Protein AF-0000000079064979 (afdb_homodimer)

Organism: Streptomyces microflavus (NCBI:txid1919)

Sequence (672 aa):
MTTTATQDPRGRPAPRDPASPGAALAVLPHVLRGALAWTDAHRAEFALPDDVLEPHTQVNATLKPLGELAQLCSTVRAATAPGTPEHEVAGDLVTYAWEQVSRGELLLELLRAEPFAAYPYEIYAAFAGYGLRHEGFEALARPLTATRAWAHTEQHANRQLGLINSERRVGVVTHTDAGGVLSRTWLGGLSEPWTFEGPSGYALTHTVFHLTDWGRMPDRVPEKTDAYLRTWLPAWADGCLESGQWDLTGELLAVAASLPGPAPLELLDALWPVLADVQHATGCVPETGVPVHEDAPDPYPFIDCYHSTLVTAFAAALSLRSLTDGSGPSRERHTPMTTTATQDPRGRPAPRDPASPGAALAVLPHVLRGALAWTDAHRAEFALPDDVLEPHTQVNATLKPLGELAQLCSTVRAATAPGTPEHEVAGDLVTYAWEQVSRGELLLELLRAEPFAAYPYEIYAAFAGYGLRHEGFEALARPLTATRAWAHTEQHANRQLGLINSERRVGVVTHTDAGGVLSRTWLGGLSEPWTFEGPSGYALTHTVFHLTDWGRMPDRVPEKTDAYLRTWLPAWADGCLESGQWDLTGELLAVAASLPGPAPLELLDALWPVLADVQHATGCVPETGVPVHEDAPDPYPFIDCYHSTLVTAFAAALSLRSLTDGSGPSRERHTP

Nearest PDB structures (foldseek):
  4d4d-assembly2_B  TM=4.871E-01  e=4.016E-01  Niallia circulans
  8f0x-assembly1_A  TM=3.261E-01  e=4.491E+00  Saccharomyces cerevisiae S288C
  6f09-assembly3_P  TM=2.825E-01  e=5.371E+00  Homo sapiens
  4kzg-assembly1_A  TM=1.913E-01  e=3.434E+00  Danio rerio
  4kzg-assembly1_A  TM=1.834E-01  e=1.132E+00  Danio rerio

pLDDT: mean 91.42, std 16.74, range [25.05, 98.94]

InterPro domains:
  IPR054190 Domain of unknown function DUF6895 [PF21836] (33-317)

Foldseek 3Di:
DPPPPPPPVPPPPPDDPQFDFCLLVVQLVVLLVLLLLLCLVCLVLQAADPVCLDPVHDCLRHVVLLLLLLQLLLLLLVLDDPPDPSNVSSVVSNVSSCVSCVLCVVLLVNCVSPVLDQVSLLSQLSCLLSVRHDPSSLVSVQVSCVDVSNLVVDDQLLVLLSSQLSCVSSPHDGSDDNLVSLCRQCLVVLHDLVVDDDVSLVSVLSSLCSQCVHLVRQVSQDPVSLVSLLVRLLVNLVVCLVQFQQLSNLSSLSSQLSHPDARPRSSSSSRNVSSSVLQEPSSWHFRGDDGDHDDDNDPDDCSGTSNSSSSSSSSSSSNVSRNVVNPDDPPPPPPD/DPPPPVPVVPPPPPDDPQFDFCLLVVQLVVLLVLLLLLCLVCLVLQAADPVCLDPVHDCLRHVVLLLLLLQLLLLLLVLDDPPDPSNVSSVVSNVSSCVSCVLCVVLLVNCVSPVLDCVSLLSQLSCLLSVRHDPSSLVSNQVSCVDPSNLPVDDQLLVLLSSQLSCVSSPHDGSDDNLVSLCRQCLVVLHDLVVDDDVSLVSVLSSLCSQCVHLVRQVSQDPVSLVSLLVRLLVNLVVCLVQFQLLSNLSSLSSQLSHPDARPRSSSSSPNVSSSVLQEPSSWHFRGDDGDHDDDNDPDDCSGTSNSSSSSSSSSSSNVSRNVVNPDDDPPPPPD

Secondary structure (DSSP, 8-state):
--------S--------PPPTTHHHHHHHHHHHHHHHHHHHTGGGGPPPTTTTSTT--GGGTHHHHHHHHHHHHHHHHHS-TTSHHHHHHHHHHHHHHHHTGGGHHHHHHHHH-TT-SHHHHHHHHHHHHT---HHHHHHHHHHTTSHHHHT----HHHHHHHHHHHHHHT---SS-HHHHHTTSTTTTT--GGG--HHHHHHHHHHHHHHTTTTT-GGGS-HHHHHHHHHHHHHHHHHHHHTTBHHHHHHHHHHHTTSSSS--HHHHHHHHHHHHHHS-TTS---SBSSPP-S--S-SS-GGGTHHHHHHHHHHHHHHHHHHHHTTS--------/--------S--------PPPTTHHHHHHHHHHHHHHHHHHHTGGGGPPPTTTTSTT--GGGTHHHHHHHHHHHHHHHHHS-TTSHHHHHHHHHHHHHHHHTGGGHHHHHHHHH-TT-SHHHHHHHHHHHHT---HHHHHHHHHHTTSHHHHT----HHHHHHHHHHHHHHT---SS-HHHHHTTSTTTTT--GGG--HHHHHHHHHHHHHHTTTTT-GGGS-HHHHHHHHHHHHHHHHHHHHTTBHHHHHHHHHHHTTSSSS--HHHHHHHHHHHHHHS-TTS---SBSSPP-S--S-SS-GGGTHHHHHHHHHHHHHHHHHHHHTTS--------

Structure (mmCIF, N/CA/C/O backbone):
data_AF-0000000079064979-model_v1
#
loop_
_entity.id
_entity.type
_entity.pdbx_description
1 polymer 'DUF6895 domain-containing protein'
#
loop_
_atom_site.group_PDB
_atom_site.id
_atom_site.type_symbol
_atom_site.label_atom_id
_atom_site.label_alt_id
_atom_site.label_comp_id
_atom_site.label_asym_id
_atom_site.label_entity_id
_atom_site.label_seq_id
_atom_site.pdbx_PDB_ins_code
_atom_site.Cartn_x
_atom_site.Cartn_y
_atom_site.Cartn_z
_atom_site.occupancy
_atom_site.B_iso_or_equiv
_atom_site.auth_seq_id
_atom_site.auth_comp_id
_atom_site.auth_asym_id
_atom_site.auth_atom_id
_atom_site.pdbx_PDB_model_num
ATOM 1 N N . MET A 1 1 ? 49.156 30.188 -20.641 1 25.09 1 MET A N 1
ATOM 2 C CA . MET A 1 1 ? 49.188 30.062 -19.188 1 25.09 1 MET A CA 1
ATOM 3 C C . MET A 1 1 ? 47.781 30.297 -18.594 1 25.09 1 MET A C 1
ATOM 5 O O . MET A 1 1 ? 47.438 31.438 -18.281 1 25.09 1 MET A O 1
ATOM 9 N N . THR A 1 2 ? 46.719 29.656 -19.156 1 29.83 2 THR A N 1
ATOM 10 C CA . THR A 1 2 ? 45.312 29.844 -18.922 1 29.83 2 THR A CA 1
ATOM 11 C C . THR A 1 2 ? 44.938 29.391 -17.516 1 29.83 2 THR A C 1
ATOM 13 O O . THR A 1 2 ? 45.25 28.266 -17.109 1 29.83 2 THR A O 1
ATOM 16 N N . THR A 1 3 ? 44.844 30.375 -16.531 1 32.75 3 THR A N 1
ATOM 17 C CA . THR A 1 3 ? 44.562 30.234 -15.102 1 32.75 3 THR A CA 1
ATOM 18 C C . THR A 1 3 ? 43.25 29.469 -14.883 1 32.75 3 THR A C 1
ATOM 20 O O . THR A 1 3 ? 42.188 29.922 -15.297 1 32.75 3 THR A O 1
ATOM 23 N N . THR A 1 4 ? 43.25 28.125 -15.023 1 31.38 4 THR A N 1
ATOM 24 C CA . THR A 1 4 ? 42.125 27.234 -14.773 1 31.38 4 THR A CA 1
ATOM 25 C C . THR A 1 4 ? 41.594 27.438 -13.352 1 31.38 4 THR A C 1
ATOM 27 O O . THR A 1 4 ? 42.312 27.219 -12.375 1 31.38 4 THR A O 1
ATOM 30 N N . ALA A 1 5 ? 40.562 28.375 -13.203 1 34.41 5 ALA A N 1
ATOM 31 C CA . ALA A 1 5 ? 39.938 28.672 -11.922 1 34.41 5 ALA A CA 1
ATOM 32 C C . ALA A 1 5 ? 39.438 27.391 -11.25 1 34.41 5 ALA A C 1
ATOM 34 O O . ALA A 1 5 ? 38.688 26.625 -11.836 1 34.41 5 ALA A O 1
ATOM 35 N N . THR A 1 6 ? 40.281 26.766 -10.375 1 33.16 6 THR A N 1
ATOM 36 C CA . THR A 1 6 ? 39.969 25.641 -9.484 1 33.16 6 THR A CA 1
ATOM 37 C C . THR A 1 6 ? 38.688 25.938 -8.68 1 33.16 6 THR A C 1
ATOM 39 O O . THR A 1 6 ? 38.719 26.75 -7.762 1 33.16 6 THR A O 1
ATOM 42 N N . GLN A 1 7 ? 37.594 26.203 -9.375 1 31.95 7 GLN A N 1
ATOM 43 C CA . GLN A 1 7 ? 36.375 26.422 -8.57 1 31.95 7 GLN A CA 1
ATOM 44 C C . GLN A 1 7 ? 36.156 25.266 -7.602 1 31.95 7 GLN A C 1
ATOM 46 O O . GLN A 1 7 ? 36.25 24.109 -7.984 1 31.95 7 GLN A O 1
ATOM 51 N N . ASP A 1 8 ? 36.469 25.531 -6.34 1 39.09 8 ASP A N 1
ATOM 52 C CA . ASP A 1 8 ? 36.312 24.656 -5.184 1 39.09 8 ASP A CA 1
ATOM 53 C C . ASP A 1 8 ? 34.969 23.953 -5.199 1 39.09 8 ASP A C 1
ATOM 55 O O . ASP A 1 8 ? 33.906 24.609 -5.25 1 39.09 8 ASP A O 1
ATOM 59 N N . PRO A 1 9 ? 34.844 22.828 -5.809 1 37.97 9 PRO A N 1
ATOM 60 C CA . PRO A 1 9 ? 33.625 22.016 -6.008 1 37.97 9 PRO A CA 1
ATOM 61 C C . PRO A 1 9 ? 32.844 21.812 -4.719 1 37.97 9 PRO A C 1
ATOM 63 O O . PRO A 1 9 ? 31.766 21.219 -4.742 1 37.97 9 PRO A O 1
ATOM 66 N N . ARG A 1 10 ? 33.75 21.766 -3.641 1 41.66 10 ARG A N 1
ATOM 67 C CA . ARG A 1 10 ? 33.062 21.312 -2.434 1 41.66 10 ARG A CA 1
ATOM 68 C C . ARG A 1 10 ? 32.125 22.375 -1.884 1 41.66 10 ARG A C 1
ATOM 70 O O . ARG A 1 10 ? 32.562 23.281 -1.165 1 41.66 10 ARG A O 1
ATOM 77 N N . GLY A 1 11 ? 31.328 22.984 -2.559 1 31 11 GLY A N 1
ATOM 78 C CA . GLY A 1 11 ? 30.422 24 -2.041 1 31 11 GLY A CA 1
ATOM 79 C C . GLY A 1 11 ? 29.625 23.516 -0.839 1 31 11 GLY A C 1
ATOM 80 O O . GLY A 1 11 ? 28.531 23 -0.987 1 31 11 GLY A O 1
ATOM 81 N N . ARG A 1 12 ? 30.359 23.094 0.214 1 43.16 12 ARG A N 1
ATOM 82 C CA . ARG A 1 12 ? 29.578 22.922 1.435 1 43.16 12 ARG A CA 1
ATOM 83 C C . ARG A 1 12 ? 28.578 24.047 1.619 1 43.16 12 ARG A C 1
ATOM 85 O O . ARG A 1 12 ? 28.922 25.219 1.502 1 43.16 12 ARG A O 1
ATOM 92 N N . PRO A 1 13 ? 27.312 23.688 1.486 1 43.16 13 PRO A N 1
ATOM 93 C CA . PRO A 1 13 ? 26.375 24.781 1.787 1 43.16 13 PRO A CA 1
ATOM 94 C C . PRO A 1 13 ? 26.719 25.516 3.088 1 43.16 13 PRO A C 1
ATOM 96 O O . PRO A 1 13 ? 27.25 24.891 4.016 1 43.16 13 PRO A O 1
ATOM 99 N N . ALA A 1 14 ? 26.938 26.734 3.168 1 44.97 14 ALA A N 1
ATOM 100 C CA . ALA A 1 14 ? 27.234 27.609 4.301 1 44.97 14 ALA A CA 1
ATOM 101 C C . ALA A 1 14 ? 26.312 27.312 5.477 1 44.97 14 ALA A C 1
ATOM 103 O O . ALA A 1 14 ? 25.125 27.031 5.289 1 44.97 14 ALA A O 1
ATOM 104 N N . PRO A 1 15 ? 27 27.016 6.586 1 47.91 15 PRO A N 1
ATOM 105 C CA . PRO A 1 15 ? 26.141 26.922 7.773 1 47.91 15 PRO A CA 1
ATOM 106 C C . PRO A 1 15 ? 25.094 28.016 7.836 1 47.91 15 PRO A C 1
ATOM 108 O O . PRO A 1 15 ? 25.375 29.172 7.469 1 47.91 15 PRO A O 1
ATOM 111 N N . ARG A 1 16 ? 23.875 27.625 7.75 1 55.44 16 ARG A N 1
ATOM 112 C CA . ARG A 1 16 ? 22.797 28.609 7.852 1 55.44 16 ARG A CA 1
ATOM 113 C C . ARG A 1 16 ? 22.938 29.469 9.102 1 55.44 16 ARG A C 1
ATOM 115 O O . ARG A 1 16 ? 23.453 29 10.125 1 55.44 16 ARG A O 1
ATOM 122 N N . ASP A 1 17 ? 23.156 30.75 8.961 1 57.97 17 ASP A N 1
ATOM 123 C CA . ASP A 1 17 ? 23.188 31.688 10.078 1 57.97 17 ASP A CA 1
ATOM 124 C C . ASP A 1 17 ? 22.172 31.297 11.156 1 57.97 17 ASP A C 1
ATOM 126 O O . ASP A 1 17 ? 21.125 30.719 10.852 1 57.97 17 ASP A O 1
ATOM 130 N N . PRO A 1 18 ? 22.625 31.297 12.438 1 67.25 18 PRO A N 1
ATOM 131 C CA . PRO A 1 18 ? 21.703 30.984 13.531 1 67.25 18 PRO A CA 1
ATOM 132 C C . PRO A 1 18 ? 20.391 31.734 13.43 1 67.25 18 PRO A C 1
ATOM 134 O O . PRO A 1 18 ? 20.359 32.906 13 1 67.25 18 PRO A O 1
ATOM 137 N N . ALA A 1 19 ? 19.281 31 13.539 1 73.38 19 ALA A N 1
ATOM 138 C CA . ALA A 1 19 ? 17.938 31.562 13.453 1 73.38 19 ALA A CA 1
ATOM 139 C C . ALA A 1 19 ? 17.719 32.625 14.516 1 73.38 19 ALA A C 1
ATOM 141 O O . ALA A 1 19 ? 18.203 32.5 15.648 1 73.38 19 ALA A O 1
ATOM 142 N N . SER A 1 20 ? 17.172 33.844 14.141 1 85.69 20 SER A N 1
ATOM 143 C CA . SER A 1 20 ? 16.812 34.906 15.07 1 85.69 20 SER A CA 1
ATOM 144 C C . SER A 1 20 ? 15.625 34.5 15.93 1 85.69 20 SER A C 1
ATOM 146 O O . SER A 1 20 ? 14.609 34.031 15.414 1 85.69 20 SER A O 1
ATOM 148 N N . PRO A 1 21 ? 15.82 34.625 17.281 1 87.5 21 PRO A N 1
ATOM 149 C CA . PRO A 1 21 ? 14.688 34.312 18.156 1 87.5 21 PRO A CA 1
ATOM 150 C C . PRO A 1 21 ? 13.422 35.062 17.766 1 87.5 21 PRO A C 1
ATOM 152 O O . PRO A 1 21 ? 13.477 36.281 17.5 1 87.5 21 PRO A O 1
ATOM 155 N N . GLY A 1 22 ? 12.391 34.344 17.516 1 92.81 22 GLY A N 1
ATOM 156 C CA . GLY A 1 22 ? 11.117 34.969 17.219 1 92.81 22 GLY A CA 1
ATOM 157 C C . GLY A 1 22 ? 10.844 35.062 15.727 1 92.81 22 GLY A C 1
ATOM 158 O O . GLY A 1 22 ? 9.805 35.562 15.312 1 92.81 22 GLY A O 1
ATOM 159 N N . ALA A 1 23 ? 11.758 34.562 14.953 1 96.12 23 ALA A N 1
ATOM 160 C CA . ALA A 1 23 ? 11.617 34.656 13.508 1 96.12 23 ALA A CA 1
ATOM 161 C C . ALA A 1 23 ? 10.359 33.969 13.023 1 96.12 23 ALA A C 1
ATOM 163 O O . ALA A 1 23 ? 9.695 34.406 12.086 1 96.12 23 ALA A O 1
ATOM 164 N N . ALA A 1 24 ? 10.07 32.875 13.68 1 97.06 24 ALA A N 1
ATOM 165 C CA . ALA A 1 24 ? 8.867 32.125 13.305 1 97.06 24 ALA A CA 1
ATOM 166 C C . ALA A 1 24 ? 7.613 32.969 13.547 1 97.06 24 ALA A C 1
ATOM 168 O O . ALA A 1 24 ? 6.773 33.125 12.656 1 97.06 24 ALA A O 1
ATOM 169 N N . LEU A 1 25 ? 7.484 33.562 14.68 1 96.31 25 LEU A N 1
ATOM 170 C CA . LEU A 1 25 ? 6.309 34.344 15.062 1 96.31 25 LEU A CA 1
ATOM 171 C C . LEU A 1 25 ? 6.129 35.531 14.133 1 96.31 25 LEU A C 1
ATOM 173 O O . LEU A 1 25 ? 5 35.969 13.898 1 96.31 25 LEU A O 1
ATOM 177 N N . ALA A 1 26 ? 7.215 36 13.594 1 96.94 26 ALA A N 1
ATOM 178 C CA . ALA A 1 26 ? 7.176 37.188 12.719 1 96.94 26 ALA A CA 1
ATOM 179 C C . ALA A 1 26 ? 6.504 36.844 11.391 1 96.94 26 ALA A C 1
ATOM 181 O O . ALA A 1 26 ? 5.906 37.719 10.758 1 96.94 26 ALA A O 1
ATOM 182 N N . VAL A 1 27 ? 6.52 35.625 11.023 1 98.06 27 VAL A N 1
ATOM 183 C CA . VAL A 1 27 ? 6.074 35.312 9.664 1 98.06 27 VAL A CA 1
ATOM 184 C C . VAL A 1 27 ? 4.812 34.469 9.711 1 98.06 27 VAL A C 1
ATOM 186 O O . VAL A 1 27 ? 4.039 34.438 8.758 1 98.06 27 VAL A O 1
ATOM 189 N N . LEU A 1 28 ? 4.57 33.719 10.773 1 98.25 28 LEU A N 1
ATOM 190 C CA . LEU A 1 28 ? 3.543 32.688 10.852 1 98.25 28 LEU A CA 1
ATOM 191 C C . LEU A 1 28 ? 2.166 33.281 10.547 1 98.25 28 LEU A C 1
ATOM 193 O O . LEU A 1 28 ? 1.401 32.688 9.773 1 98.25 28 LEU A O 1
ATOM 197 N N . PRO A 1 29 ? 1.811 34.469 11.086 1 97.75 29 PRO A N 1
ATOM 198 C CA . PRO A 1 29 ? 0.464 35 10.828 1 97.75 29 PRO A CA 1
ATOM 199 C C . PRO A 1 29 ? 0.204 35.25 9.344 1 97.75 29 PRO A C 1
ATOM 201 O O . PRO A 1 29 ? -0.854 34.875 8.828 1 97.75 29 PRO A O 1
ATOM 204 N N . HIS A 1 30 ? 1.158 35.812 8.648 1 97.75 30 HIS A N 1
ATOM 205 C CA . HIS A 1 3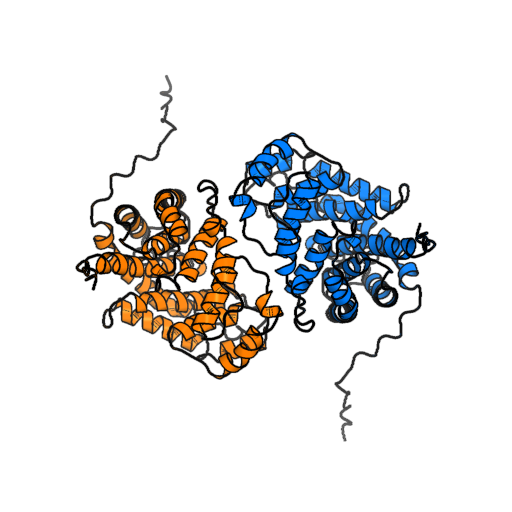0 ? 0.955 36.125 7.238 1 97.75 30 HIS A CA 1
ATOM 206 C C . HIS A 1 30 ? 0.971 34.844 6.395 1 97.75 30 HIS A C 1
ATOM 208 O O . HIS A 1 30 ? 0.229 34.719 5.414 1 97.75 30 HIS A O 1
ATOM 214 N N . VAL A 1 31 ? 1.846 33.906 6.785 1 98.75 31 VAL A N 1
ATOM 215 C CA . VAL A 1 31 ? 1.904 32.625 6.078 1 98.75 31 VAL A CA 1
ATOM 216 C C . VAL A 1 31 ? 0.555 31.906 6.176 1 98.75 31 VAL A C 1
ATOM 218 O O . VAL A 1 31 ? 0.024 31.438 5.172 1 98.75 31 VAL A O 1
ATOM 221 N N . LEU A 1 32 ? -0.022 31.844 7.383 1 98.88 32 LEU A N 1
ATOM 222 C CA . LEU A 1 32 ? -1.311 31.203 7.621 1 98.88 32 LEU A CA 1
ATOM 223 C C . LEU A 1 32 ? -2.414 31.875 6.816 1 98.88 32 LEU A C 1
ATOM 225 O O . LEU A 1 32 ? -3.152 31.219 6.086 1 98.88 32 LEU A O 1
ATOM 229 N N . ARG A 1 33 ? -2.494 33.188 6.84 1 98.5 33 ARG A N 1
ATOM 230 C CA . ARG A 1 33 ? -3.533 33.938 6.148 1 98.5 33 ARG A CA 1
ATOM 231 C C . ARG A 1 33 ? -3.418 33.781 4.637 1 98.5 33 ARG A C 1
ATOM 233 O O . ARG A 1 33 ? -4.43 33.625 3.945 1 98.5 33 ARG A O 1
ATOM 240 N N . GLY A 1 34 ? -2.174 33.844 4.199 1 98.5 34 GLY A N 1
ATOM 241 C CA . GLY A 1 34 ? -1.955 33.688 2.77 1 98.5 34 GLY A CA 1
ATOM 242 C C . GLY A 1 34 ? -2.404 32.312 2.256 1 98.5 34 GLY A C 1
ATOM 243 O O . GLY A 1 34 ? -3.068 32.219 1.221 1 98.5 34 GLY A O 1
ATOM 244 N N . ALA A 1 35 ? -2.025 31.281 2.969 1 98.88 35 ALA A N 1
ATOM 245 C CA . ALA A 1 35 ? -2.389 29.922 2.562 1 98.88 35 ALA A CA 1
ATOM 246 C C . ALA A 1 35 ? -3.902 29.734 2.578 1 98.88 35 ALA A C 1
ATOM 248 O O . ALA A 1 35 ? -4.473 29.156 1.651 1 98.88 35 ALA A O 1
ATOM 249 N N . LEU A 1 36 ? -4.594 30.25 3.586 1 98.88 36 LEU A N 1
ATOM 250 C CA . LEU A 1 36 ? -6.043 30.125 3.701 1 98.88 36 LEU A CA 1
ATOM 251 C C . LEU A 1 36 ? -6.746 30.938 2.627 1 98.88 36 LEU A C 1
ATOM 253 O O . LEU A 1 36 ? -7.746 30.5 2.057 1 98.88 36 LEU A O 1
ATOM 257 N N . ALA A 1 37 ? -6.207 32.125 2.402 1 98.44 37 ALA A N 1
ATOM 258 C CA . ALA A 1 37 ? -6.805 32.969 1.375 1 98.44 37 ALA A CA 1
ATOM 259 C C . ALA A 1 37 ? -6.742 32.312 0.005 1 98.44 37 ALA A C 1
ATOM 261 O O . ALA A 1 37 ? -7.723 32.312 -0.746 1 98.44 37 ALA A O 1
ATOM 262 N N . TRP A 1 38 ? -5.598 31.797 -0.303 1 98.62 38 TRP A N 1
ATOM 263 C CA . TRP A 1 38 ? -5.465 31.078 -1.569 1 98.62 38 TRP A CA 1
ATOM 264 C C . TRP A 1 38 ? -6.453 29.922 -1.648 1 98.62 38 TRP A C 1
ATOM 266 O O . TRP A 1 38 ? -7.105 29.719 -2.678 1 98.62 38 TRP A O 1
ATOM 276 N N . THR A 1 39 ? -6.539 29.094 -0.556 1 98.81 39 THR A N 1
ATOM 277 C CA . THR A 1 39 ? -7.434 27.953 -0.519 1 98.81 39 THR A CA 1
ATOM 278 C C . THR A 1 39 ? -8.883 28.375 -0.73 1 98.81 39 THR A C 1
ATOM 280 O O . THR A 1 39 ? -9.617 27.75 -1.497 1 98.81 39 THR A O 1
ATOM 283 N N . ASP A 1 40 ? -9.234 29.453 -0.069 1 98.69 40 ASP A N 1
ATOM 284 C CA . ASP A 1 40 ? -10.594 29.969 -0.2 1 98.69 40 ASP A CA 1
ATOM 285 C C . ASP A 1 40 ? -10.867 30.438 -1.623 1 98.69 40 ASP A C 1
ATOM 287 O O . ASP A 1 40 ? -11.922 30.172 -2.189 1 98.69 40 ASP A O 1
ATOM 291 N N . ALA A 1 41 ? -9.906 31.141 -2.174 1 98.12 41 ALA A N 1
ATOM 292 C CA . ALA A 1 41 ? -10.039 31.656 -3.539 1 98.12 41 ALA A CA 1
ATOM 293 C C . ALA A 1 41 ? -10.172 30.5 -4.539 1 98.12 41 ALA A C 1
ATOM 295 O O . ALA A 1 41 ? -10.75 30.672 -5.613 1 98.12 41 ALA A O 1
ATOM 296 N N . HIS A 1 42 ? -9.656 29.344 -4.16 1 98.25 42 HIS A N 1
ATOM 297 C CA . HIS A 1 42 ? -9.656 28.219 -5.078 1 98.25 42 HIS A CA 1
ATOM 298 C C . HIS A 1 42 ? -10.609 27.125 -4.594 1 98.25 42 HIS A C 1
ATOM 300 O O . HIS A 1 42 ? -10.453 25.953 -4.961 1 98.25 42 HIS A O 1
ATOM 306 N N . ARG A 1 43 ? -11.547 27.391 -3.738 1 97.81 43 ARG A N 1
ATOM 307 C CA . ARG A 1 43 ? -12.398 26.375 -3.123 1 97.81 43 ARG A CA 1
ATOM 308 C C . ARG A 1 43 ? -13.18 25.594 -4.18 1 97.81 43 ARG A C 1
ATOM 310 O O . ARG A 1 43 ? -13.445 24.406 -4.008 1 97.81 43 ARG A O 1
ATOM 317 N N . ALA A 1 44 ? -13.461 26.219 -5.391 1 97.81 44 ALA A N 1
ATOM 318 C CA . ALA A 1 44 ? -14.227 25.578 -6.453 1 97.81 44 ALA A CA 1
ATOM 319 C C . ALA A 1 44 ? -13.445 24.406 -7.055 1 97.81 44 ALA A C 1
ATOM 321 O O . ALA A 1 44 ? -14.039 23.484 -7.609 1 97.81 44 ALA A O 1
ATOM 322 N N . GLU A 1 45 ? -12.125 24.438 -6.938 1 97.69 45 GLU A N 1
ATOM 323 C CA . GLU A 1 45 ? -11.289 23.375 -7.48 1 97.69 45 GLU A CA 1
ATOM 324 C C . GLU A 1 45 ? -11.414 22.094 -6.66 1 97.69 45 GLU A C 1
ATOM 326 O O . GLU A 1 45 ? -11.016 21.016 -7.113 1 97.69 45 GLU A O 1
ATOM 331 N N . PHE A 1 46 ? -12.008 22.172 -5.441 1 98.12 46 PHE A N 1
ATOM 332 C CA . PHE A 1 46 ? -12.242 21 -4.594 1 98.12 46 PHE A CA 1
ATOM 333 C C . PHE A 1 46 ? -13.602 20.391 -4.895 1 98.12 46 PHE A C 1
ATOM 335 O O . PHE A 1 46 ? -13.953 19.328 -4.344 1 98.12 46 PHE A O 1
ATOM 342 N N . ALA A 1 47 ? -14.414 21.016 -5.73 1 97.56 47 ALA A N 1
ATOM 343 C CA . ALA A 1 47 ? -15.75 20.531 -6.039 1 97.56 47 ALA A CA 1
ATOM 344 C C . ALA A 1 47 ? -15.688 19.141 -6.664 1 97.56 47 ALA A C 1
ATOM 346 O O . ALA A 1 47 ? -14.773 18.828 -7.434 1 97.56 47 ALA A O 1
ATOM 347 N N . LEU A 1 48 ? -16.688 18.344 -6.32 1 97.06 48 LEU A N 1
ATOM 348 C CA . LEU A 1 48 ? -16.766 16.984 -6.867 1 97.06 48 LEU A CA 1
ATOM 349 C C . LEU A 1 48 ? -17.562 16.984 -8.172 1 97.06 48 LEU A C 1
ATOM 351 O O . LEU A 1 48 ? -18.562 17.688 -8.305 1 97.06 48 LEU A O 1
ATOM 355 N N . PRO A 1 49 ? -17.109 16.203 -9.125 1 94.88 49 PRO A N 1
ATOM 356 C CA . PRO A 1 49 ? -17.906 16.062 -10.344 1 94.88 49 PRO A CA 1
ATOM 357 C C . PRO A 1 49 ? -19.234 15.328 -10.102 1 94.88 49 PRO A C 1
ATOM 359 O O . PRO A 1 49 ? -19.344 14.57 -9.141 1 94.88 49 PRO A O 1
ATOM 362 N N . ASP A 1 50 ? -20.125 15.5 -11 1 91.94 50 ASP A N 1
ATOM 363 C CA . ASP A 1 50 ? -21.453 14.906 -10.867 1 91.94 50 ASP A CA 1
ATOM 364 C C . ASP A 1 50 ? -21.375 13.383 -10.906 1 91.94 50 ASP A C 1
ATOM 366 O O . ASP A 1 50 ? -22.219 12.695 -10.312 1 91.94 50 ASP A O 1
ATOM 370 N N . ASP A 1 51 ? -20.422 12.914 -11.547 1 91.88 51 ASP A N 1
ATOM 371 C CA . ASP A 1 51 ? -20.312 11.469 -11.719 1 91.88 51 ASP A CA 1
ATOM 372 C C . ASP A 1 51 ? -19.25 10.875 -10.789 1 91.88 51 ASP A C 1
ATOM 374 O O . ASP A 1 51 ? -18.578 9.906 -11.133 1 91.88 51 ASP A O 1
ATOM 378 N N . VAL A 1 52 ? -19.109 11.422 -9.609 1 92.62 52 VAL A N 1
ATOM 379 C CA . VAL A 1 52 ? -18.062 11.062 -8.664 1 92.62 52 VAL A CA 1
ATOM 380 C C . VAL A 1 52 ? -18.219 9.602 -8.242 1 92.62 52 VAL A C 1
ATOM 382 O O . VAL A 1 52 ? -17.25 8.953 -7.852 1 92.62 52 VAL A O 1
ATOM 385 N N . LEU A 1 53 ? -19.391 9 -8.414 1 90.44 53 LEU A N 1
ATOM 386 C CA . LEU A 1 53 ? -19.656 7.637 -7.973 1 90.44 53 LEU A CA 1
ATOM 387 C C . LEU A 1 53 ? -19.312 6.641 -9.078 1 90.44 53 LEU A C 1
ATOM 389 O O . LEU A 1 53 ? -19.297 5.43 -8.836 1 90.44 53 LEU A O 1
ATOM 393 N N . GLU A 1 54 ? -19 7.156 -10.164 1 88.19 54 GLU A N 1
ATOM 394 C CA . GLU A 1 54 ? -18.672 6.277 -11.281 1 88.19 54 GLU A CA 1
ATOM 395 C C . GLU A 1 54 ? -17.281 5.688 -11.133 1 88.19 54 GLU A C 1
ATOM 397 O O . GLU A 1 54 ? -16.359 6.359 -10.648 1 88.19 54 GLU A O 1
ATOM 402 N N . PRO A 1 55 ? -17.062 4.48 -11.602 1 80 55 PRO A N 1
ATOM 403 C CA . PRO A 1 55 ? -15.82 3.74 -11.398 1 80 55 PRO A CA 1
ATOM 404 C C . PRO A 1 55 ? -14.609 4.445 -12 1 80 55 PRO A C 1
ATOM 406 O O . PRO A 1 55 ? -13.477 4.234 -11.555 1 80 55 PRO A O 1
ATOM 409 N N . HIS A 1 56 ? -14.844 5.223 -12.922 1 79.94 56 HIS A N 1
ATOM 410 C CA . HIS A 1 56 ? -13.711 5.852 -13.602 1 79.94 56 HIS A CA 1
ATOM 411 C C . HIS A 1 56 ? -13.188 7.047 -12.812 1 79.94 56 HIS A C 1
ATOM 413 O O . HIS A 1 56 ? -12.109 7.562 -13.109 1 79.94 56 HIS A O 1
ATOM 419 N N . THR A 1 57 ? -14 7.422 -11.852 1 81.5 57 THR A N 1
ATOM 420 C CA . THR A 1 57 ? -13.586 8.594 -11.078 1 81.5 57 THR A CA 1
ATOM 421 C C . THR A 1 57 ? -12.398 8.266 -10.188 1 81.5 57 THR A C 1
ATOM 423 O O . THR A 1 57 ? -12.414 7.254 -9.477 1 81.5 57 THR A O 1
ATOM 426 N N . GLN A 1 58 ? -11.461 9.141 -10.359 1 85.31 58 GLN A N 1
ATOM 427 C CA . GLN A 1 58 ? -10.234 8.953 -9.594 1 85.31 58 GLN A CA 1
ATOM 428 C C . GLN A 1 58 ? -10.359 9.57 -8.203 1 85.31 58 GLN A C 1
ATOM 430 O O . GLN A 1 58 ? -10.43 10.797 -8.07 1 85.31 58 GLN A O 1
ATOM 435 N N . VAL A 1 59 ? -10.281 8.812 -7.23 1 86 59 VAL A N 1
ATOM 436 C CA . VAL A 1 59 ? -10.406 9.25 -5.844 1 86 59 VAL A CA 1
ATOM 437 C C . VAL A 1 59 ? -9.32 10.273 -5.523 1 86 59 VAL A C 1
ATOM 439 O O . VAL A 1 59 ? -9.586 11.273 -4.848 1 86 59 VAL A O 1
ATOM 442 N N . ASN A 1 60 ? -8.156 10.102 -6.078 1 88 60 ASN A N 1
ATOM 443 C CA . ASN A 1 60 ? -7 10.93 -5.762 1 88 60 ASN A CA 1
ATOM 444 C C . ASN A 1 60 ? -7.16 12.344 -6.305 1 88 60 ASN A C 1
ATOM 446 O O . ASN A 1 60 ? -6.508 13.273 -5.828 1 88 60 ASN A O 1
ATOM 450 N N . ALA A 1 61 ? -7.98 12.469 -7.191 1 91.06 61 ALA A N 1
ATOM 451 C CA . ALA A 1 61 ? -8.141 13.781 -7.82 1 91.06 61 ALA A CA 1
ATOM 452 C C . ALA A 1 61 ? -9.43 14.453 -7.371 1 91.06 61 ALA A C 1
ATOM 454 O O . ALA A 1 61 ? -9.688 15.609 -7.707 1 91.06 61 ALA A O 1
ATOM 455 N N . THR A 1 62 ? -10.25 13.727 -6.602 1 94.25 62 THR A N 1
ATOM 456 C CA . THR A 1 62 ? -11.562 14.266 -6.254 1 94.25 62 THR A CA 1
ATOM 457 C C . THR A 1 62 ? -11.789 14.203 -4.746 1 94.25 62 THR A C 1
ATOM 459 O O . THR A 1 62 ? -11.484 15.156 -4.027 1 94.25 62 THR A O 1
ATOM 462 N N . LEU A 1 63 ? -12.055 12.969 -4.281 1 96.06 63 LEU A N 1
ATOM 463 C CA . LEU A 1 63 ? -12.461 12.797 -2.891 1 96.06 63 LEU A CA 1
ATOM 464 C C . LEU A 1 63 ? -11.281 13.023 -1.948 1 96.06 63 LEU A C 1
ATOM 466 O O . LEU A 1 63 ? -11.453 13.516 -0.833 1 96.06 63 LEU A O 1
ATOM 470 N N . LYS A 1 64 ? -10.102 12.703 -2.412 1 96.44 64 LYS A N 1
ATOM 471 C CA . LYS A 1 64 ? -8.93 12.867 -1.556 1 96.44 64 LYS A CA 1
ATOM 472 C C . LYS A 1 64 ? -8.672 14.344 -1.256 1 96.44 64 LYS A C 1
ATOM 474 O O . LYS A 1 64 ? -8.562 14.734 -0.093 1 96.44 64 LYS A O 1
ATOM 479 N N . PRO A 1 65 ? -8.602 15.258 -2.244 1 97.94 65 PRO A N 1
ATOM 480 C CA . PRO A 1 65 ? -8.422 16.672 -1.937 1 97.94 65 PRO A CA 1
ATOM 481 C C . PRO A 1 65 ? -9.508 17.219 -1.021 1 97.94 65 PRO A C 1
ATOM 483 O O . PRO A 1 65 ? -9.219 17.984 -0.097 1 97.94 65 PRO A O 1
ATOM 486 N N . LEU A 1 66 ? -10.711 16.828 -1.292 1 98.06 66 LEU A N 1
ATOM 487 C CA . LEU A 1 66 ? -11.82 17.312 -0.479 1 98.06 66 LEU A CA 1
ATOM 488 C C . LEU A 1 66 ? -11.68 16.844 0.965 1 98.06 66 LEU A C 1
ATOM 490 O O . LEU A 1 66 ? -11.906 17.609 1.898 1 98.06 66 LEU A O 1
ATOM 494 N N . GLY A 1 67 ? -11.344 15.562 1.113 1 97.94 67 GLY A N 1
ATOM 495 C CA . GLY A 1 67 ? -11.102 15.047 2.451 1 97.94 67 GLY A CA 1
ATOM 496 C C . GLY A 1 67 ? -9.984 15.766 3.178 1 97.94 67 GLY A C 1
ATOM 497 O O . GLY A 1 67 ? -10.078 16.016 4.379 1 97.94 67 GLY A O 1
ATOM 498 N N . GLU A 1 68 ? -8.938 16.078 2.492 1 98.5 68 GLU A N 1
ATOM 499 C CA . GLU A 1 68 ? -7.82 16.812 3.076 1 98.5 68 GLU A CA 1
ATOM 500 C C . GLU A 1 68 ? -8.242 18.219 3.494 1 98.5 68 GLU A C 1
ATOM 502 O O . GLU A 1 68 ? -7.836 18.703 4.551 1 98.5 68 GLU A O 1
ATOM 507 N N . LEU A 1 69 ? -9.039 18.828 2.594 1 98.75 69 LEU A N 1
ATOM 508 C CA . LEU A 1 69 ? -9.57 20.141 2.922 1 98.75 69 LEU A CA 1
ATOM 509 C C . LEU A 1 69 ? -10.32 20.109 4.246 1 98.75 69 LEU A C 1
ATOM 511 O O . LEU A 1 69 ? -10.062 20.922 5.137 1 98.75 69 LEU A O 1
ATOM 515 N N . ALA A 1 70 ? -11.195 19.172 4.375 1 98.62 70 ALA A N 1
ATOM 516 C CA . ALA A 1 70 ? -12.008 19.047 5.586 1 98.62 70 ALA A CA 1
ATOM 517 C C . ALA A 1 70 ? -11.133 18.781 6.805 1 98.62 70 ALA A C 1
ATOM 519 O O . ALA A 1 70 ? -11.281 19.438 7.84 1 98.62 70 ALA A O 1
ATOM 520 N N . GLN A 1 71 ? -10.242 17.844 6.648 1 98.56 71 GLN A N 1
ATOM 521 C CA . GLN A 1 71 ? -9.406 17.406 7.766 1 98.56 71 GLN A CA 1
ATOM 522 C C . GLN A 1 71 ? -8.5 18.547 8.242 1 98.56 71 GLN A C 1
ATOM 524 O O . GLN A 1 71 ? -8.477 18.875 9.43 1 98.56 71 GLN A O 1
ATOM 529 N N . LEU A 1 72 ? -7.77 19.172 7.367 1 98.81 72 LEU A N 1
ATOM 530 C CA . LEU A 1 72 ? -6.75 20.125 7.758 1 98.81 72 LEU A CA 1
ATOM 531 C C . LEU A 1 72 ? -7.383 21.453 8.188 1 98.81 72 LEU A C 1
ATOM 533 O O . LEU A 1 72 ? -6.93 22.078 9.148 1 98.81 72 LEU A O 1
ATOM 537 N N . CYS A 1 73 ? -8.461 21.844 7.543 1 98.75 73 CYS A N 1
ATOM 538 C CA . CYS A 1 73 ? -9.133 23.078 7.949 1 98.75 73 CYS A CA 1
ATOM 539 C C . CYS A 1 73 ? -9.844 22.891 9.289 1 98.75 73 CYS A C 1
ATOM 541 O O . CYS A 1 73 ? -9.984 23.859 10.047 1 98.75 73 CYS A O 1
ATOM 543 N N . SER A 1 74 ? -10.305 21.688 9.57 1 98.25 74 SER A N 1
ATOM 544 C CA . SER A 1 74 ? -10.852 21.422 10.898 1 98.25 74 SER A CA 1
ATOM 545 C C . SER A 1 74 ? -9.812 21.672 11.984 1 98.25 74 SER A C 1
ATOM 547 O O . SER A 1 74 ? -10.125 22.266 13.016 1 98.25 74 SER A O 1
ATOM 549 N N . THR A 1 75 ? -8.633 21.234 11.75 1 97.88 75 THR A N 1
ATOM 550 C CA . THR A 1 75 ? -7.555 21.453 12.711 1 97.88 75 THR A CA 1
ATOM 551 C C . THR A 1 75 ? -7.203 22.938 12.805 1 97.88 75 THR A C 1
ATOM 553 O O . THR A 1 75 ? -6.977 23.453 13.898 1 97.88 75 THR A O 1
ATOM 556 N N . VAL A 1 76 ? -7.141 23.625 11.672 1 98.62 76 VAL A N 1
ATOM 557 C CA . VAL A 1 76 ? -6.863 25.062 11.672 1 98.62 76 VAL A CA 1
ATOM 558 C C . VAL A 1 76 ? -7.914 25.781 12.516 1 98.62 76 VAL A C 1
ATOM 560 O O . VAL A 1 76 ? -7.578 26.641 13.336 1 98.62 76 VAL A O 1
ATOM 563 N N . ARG A 1 77 ? -9.141 25.438 12.305 1 98.31 77 ARG A N 1
ATOM 564 C CA . ARG A 1 77 ? -10.219 26.062 13.055 1 98.31 77 ARG A CA 1
ATOM 565 C C . ARG A 1 77 ? -10.055 25.812 14.555 1 98.31 77 ARG A C 1
ATOM 567 O O . ARG A 1 77 ? -10.227 26.734 15.359 1 98.31 77 ARG A O 1
ATOM 574 N N . ALA A 1 78 ? -9.727 24.609 14.891 1 96.81 78 ALA A N 1
ATOM 575 C CA . ALA A 1 78 ? -9.562 24.25 16.297 1 96.81 78 ALA A CA 1
ATOM 576 C C . ALA A 1 78 ? -8.359 24.969 16.906 1 96.81 78 ALA A C 1
ATOM 578 O O . ALA A 1 78 ? -8.336 25.234 18.109 1 96.81 78 ALA A O 1
ATOM 579 N N . ALA A 1 79 ? -7.371 25.312 16.094 1 96.94 79 ALA A N 1
ATOM 580 C CA . ALA A 1 79 ? -6.102 25.859 16.578 1 96.94 79 ALA A CA 1
ATOM 581 C C . ALA A 1 79 ? -6.121 27.375 16.562 1 96.94 79 ALA A C 1
ATOM 583 O O . ALA A 1 79 ? -5.164 28.016 17 1 96.94 79 ALA A O 1
ATOM 584 N N . THR A 1 80 ? -7.168 27.969 16.047 1 96.94 80 THR A N 1
ATOM 585 C CA . THR A 1 80 ? -7.246 29.422 15.961 1 96.94 80 THR A CA 1
ATOM 586 C C . THR A 1 80 ? -8.375 29.969 16.844 1 96.94 80 THR A C 1
ATOM 588 O O . THR A 1 80 ? -9.352 29.266 17.094 1 96.94 80 THR A O 1
ATOM 591 N N . ALA A 1 81 ? -8.258 31.141 17.281 1 95.31 81 ALA A N 1
ATOM 592 C CA . ALA A 1 81 ? -9.234 31.75 18.188 1 95.31 81 ALA A CA 1
ATOM 593 C C . ALA A 1 81 ? -10.516 32.094 17.438 1 95.31 81 ALA A C 1
ATOM 595 O O . ALA A 1 81 ? -10.477 32.688 16.344 1 95.31 81 ALA A O 1
ATOM 596 N N . PRO A 1 82 ? -11.688 31.766 18.094 1 95.94 82 PRO A N 1
ATOM 597 C CA . PRO A 1 82 ? -12.961 32.156 17.484 1 95.94 82 PRO A CA 1
ATOM 598 C C . PRO A 1 82 ? -13.039 33.656 17.203 1 95.94 82 PRO A C 1
ATOM 600 O O . PRO A 1 82 ? -12.562 34.469 18.016 1 95.94 82 PRO A O 1
ATOM 603 N N . GLY A 1 83 ? -13.547 34 16.047 1 95.62 83 GLY A N 1
ATOM 604 C CA . GLY A 1 83 ? -13.703 35.406 15.695 1 95.62 83 GLY A CA 1
ATOM 605 C C . GLY A 1 83 ? -12.578 35.938 14.82 1 95.62 83 GLY A C 1
ATOM 606 O O . GLY A 1 83 ? -12.727 36.969 14.172 1 95.62 83 GLY A O 1
ATOM 607 N N . THR A 1 84 ? -11.383 35.281 14.781 1 96.69 84 THR A N 1
ATOM 608 C CA . THR A 1 84 ? -10.32 35.688 13.875 1 96.69 84 THR A CA 1
ATOM 609 C C . THR A 1 84 ? -10.656 35.312 12.438 1 96.69 84 THR A C 1
ATOM 611 O O . THR A 1 84 ? -11.43 34.406 12.203 1 96.69 84 THR A O 1
ATOM 614 N N . PRO A 1 85 ? -10.141 36.062 11.5 1 97.12 85 PRO A N 1
ATOM 615 C CA . PRO A 1 85 ? -10.398 35.75 10.102 1 97.12 85 PRO A CA 1
ATOM 616 C C . PRO A 1 85 ? -9.977 34.312 9.742 1 97.12 85 PRO A C 1
ATOM 618 O O . PRO A 1 85 ? -10.68 33.625 8.984 1 97.12 85 PRO A O 1
ATOM 621 N N . GLU A 1 86 ? -8.82 33.906 10.289 1 98.06 86 GLU A N 1
ATOM 622 C CA . GLU A 1 86 ? -8.328 32.562 10 1 98.06 86 GLU A CA 1
ATOM 623 C C . GLU A 1 86 ? -9.312 31.484 10.484 1 98.06 86 GLU A C 1
ATOM 625 O O . GLU A 1 86 ? -9.57 30.516 9.781 1 98.06 86 GLU A O 1
ATOM 630 N N . HIS A 1 87 ? -9.883 31.672 11.68 1 98.25 87 HIS A N 1
ATOM 631 C CA . HIS A 1 87 ? -10.867 30.766 12.25 1 98.25 87 HIS A CA 1
ATOM 632 C C . HIS A 1 87 ? -12.117 30.688 11.383 1 98.25 87 HIS A C 1
ATOM 634 O O . HIS A 1 87 ? -12.609 29.594 11.086 1 98.25 87 HIS A O 1
ATOM 640 N N . GLU A 1 88 ? -12.586 31.812 10.945 1 98.25 88 GLU A N 1
ATOM 641 C CA . GLU A 1 88 ? -13.828 31.891 10.18 1 98.25 88 GLU A CA 1
ATOM 642 C C . GLU A 1 88 ? -13.648 31.281 8.789 1 98.25 88 GLU A C 1
ATOM 644 O O . GLU A 1 88 ? -14.5 30.516 8.328 1 98.25 88 GLU A O 1
ATOM 649 N N . VAL A 1 89 ? -12.539 31.625 8.164 1 98.69 89 VAL A N 1
ATOM 650 C CA . VAL A 1 89 ? -12.281 31.109 6.824 1 98.69 89 VAL A CA 1
ATOM 651 C C . VAL A 1 89 ? -12.148 29.594 6.879 1 98.69 89 VAL A C 1
ATOM 653 O O . VAL A 1 89 ? -12.695 28.875 6.031 1 98.69 89 VAL A O 1
ATOM 656 N N . ALA A 1 90 ? -11.406 29.062 7.84 1 98.75 90 ALA A N 1
ATOM 657 C CA . ALA A 1 90 ? -11.25 27.625 7.988 1 98.75 90 ALA A CA 1
ATOM 658 C C . ALA A 1 90 ? -12.602 26.938 8.188 1 98.75 90 ALA A C 1
ATOM 660 O O . ALA A 1 90 ? -12.883 25.906 7.566 1 98.75 90 ALA A O 1
ATOM 661 N N . GLY A 1 91 ? -13.43 27.484 9.039 1 98.56 91 GLY A N 1
ATOM 662 C CA . GLY A 1 91 ? -14.766 26.953 9.25 1 98.56 91 GLY A CA 1
ATOM 663 C C . GLY A 1 91 ? -15.609 26.938 7.992 1 98.56 91 GLY A C 1
ATOM 664 O O . GLY A 1 91 ? -16.312 25.969 7.719 1 98.56 91 GLY A O 1
ATOM 665 N N . ASP A 1 92 ? -15.523 28.047 7.25 1 98.62 92 ASP A N 1
ATOM 666 C CA . ASP A 1 92 ? -16.266 28.141 5.996 1 98.62 92 ASP A CA 1
ATOM 667 C C . ASP A 1 92 ? -15.828 27.062 5.012 1 98.62 92 ASP A C 1
ATOM 669 O O . ASP A 1 92 ? -16.656 26.5 4.281 1 98.62 92 ASP A O 1
ATOM 673 N N . LEU A 1 93 ? -14.555 26.812 5 1 98.88 93 LEU A N 1
ATOM 674 C CA . LEU A 1 93 ? -14.016 25.812 4.086 1 98.88 93 LEU A CA 1
ATOM 675 C C . LEU A 1 93 ? -14.469 24.422 4.477 1 98.88 93 LEU A C 1
ATOM 677 O O . LEU A 1 93 ? -14.766 23.594 3.613 1 98.88 93 LEU A O 1
ATOM 681 N N . VAL A 1 94 ? -14.555 24.094 5.785 1 98.75 94 VAL A N 1
ATOM 682 C CA . VAL A 1 94 ? -15.086 22.812 6.246 1 98.75 94 VAL A CA 1
ATOM 683 C C . VAL A 1 94 ? -16.562 22.688 5.848 1 98.75 94 VAL A C 1
ATOM 685 O O . VAL A 1 94 ? -16.984 21.641 5.363 1 98.75 94 VAL A O 1
ATOM 688 N N . THR A 1 95 ? -17.297 23.781 6.043 1 98.56 95 THR A N 1
ATOM 689 C CA . THR A 1 95 ? -18.703 23.797 5.688 1 98.56 95 THR A CA 1
ATOM 690 C C . THR A 1 95 ? -18.891 23.578 4.188 1 98.56 95 THR A C 1
ATOM 692 O O . THR A 1 95 ? -19.766 22.828 3.766 1 98.56 95 THR A O 1
ATOM 695 N N . TYR A 1 96 ? -18.031 24.234 3.453 1 98.81 96 TYR A N 1
ATOM 696 C CA . TYR A 1 96 ? -18.062 24.031 2.006 1 98.81 96 TYR A CA 1
ATOM 697 C C . TYR A 1 96 ? -17.859 22.562 1.648 1 98.81 96 TYR A C 1
ATOM 699 O O . TYR A 1 96 ? -18.594 22.016 0.834 1 98.81 96 TYR A O 1
ATOM 707 N N . ALA A 1 97 ? -16.844 21.953 2.215 1 98.81 97 ALA A N 1
ATOM 708 C CA . ALA A 1 97 ? -16.562 20.547 1.952 1 98.81 97 ALA A CA 1
ATOM 709 C C . ALA A 1 97 ? -17.75 19.672 2.318 1 98.81 97 ALA A C 1
ATOM 711 O O . ALA A 1 97 ? -18.078 18.719 1.595 1 98.81 97 ALA A O 1
ATOM 712 N N . TRP A 1 98 ? -18.391 19.953 3.432 1 98.75 98 TRP A N 1
ATOM 713 C CA . TRP A 1 98 ? -19.547 19.188 3.895 1 98.75 98 TRP A CA 1
ATOM 714 C C . TRP A 1 98 ? -20.703 19.297 2.896 1 98.75 98 TRP A C 1
ATOM 716 O O . TRP A 1 98 ? -21.391 18.312 2.635 1 98.75 98 TRP A O 1
ATOM 726 N N . GLU A 1 99 ? -20.844 20.484 2.312 1 98.62 99 GLU A N 1
ATOM 727 C CA . GLU A 1 99 ? -21.875 20.672 1.292 1 98.62 99 GLU A CA 1
ATOM 728 C C . GLU A 1 99 ? -21.547 19.891 0.022 1 98.62 99 GLU A C 1
ATOM 730 O O . GLU A 1 99 ? -22.453 19.375 -0.637 1 98.62 99 GLU A O 1
ATOM 735 N N . GLN A 1 100 ? -20.266 19.781 -0.293 1 98.31 100 GLN A N 1
ATOM 736 C CA . GLN A 1 100 ? -19.844 19.062 -1.493 1 98.31 100 GLN A CA 1
ATOM 737 C C . GLN A 1 100 ? -20.219 17.594 -1.405 1 98.31 100 GLN A C 1
ATOM 739 O O . GLN A 1 100 ? -20.5 16.953 -2.424 1 98.31 100 GLN A O 1
ATOM 744 N N . VAL A 1 101 ? -20.25 17.047 -0.17 1 98.31 101 VAL A N 1
ATOM 745 C CA . VAL A 1 101 ? -20.609 15.641 -0.029 1 98.31 101 VAL A CA 1
ATOM 746 C C . VAL A 1 101 ? -22.078 15.516 0.34 1 98.31 101 VAL A C 1
ATOM 748 O O . VAL A 1 101 ? -22.5 14.516 0.927 1 98.31 101 VAL A O 1
ATOM 751 N N . SER A 1 102 ? -22.891 16.562 0.064 1 98.19 102 SER A N 1
ATOM 752 C CA . SER A 1 102 ? -24.328 16.594 0.295 1 98.19 102 SER A CA 1
ATOM 753 C C . SER A 1 102 ? -24.672 16.266 1.745 1 98.19 102 SER A C 1
ATOM 755 O O . SER A 1 102 ? -25.531 15.438 2.014 1 98.19 102 SER A O 1
ATOM 757 N N . ARG A 1 103 ? -23.844 16.859 2.641 1 98.38 103 ARG A N 1
ATOM 758 C CA . ARG A 1 103 ? -24.031 16.766 4.086 1 98.38 103 ARG A CA 1
ATOM 759 C C . ARG A 1 103 ? -24.062 15.305 4.535 1 98.38 103 ARG A C 1
ATOM 761 O O . ARG A 1 103 ? -24.906 14.906 5.336 1 98.38 103 ARG A O 1
ATOM 768 N N . GLY A 1 104 ? -23.266 14.508 3.955 1 98.25 104 GLY A N 1
ATOM 769 C CA . GLY A 1 104 ? -23.062 13.133 4.387 1 98.25 104 GLY A CA 1
ATOM 770 C C . GLY A 1 104 ? -23.766 12.117 3.504 1 98.25 104 GLY A C 1
ATOM 771 O O . GLY A 1 104 ? -23.406 10.938 3.51 1 98.25 104 GLY A O 1
ATOM 772 N N . GLU A 1 105 ? -24.688 12.516 2.672 1 98.38 105 GLU A N 1
ATOM 773 C CA . GLU A 1 105 ? -25.469 11.594 1.849 1 98.38 105 GLU A CA 1
ATOM 774 C C . GLU A 1 105 ? -24.578 10.914 0.808 1 98.38 105 GLU A C 1
ATOM 776 O O . GLU A 1 105 ? -24.719 9.711 0.562 1 98.38 105 GLU A O 1
ATOM 781 N N . LEU A 1 106 ? -23.719 11.688 0.183 1 98 106 LEU A N 1
ATOM 782 C CA . LEU A 1 106 ? -22.828 11.125 -0.819 1 98 106 LEU A CA 1
ATOM 783 C C . LEU A 1 106 ? -21.891 10.102 -0.195 1 98 106 LEU A C 1
ATOM 785 O O . LEU A 1 106 ? -21.562 9.086 -0.817 1 98 106 LEU A O 1
ATOM 789 N N . LEU A 1 107 ? -21.406 10.32 0.989 1 97.88 107 LEU A N 1
ATOM 790 C CA . LEU A 1 107 ? -20.531 9.375 1.671 1 97.88 107 LEU A CA 1
ATOM 791 C C . LEU A 1 107 ? -21.281 8.086 1.999 1 97.88 107 LEU A C 1
ATOM 793 O O . LEU A 1 107 ? -20.688 7 1.942 1 97.88 107 LEU A O 1
ATOM 797 N N . LEU A 1 108 ? -22.578 8.219 2.375 1 98.19 108 LEU A N 1
ATOM 798 C CA . LEU A 1 108 ? -23.391 7.035 2.57 1 98.19 108 LEU A CA 1
ATOM 799 C C . LEU A 1 108 ? -23.484 6.219 1.284 1 98.19 108 LEU A C 1
ATOM 801 O O . LEU A 1 108 ? -23.344 4.996 1.307 1 98.19 108 LEU A O 1
ATOM 805 N N . GLU A 1 109 ? -23.703 6.902 0.199 1 97.38 109 GLU A N 1
ATOM 806 C CA . GLU A 1 109 ? -23.781 6.219 -1.089 1 97.38 109 GLU A CA 1
ATOM 807 C C . GLU A 1 109 ? -22.469 5.531 -1.432 1 97.38 109 GLU A C 1
ATOM 809 O O . GLU A 1 109 ? -22.453 4.418 -1.959 1 97.38 109 GLU A O 1
ATOM 814 N N . LEU A 1 110 ? -21.406 6.211 -1.152 1 95.75 110 LEU A N 1
ATOM 815 C CA . LEU A 1 110 ? -20.094 5.637 -1.395 1 95.75 110 LEU A CA 1
ATOM 816 C C . LEU A 1 110 ? -19.875 4.395 -0.537 1 95.75 110 LEU A C 1
ATOM 818 O O . LEU A 1 110 ? -19.344 3.387 -1.02 1 95.75 110 LEU A O 1
ATOM 822 N N . LEU A 1 111 ? -20.266 4.496 0.7 1 95.94 111 LEU A N 1
ATOM 823 C CA . LEU A 1 111 ? -20.109 3.373 1.62 1 95.94 111 LEU A CA 1
ATOM 824 C C . LEU A 1 111 ? -20.938 2.178 1.156 1 95.94 111 LEU A C 1
ATOM 826 O O . LEU A 1 111 ? -20.5 1.032 1.264 1 95.94 111 LEU A O 1
ATOM 830 N N . ARG A 1 112 ? -22.078 2.445 0.615 1 95.19 112 ARG A N 1
ATOM 831 C CA . ARG A 1 112 ? -22.938 1.388 0.082 1 95.19 112 ARG A CA 1
ATOM 832 C C . ARG A 1 112 ? -22.297 0.741 -1.146 1 95.19 112 ARG A C 1
ATOM 834 O O . ARG A 1 112 ? -22.344 -0.481 -1.301 1 95.19 112 ARG A O 1
ATOM 841 N N . ALA A 1 113 ? -21.75 1.548 -1.947 1 93 113 ALA A N 1
ATOM 842 C CA . ALA A 1 113 ? -21.172 1.08 -3.203 1 93 113 ALA A CA 1
ATOM 843 C C . ALA A 1 113 ? -19.875 0.323 -2.959 1 93 113 ALA A C 1
ATOM 845 O O . ALA A 1 113 ? -19.547 -0.616 -3.689 1 93 113 ALA A O 1
ATOM 846 N N . GLU A 1 114 ? -19.125 0.738 -1.952 1 91.94 114 GLU A N 1
ATOM 847 C CA . GLU A 1 114 ? -17.844 0.13 -1.611 1 91.94 114 GLU A CA 1
ATOM 848 C C . GLU A 1 114 ? -17.75 -0.135 -0.112 1 91.94 114 GLU A C 1
ATOM 850 O O . GLU A 1 114 ? -16.891 0.448 0.569 1 91.94 114 GLU A O 1
ATOM 855 N N . PRO A 1 115 ? -18.453 -1.117 0.31 1 89.94 115 PRO A N 1
ATOM 856 C CA . PRO A 1 115 ? -18.562 -1.303 1.758 1 89.94 115 PRO A CA 1
ATOM 857 C C . PRO A 1 115 ? -17.25 -1.74 2.408 1 89.94 115 PRO A C 1
ATOM 859 O O . PRO A 1 115 ? -17.094 -1.603 3.623 1 89.94 115 PRO A O 1
ATOM 862 N N . PHE A 1 116 ? -16.25 -2.102 1.575 1 89.31 116 PHE A N 1
ATOM 863 C CA . PHE A 1 116 ? -15.047 -2.625 2.197 1 89.31 116 PHE A CA 1
ATOM 864 C C . PHE A 1 116 ? -13.859 -1.702 1.939 1 89.31 116 PHE A C 1
ATOM 866 O O . PHE A 1 116 ? -12.719 -2.041 2.264 1 89.31 116 PHE A O 1
ATOM 873 N N . ALA A 1 117 ? -14.156 -0.62 1.325 1 90.88 117 ALA A N 1
ATOM 874 C CA . ALA A 1 117 ? -13.164 0.445 1.226 1 90.88 117 ALA A CA 1
ATOM 875 C C . ALA A 1 117 ? -13.133 1.29 2.496 1 90.88 117 ALA A C 1
ATOM 877 O O . ALA A 1 117 ? -14.18 1.583 3.078 1 90.88 117 ALA A O 1
ATOM 878 N N . ALA A 1 118 ? -11.938 1.731 2.828 1 93.25 118 ALA A N 1
ATOM 879 C CA . ALA A 1 118 ? -11.789 2.459 4.086 1 93.25 118 ALA A CA 1
ATOM 880 C C . ALA A 1 118 ? -12.008 3.957 3.881 1 93.25 118 ALA A C 1
ATOM 882 O O . ALA A 1 118 ? -12.438 4.656 4.801 1 93.25 118 ALA A O 1
ATOM 883 N N . TYR A 1 119 ? -11.797 4.488 2.711 1 94.5 119 TYR A N 1
ATOM 884 C CA . TYR A 1 119 ? -11.633 5.922 2.506 1 94.5 119 TYR A CA 1
ATOM 885 C C . TYR A 1 119 ? -12.938 6.664 2.762 1 94.5 119 TYR A C 1
ATOM 887 O O . TYR A 1 119 ? -12.93 7.77 3.309 1 94.5 119 TYR A O 1
ATOM 895 N N . PRO A 1 120 ? -14.141 6.105 2.414 1 96.12 120 PRO A N 1
ATOM 896 C CA . PRO A 1 120 ? -15.352 6.848 2.758 1 96.12 120 PRO A CA 1
ATOM 897 C C . PRO A 1 120 ? -15.508 7.062 4.262 1 96.12 120 PRO A C 1
ATOM 899 O O . PRO A 1 120 ? -15.914 8.148 4.695 1 96.12 120 PRO A O 1
ATOM 902 N N . TYR A 1 121 ? -15.156 6.023 4.949 1 97.38 121 TYR A N 1
ATOM 903 C CA . TYR A 1 121 ? -15.227 6.102 6.406 1 97.38 121 TYR A CA 1
ATOM 904 C C . TYR A 1 121 ? -14.234 7.129 6.941 1 97.38 121 TYR A C 1
ATOM 906 O O . TYR A 1 121 ? -14.57 7.914 7.832 1 97.38 121 TYR A O 1
ATOM 914 N N . GLU A 1 122 ? -13.047 7.16 6.406 1 97.5 122 GLU A N 1
ATOM 915 C CA . GLU A 1 122 ? -12 8.086 6.836 1 97.5 122 GLU A CA 1
ATOM 916 C C . GLU A 1 122 ? -12.391 9.531 6.531 1 97.5 122 GLU A C 1
ATOM 918 O O . GLU A 1 122 ? -12.164 10.422 7.348 1 97.5 122 GLU A O 1
ATOM 923 N N . ILE A 1 123 ? -12.938 9.719 5.359 1 97.88 123 ILE A N 1
ATOM 924 C CA . ILE A 1 123 ? -13.391 11.062 5 1 97.88 123 ILE A CA 1
ATOM 925 C C . ILE A 1 123 ? -14.516 11.492 5.93 1 97.88 123 ILE A C 1
ATOM 927 O O . ILE A 1 123 ? -14.523 12.617 6.43 1 97.88 123 ILE A O 1
ATOM 931 N N . TYR A 1 124 ? -15.484 10.617 6.203 1 98.5 124 TYR A N 1
ATOM 932 C CA . TYR A 1 124 ? -16.594 10.922 7.105 1 98.5 124 TYR A CA 1
ATOM 933 C C . TYR A 1 124 ? -16.078 11.281 8.492 1 98.5 124 TYR A C 1
ATOM 935 O O . TYR A 1 124 ? -16.609 12.188 9.141 1 98.5 124 TYR A O 1
ATOM 943 N N . ALA A 1 125 ? -15.086 10.57 8.914 1 98.38 125 ALA A N 1
ATOM 944 C CA . ALA A 1 125 ? -14.547 10.766 10.266 1 98.38 125 ALA A CA 1
ATOM 945 C C . ALA A 1 125 ? -14.016 12.188 10.438 1 98.38 125 ALA A C 1
ATOM 947 O O . ALA A 1 125 ? -14.086 12.75 11.539 1 98.38 125 ALA A O 1
ATOM 948 N N . ALA A 1 126 ? -13.438 12.766 9.359 1 97.81 126 ALA A N 1
ATOM 949 C CA . ALA A 1 126 ? -12.984 14.148 9.43 1 97.81 126 ALA A CA 1
ATOM 950 C C . ALA A 1 126 ? -14.141 15.086 9.766 1 97.81 126 ALA A C 1
ATOM 952 O O . ALA A 1 126 ? -14 15.977 10.609 1 97.81 126 ALA A O 1
ATOM 953 N N . PHE A 1 127 ? -15.281 14.844 9.156 1 98.62 127 PHE A N 1
ATOM 954 C CA . PHE A 1 127 ? -16.469 15.664 9.414 1 98.62 127 PHE A CA 1
ATOM 955 C C . PHE A 1 127 ? -17.047 15.359 10.797 1 98.62 127 PHE A C 1
ATOM 957 O O . PHE A 1 127 ? -17.391 16.281 11.539 1 98.62 127 PHE A O 1
ATOM 964 N N . ALA A 1 128 ? -17.094 14.102 11.117 1 98.25 128 ALA A N 1
ATOM 965 C CA . ALA A 1 128 ? -17.641 13.703 12.414 1 98.25 128 ALA A CA 1
ATOM 966 C C . ALA A 1 128 ? -16.859 14.336 13.555 1 98.25 128 ALA A C 1
ATOM 968 O O . ALA A 1 128 ? -17.453 14.805 14.539 1 98.25 128 ALA A O 1
ATOM 969 N N . GLY A 1 129 ? -15.547 14.375 13.398 1 96.25 129 GLY A N 1
ATOM 970 C CA . GLY A 1 129 ? -14.711 15 14.406 1 96.25 129 GLY A CA 1
ATOM 971 C C . GLY A 1 129 ? -14.977 16.484 14.555 1 96.25 129 GLY A C 1
ATOM 972 O O . GLY A 1 129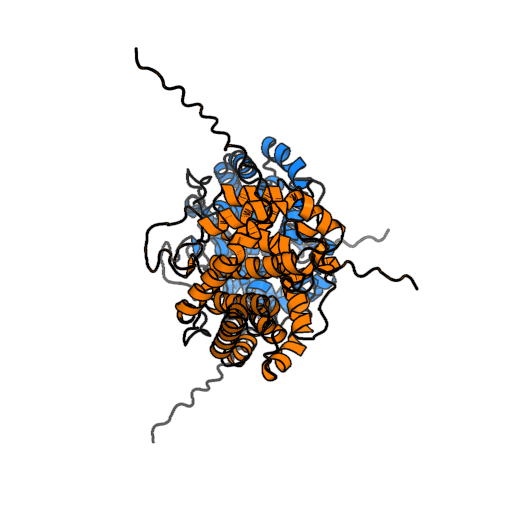 ? -14.734 17.062 15.625 1 96.25 129 GLY A O 1
ATOM 973 N N . TYR A 1 130 ? -15.43 17.109 13.523 1 96.88 130 TYR A N 1
ATOM 974 C CA . TYR A 1 130 ? -15.766 18.531 13.508 1 96.88 130 TYR A CA 1
ATOM 975 C C . TYR A 1 130 ? -17.156 18.766 14.078 1 96.88 130 TYR A C 1
ATOM 977 O O . TYR A 1 130 ? -17.5 19.906 14.43 1 96.88 130 TYR A O 1
ATOM 985 N N . GLY A 1 131 ? -17.938 17.688 14.188 1 97.25 131 GLY A N 1
ATOM 986 C CA . GLY A 1 131 ? -19.297 17.797 14.711 1 97.25 131 GLY A CA 1
ATOM 987 C C . GLY A 1 131 ? -20.359 17.719 13.633 1 97.25 131 GLY A C 1
ATOM 988 O O . GLY A 1 131 ? -21.547 17.859 13.922 1 97.25 131 GLY A O 1
ATOM 989 N N . LEU A 1 132 ? -19.938 17.562 12.383 1 98.56 132 LEU A N 1
ATOM 990 C CA . LEU A 1 132 ? -20.875 17.375 11.273 1 98.56 132 LEU A CA 1
ATOM 991 C C . LEU A 1 132 ? -21.141 15.891 11.039 1 98.56 132 LEU A C 1
ATOM 993 O O . LEU A 1 132 ? -20.281 15.156 10.555 1 98.56 132 LEU A O 1
ATOM 997 N N . ARG A 1 133 ? -22.375 15.469 11.328 1 98.31 133 ARG A N 1
ATOM 998 C CA . ARG A 1 133 ? -22.641 14.039 11.406 1 98.31 133 ARG A CA 1
ATOM 999 C C . ARG A 1 133 ? -23.844 13.656 10.539 1 98.31 133 ARG A C 1
ATOM 1001 O O . ARG A 1 133 ? -24.656 14.516 10.195 1 98.31 133 ARG A O 1
ATOM 1008 N N . HIS A 1 134 ? -23.875 12.469 10.156 1 98.62 134 HIS A N 1
ATOM 1009 C CA . HIS A 1 134 ? -24.938 11.898 9.336 1 98.62 134 HIS A CA 1
ATOM 1010 C C . HIS A 1 134 ? -25.391 10.555 9.891 1 98.62 134 HIS A C 1
ATOM 1012 O O . HIS A 1 134 ? -24.641 9.578 9.875 1 98.62 134 HIS A O 1
ATOM 1018 N N . GLU A 1 135 ? -26.625 10.445 10.281 1 98.06 135 GLU A N 1
ATOM 1019 C CA . GLU A 1 135 ? -27.156 9.281 10.992 1 98.06 135 GLU A CA 1
ATOM 1020 C C . GLU A 1 135 ? -27.141 8.039 10.102 1 98.06 135 GLU A C 1
ATOM 1022 O O . GLU A 1 135 ? -26.797 6.949 10.555 1 98.06 135 GLU A O 1
ATOM 1027 N N . GLY A 1 136 ? -27.578 8.211 8.891 1 98.31 136 GLY A N 1
ATOM 1028 C CA . GLY A 1 136 ? -27.609 7.09 7.973 1 98.31 136 GLY A CA 1
ATOM 1029 C C . GLY A 1 136 ? -26.25 6.461 7.754 1 98.31 136 GLY A C 1
ATOM 1030 O O . GLY A 1 136 ? -26.125 5.234 7.715 1 98.31 136 GLY A O 1
ATOM 1031 N N . PHE A 1 137 ? -25.266 7.305 7.598 1 98.31 137 PHE A N 1
ATOM 1032 C CA . PHE A 1 137 ? -23.906 6.809 7.426 1 98.31 137 PHE A CA 1
ATOM 1033 C C . PHE A 1 137 ? -23.469 6 8.641 1 98.31 137 PHE A C 1
ATOM 1035 O O . PHE A 1 137 ? -22.953 4.887 8.492 1 98.31 137 PHE A O 1
ATOM 1042 N N . GLU A 1 138 ? -23.656 6.547 9.812 1 98.06 138 GLU A N 1
ATOM 1043 C CA . GLU A 1 138 ? -23.203 5.895 11.039 1 98.06 138 GLU A CA 1
ATOM 1044 C C . GLU A 1 138 ? -23.969 4.594 11.289 1 98.06 138 GLU A C 1
ATOM 1046 O O . GLU A 1 138 ? -23.391 3.621 11.781 1 98.06 138 GLU A O 1
ATOM 1051 N N . ALA A 1 139 ? -25.203 4.559 10.883 1 97.81 139 ALA A N 1
ATOM 1052 C CA . ALA A 1 139 ? -26 3.344 11.023 1 97.81 139 ALA A CA 1
ATOM 1053 C C . ALA A 1 139 ? -25.438 2.215 10.164 1 97.81 139 ALA A C 1
ATOM 1055 O O . ALA A 1 139 ? -25.406 1.058 10.594 1 97.81 139 ALA A O 1
ATOM 1056 N N . LEU A 1 140 ? -24.969 2.547 8.984 1 96.56 140 LEU A N 1
ATOM 1057 C CA . LEU A 1 140 ? -24.391 1.545 8.102 1 96.56 140 LEU A CA 1
ATOM 1058 C C . LEU A 1 140 ? -22.969 1.203 8.523 1 96.56 140 LEU A C 1
ATOM 1060 O O . LEU A 1 140 ? -22.547 0.044 8.445 1 96.56 140 LEU A O 1
ATOM 1064 N N . ALA A 1 141 ? -22.234 2.148 9.016 1 95.62 141 ALA A N 1
ATOM 1065 C CA . ALA A 1 141 ? -20.828 1.987 9.344 1 95.62 141 ALA A CA 1
ATOM 1066 C C . ALA A 1 141 ? -20.641 1.12 10.586 1 95.62 141 ALA A C 1
ATOM 1068 O O . ALA A 1 141 ? -19.672 0.375 10.703 1 95.62 141 ALA A O 1
ATOM 1069 N N . ARG A 1 142 ? -21.578 1.196 11.508 1 95.31 142 ARG A N 1
ATOM 1070 C CA . ARG A 1 142 ? -21.422 0.536 12.797 1 95.31 142 ARG A CA 1
ATOM 1071 C C . ARG A 1 142 ? -21.25 -0.97 12.625 1 95.31 142 ARG A C 1
ATOM 1073 O O . ARG A 1 142 ? -20.266 -1.545 13.094 1 95.31 142 ARG A O 1
ATOM 1080 N N . PRO A 1 143 ? -22.141 -1.63 11.914 1 94.56 143 PRO A N 1
ATOM 1081 C CA . PRO A 1 143 ? -21.922 -3.07 11.75 1 94.56 143 PRO A CA 1
ATOM 1082 C C . PRO A 1 143 ? -20.734 -3.393 10.852 1 94.56 143 PRO A C 1
ATOM 1084 O O . PRO A 1 143 ? -20.094 -4.43 11.023 1 94.56 143 PRO A O 1
ATOM 1087 N N . LEU A 1 144 ? -20.391 -2.572 9.938 1 93.19 144 LEU A N 1
ATOM 1088 C CA . LEU A 1 144 ? -19.281 -2.811 9.031 1 93.19 144 LEU A CA 1
ATOM 1089 C C . LEU A 1 144 ? -17.953 -2.807 9.781 1 93.19 144 LEU A C 1
ATOM 1091 O O . LEU A 1 144 ? -17.094 -3.652 9.531 1 93.19 144 LEU A O 1
ATOM 1095 N N . THR A 1 145 ? -17.828 -1.919 10.75 1 94.38 145 THR A N 1
ATOM 1096 C CA . THR A 1 145 ? -16.578 -1.783 11.484 1 94.38 145 THR A CA 1
ATOM 1097 C C . THR A 1 145 ? -16.438 -2.877 12.539 1 94.38 145 THR A C 1
ATOM 1099 O O . THR A 1 145 ? -15.398 -3.006 13.188 1 94.38 145 THR A O 1
ATOM 1102 N N . ALA A 1 146 ? -17.484 -3.723 12.688 1 94.88 146 ALA A N 1
ATOM 1103 C CA . ALA A 1 146 ? -17.469 -4.797 13.68 1 94.88 146 ALA A CA 1
ATOM 1104 C C . ALA A 1 146 ? -17.094 -6.129 13.031 1 94.88 146 ALA A C 1
ATOM 1106 O O . ALA A 1 146 ? -16.969 -7.148 13.719 1 94.88 146 ALA A O 1
ATOM 1107 N N . THR A 1 147 ? -16.875 -6.125 11.727 1 96 147 THR A N 1
ATOM 1108 C CA . THR A 1 147 ? -16.578 -7.355 11 1 96 147 THR A CA 1
ATOM 1109 C C . THR A 1 147 ? -15.102 -7.715 11.156 1 96 147 THR A C 1
ATOM 1111 O O . THR A 1 147 ? -14.273 -6.852 11.438 1 96 147 THR A O 1
ATOM 1114 N N . ARG A 1 148 ? -14.766 -8.969 10.945 1 96.88 148 ARG A N 1
ATOM 1115 C CA . ARG A 1 148 ? -13.375 -9.406 10.898 1 96.88 148 ARG A CA 1
ATOM 1116 C C . ARG A 1 148 ? -12.648 -8.797 9.703 1 96.88 148 ARG A C 1
ATOM 1118 O O . ARG A 1 148 ? -11.469 -8.461 9.797 1 96.88 148 ARG A O 1
ATOM 1125 N N . ALA A 1 149 ? -13.391 -8.648 8.617 1 96.69 149 ALA A N 1
ATOM 1126 C CA . ALA A 1 149 ? -12.805 -8.086 7.402 1 96.69 149 ALA A CA 1
ATOM 1127 C C . ALA A 1 149 ? -12.297 -6.672 7.645 1 96.69 149 ALA A C 1
ATOM 1129 O O . ALA A 1 149 ? -11.219 -6.301 7.172 1 96.69 149 ALA A O 1
ATOM 1130 N N . TRP A 1 150 ? -13.078 -5.895 8.406 1 95.81 150 TRP A N 1
ATOM 1131 C CA . TRP A 1 150 ? -12.656 -4.539 8.75 1 95.81 150 TRP A CA 1
ATOM 1132 C C . TRP A 1 150 ? -11.391 -4.562 9.602 1 95.81 150 TRP A C 1
ATOM 1134 O O . TRP A 1 150 ? -10.422 -3.861 9.305 1 95.81 150 TRP A O 1
ATOM 1144 N N . ALA A 1 151 ? -11.367 -5.457 10.562 1 96 151 ALA A N 1
ATOM 1145 C CA . ALA A 1 151 ? -10.258 -5.547 11.5 1 96 151 ALA A CA 1
ATOM 1146 C C . ALA A 1 151 ? -8.992 -6.047 10.812 1 96 151 ALA A C 1
ATOM 1148 O O . ALA A 1 151 ? -7.883 -5.812 11.297 1 96 151 ALA A O 1
ATOM 1149 N N . HIS A 1 152 ? -9.18 -6.688 9.641 1 96.56 152 HIS A N 1
ATOM 1150 C CA . HIS A 1 152 ? -8.039 -7.316 8.984 1 96.56 152 HIS A CA 1
ATOM 1151 C C . HIS A 1 152 ? -7.805 -6.727 7.598 1 96.56 152 HIS A C 1
ATOM 1153 O O . HIS A 1 152 ? -7.172 -7.355 6.746 1 96.56 152 HIS A O 1
ATOM 1159 N N . THR A 1 153 ? -8.406 -5.566 7.363 1 94.62 153 THR A N 1
ATOM 1160 C CA . THR A 1 153 ? -8.055 -4.848 6.145 1 94.62 153 THR A CA 1
ATOM 1161 C C . THR A 1 153 ? -6.551 -4.582 6.09 1 94.62 153 THR A C 1
ATOM 1163 O O . THR A 1 153 ? -5.984 -3.982 7.008 1 94.62 153 THR A O 1
ATOM 1166 N N . GLU A 1 154 ? -5.953 -5.031 5.082 1 95.25 154 GLU A N 1
ATOM 1167 C CA . GLU A 1 154 ? -4.5 -4.898 5.059 1 95.25 154 GLU A CA 1
ATOM 1168 C C . GLU A 1 154 ? -4.082 -3.506 4.598 1 95.25 154 GLU A C 1
ATOM 1170 O O . GLU A 1 154 ? -4.426 -3.082 3.494 1 95.25 154 GLU A O 1
ATOM 1175 N N . GLN A 1 155 ? -3.373 -2.857 5.465 1 94.69 155 GLN A N 1
ATOM 1176 C CA . GLN A 1 155 ? -2.867 -1.508 5.238 1 94.69 155 GLN A CA 1
ATOM 1177 C C . GLN A 1 155 ? -1.544 -1.286 5.965 1 94.69 155 GLN A C 1
ATOM 1179 O O . GLN A 1 155 ? -1.16 -2.084 6.824 1 94.69 155 GLN A O 1
ATOM 1184 N N . HIS A 1 156 ? -0.827 -0.217 5.543 1 97 156 HIS A N 1
ATOM 1185 C CA . HIS A 1 156 ? 0.352 0.189 6.301 1 97 156 HIS A CA 1
ATOM 1186 C C . HIS A 1 156 ? -0.007 0.515 7.746 1 97 156 HIS A C 1
ATOM 1188 O O . HIS A 1 156 ? -1.126 0.95 8.031 1 97 156 HIS A O 1
ATOM 1194 N N . ALA A 1 157 ? 0.933 0.33 8.578 1 97.81 157 ALA A N 1
ATOM 1195 C CA . ALA A 1 157 ? 0.682 0.521 10 1 97.81 157 ALA A CA 1
ATOM 1196 C C . ALA A 1 157 ? 0.208 1.942 10.289 1 97.81 157 ALA A C 1
ATOM 1198 O O . ALA A 1 157 ? -0.692 2.15 11.109 1 97.81 157 ALA A O 1
ATOM 1199 N N . ASN A 1 158 ? 0.824 2.949 9.578 1 98.44 158 ASN A N 1
ATOM 1200 C CA . ASN A 1 158 ? 0.383 4.316 9.828 1 98.44 158 ASN A CA 1
ATOM 1201 C C . ASN A 1 158 ? -1.059 4.531 9.375 1 98.44 158 ASN A C 1
ATOM 1203 O O . ASN A 1 158 ? -1.81 5.277 10.008 1 98.44 158 ASN A O 1
ATOM 1207 N N . ARG A 1 159 ? -1.467 3.865 8.336 1 97.75 159 ARG A N 1
ATOM 1208 C CA . ARG A 1 159 ? -2.842 3.953 7.855 1 97.75 159 ARG A CA 1
ATOM 1209 C C . ARG A 1 159 ? -3.801 3.25 8.812 1 97.75 159 ARG A C 1
ATOM 1211 O O . ARG A 1 159 ? -4.941 3.682 8.984 1 97.75 159 ARG A O 1
ATOM 1218 N N . GLN A 1 160 ? -3.336 2.191 9.367 1 97.81 160 GLN A N 1
ATOM 1219 C CA . GLN A 1 160 ? -4.152 1.526 10.375 1 97.81 160 GLN 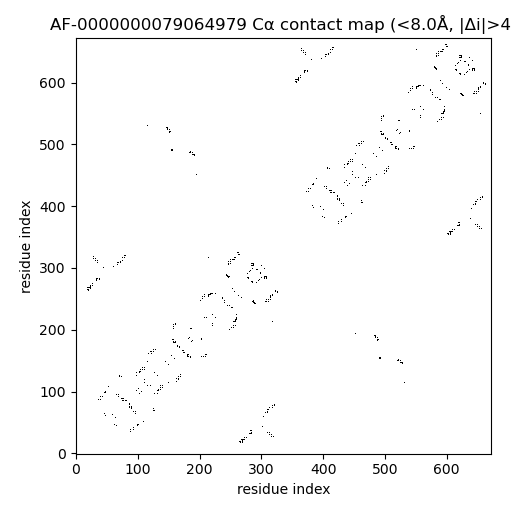A CA 1
ATOM 1220 C C . GLN A 1 160 ? -4.395 2.438 11.578 1 97.81 160 GLN A C 1
ATOM 1222 O O . GLN A 1 160 ? -5.484 2.441 12.148 1 97.81 160 GLN A O 1
ATOM 1227 N N . LEU A 1 161 ? -3.373 3.152 11.977 1 98.5 161 LEU A N 1
ATOM 1228 C CA . LEU A 1 161 ? -3.576 4.152 13.023 1 98.5 161 LEU A CA 1
ATOM 1229 C C . LEU A 1 161 ? -4.629 5.172 12.602 1 98.5 161 LEU A C 1
ATOM 1231 O O . LEU A 1 161 ? -5.41 5.645 13.43 1 98.5 161 LEU A O 1
ATOM 1235 N N . GLY A 1 162 ? -4.605 5.492 11.297 1 98.25 162 GLY A N 1
ATOM 1236 C CA . GLY A 1 162 ? -5.625 6.387 10.758 1 98.25 162 GLY A CA 1
ATOM 1237 C C . GLY A 1 162 ? -7.031 5.84 10.906 1 98.25 162 GLY A C 1
ATOM 1238 O O . GLY A 1 162 ? -7.961 6.582 11.234 1 98.25 162 GLY A O 1
ATOM 1239 N N . LEU A 1 163 ? -7.16 4.594 10.695 1 97.75 163 LEU A N 1
ATOM 1240 C CA . LEU A 1 163 ? -8.469 3.959 10.844 1 97.75 163 LEU A CA 1
ATOM 1241 C C . LEU A 1 163 ? -8.914 3.973 12.305 1 97.75 163 LEU A C 1
ATOM 1243 O O . LEU A 1 163 ? -10.078 4.258 12.594 1 97.75 163 LEU A O 1
ATOM 1247 N N . ILE A 1 164 ? -8.023 3.666 13.211 1 98.12 164 ILE A N 1
ATOM 1248 C CA . ILE A 1 164 ? -8.312 3.691 14.641 1 98.12 164 ILE A CA 1
ATOM 1249 C C . ILE A 1 164 ? -8.758 5.094 15.047 1 98.12 164 ILE A C 1
ATOM 1251 O O . ILE A 1 164 ? -9.75 5.25 15.766 1 98.12 164 ILE A O 1
ATOM 1255 N N . ASN A 1 165 ? -8.016 6.078 14.57 1 98.38 165 ASN A N 1
ATOM 1256 C CA . ASN A 1 165 ? -8.391 7.457 14.867 1 98.38 165 ASN A CA 1
ATOM 1257 C C . ASN A 1 165 ? -9.766 7.797 14.305 1 98.38 165 ASN A C 1
ATOM 1259 O O . ASN A 1 165 ? -10.555 8.484 14.953 1 98.38 165 ASN A O 1
ATOM 1263 N N . SER A 1 166 ? -10.039 7.312 13.109 1 98.12 166 SER A N 1
ATOM 1264 C CA . SER A 1 166 ? -11.344 7.531 12.492 1 98.12 166 SER A CA 1
ATOM 1265 C C . SER A 1 166 ? -12.461 6.883 13.305 1 98.12 166 SER A C 1
ATOM 1267 O O . SER A 1 166 ? -13.523 7.477 13.492 1 98.12 166 SER A O 1
ATOM 1269 N N . GLU A 1 167 ? -12.188 5.688 13.773 1 97.94 167 GLU A N 1
ATOM 1270 C CA . GLU A 1 167 ? -13.156 4.988 14.617 1 97.94 167 GLU A CA 1
ATOM 1271 C C . GLU A 1 167 ? -13.461 5.777 15.883 1 97.94 167 GLU A C 1
ATOM 1273 O O . GLU A 1 167 ? -14.617 5.918 16.281 1 97.94 167 GLU A O 1
ATOM 1278 N N . ARG A 1 168 ? -12.461 6.336 16.516 1 97.06 168 ARG A N 1
ATOM 1279 C CA . ARG A 1 168 ? -12.641 7.164 17.703 1 97.06 168 ARG A CA 1
ATOM 1280 C C . ARG A 1 168 ? -13.508 8.383 17.406 1 97.06 168 ARG A C 1
ATOM 1282 O O . ARG A 1 168 ? -14.414 8.711 18.172 1 97.06 168 ARG A O 1
ATOM 1289 N N . ARG A 1 169 ? -13.297 8.992 16.312 1 97.19 169 ARG A N 1
ATOM 1290 C CA . ARG A 1 169 ? -14.023 10.203 15.922 1 97.19 169 ARG A CA 1
ATOM 1291 C C . ARG A 1 169 ? -15.492 9.898 15.664 1 97.19 169 ARG A C 1
ATOM 1293 O O . ARG A 1 169 ? -16.359 10.711 15.969 1 97.19 169 ARG A O 1
ATOM 1300 N N . VAL A 1 170 ? -15.672 8.766 15.07 1 96.94 170 VAL A N 1
ATOM 1301 C CA . VAL A 1 170 ? -17.047 8.367 14.781 1 96.94 170 VAL A CA 1
ATOM 1302 C C . VAL A 1 170 ? -17.734 7.891 16.062 1 96.94 170 VAL A C 1
ATOM 1304 O O . VAL A 1 170 ? -18.953 7.969 16.188 1 96.94 170 VAL A O 1
ATOM 1307 N N . GLY A 1 171 ? -16.953 7.406 17 1 95.06 171 GLY A N 1
ATOM 1308 C CA . GLY A 1 171 ? -17.484 7.039 18.297 1 95.06 171 GLY A CA 1
ATOM 1309 C C . GLY A 1 171 ? -17.797 5.559 18.422 1 95.06 171 GLY A C 1
ATOM 1310 O O . GLY A 1 171 ? -18.75 5.172 19.094 1 95.06 171 GLY A O 1
ATOM 1311 N N . VAL A 1 172 ? -17.062 4.715 17.703 1 94.75 172 VAL A N 1
ATOM 1312 C CA . VAL A 1 172 ? -17.219 3.268 17.828 1 94.75 172 VAL A CA 1
ATOM 1313 C C . VAL A 1 172 ? -16.016 2.678 18.547 1 94.75 172 VAL A C 1
ATOM 1315 O O . VAL A 1 172 ? -14.984 3.352 18.703 1 94.75 172 VAL A O 1
ATOM 1318 N N . VAL A 1 173 ? -16.203 1.444 18.984 1 94.56 173 VAL A N 1
ATOM 1319 C CA . VAL A 1 173 ? -15.086 0.74 19.609 1 94.56 173 VAL A CA 1
ATOM 1320 C C . VAL A 1 173 ? -13.992 0.477 18.578 1 94.56 173 VAL A C 1
ATOM 1322 O O . VAL A 1 173 ? -14.281 0.017 17.469 1 94.56 173 VAL A O 1
ATOM 1325 N N . THR A 1 174 ? -12.781 0.833 18.875 1 96.88 174 THR A N 1
ATOM 1326 C CA . THR A 1 174 ? -11.688 0.621 17.938 1 96.88 174 THR A CA 1
ATOM 1327 C C . THR A 1 174 ? -11.422 -0.869 17.734 1 96.88 174 THR A C 1
ATOM 1329 O O . THR A 1 174 ? -11.539 -1.656 18.688 1 96.88 174 THR A O 1
ATOM 1332 N N . HIS A 1 175 ? -11.016 -1.261 16.578 1 95.44 175 HIS A N 1
ATOM 1333 C CA . HIS A 1 175 ? -10.883 -2.674 16.234 1 95.44 175 HIS A CA 1
ATOM 1334 C C . HIS A 1 175 ? -9.633 -3.281 16.859 1 95.44 175 HIS A C 1
ATOM 1336 O O . HIS A 1 175 ? -9.523 -4.504 16.969 1 95.44 175 HIS A O 1
ATOM 1342 N N . THR A 1 176 ? -8.727 -2.445 17.25 1 95.44 176 THR A N 1
ATOM 1343 C CA . THR A 1 176 ? -7.508 -2.91 17.906 1 95.44 176 THR A CA 1
ATOM 1344 C C . THR A 1 176 ? -6.871 -1.791 18.719 1 95.44 176 THR A C 1
ATOM 1346 O O . THR A 1 176 ? -7.332 -0.648 18.688 1 95.44 176 THR A O 1
ATOM 1349 N N . ASP A 1 177 ? -5.867 -2.154 19.469 1 95 177 ASP A N 1
ATOM 1350 C CA . ASP A 1 177 ? -5.152 -1.195 20.312 1 95 177 ASP A CA 1
ATOM 1351 C C . ASP A 1 177 ? -4.148 -0.391 19.484 1 95 177 ASP A C 1
ATOM 1353 O O . ASP A 1 177 ? -3.371 -0.96 18.719 1 95 177 ASP A O 1
ATOM 1357 N N . ALA A 1 178 ? -4.102 0.916 19.672 1 96.38 178 ALA A N 1
ATOM 1358 C CA . ALA A 1 178 ? -3.23 1.809 18.906 1 96.38 178 ALA A CA 1
ATOM 1359 C C . ALA A 1 178 ? -1.762 1.556 19.234 1 96.38 178 ALA A C 1
ATOM 1361 O O . ALA A 1 178 ? -0.891 1.715 18.375 1 96.38 178 ALA A O 1
ATOM 1362 N N . GLY A 1 179 ? -1.508 1.217 20.5 1 96.62 179 GLY A N 1
ATOM 1363 C CA . GLY A 1 179 ? -0.134 0.984 20.922 1 96.62 179 GLY A CA 1
ATOM 1364 C C . GLY A 1 179 ? 0.541 -0.137 20.141 1 96.62 179 GLY A C 1
ATOM 1365 O O . GLY A 1 179 ? 1.692 -0.006 19.734 1 96.62 179 GLY A O 1
ATOM 1366 N N . GLY A 1 180 ? -0.198 -1.256 19.984 1 95.62 180 GLY A N 1
ATOM 1367 C CA . GLY A 1 180 ? 0.331 -2.355 19.203 1 95.62 180 GLY A CA 1
ATOM 1368 C C . GLY A 1 180 ? 0.613 -1.971 17.766 1 95.62 180 GLY A C 1
ATOM 1369 O O . GLY A 1 180 ? 1.632 -2.371 17.188 1 95.62 180 GLY A O 1
ATOM 1370 N N . VAL A 1 181 ? -0.252 -1.187 17.141 1 97.62 181 VAL A N 1
ATOM 1371 C CA . VAL A 1 181 ? -0.086 -0.744 15.758 1 97.62 181 VAL A CA 1
ATOM 1372 C C . VAL A 1 181 ? 1.093 0.223 15.664 1 97.62 181 VAL A C 1
ATOM 1374 O O . VAL A 1 181 ? 1.913 0.124 14.75 1 97.62 181 VAL A O 1
ATOM 1377 N N . LEU A 1 182 ? 1.209 1.149 16.625 1 98.44 182 LEU A N 1
ATOM 1378 C CA . LEU A 1 182 ? 2.307 2.111 16.656 1 98.44 182 LEU A CA 1
ATOM 1379 C C . LEU A 1 182 ? 3.654 1.397 16.625 1 98.44 182 LEU A C 1
ATOM 1381 O O . LEU A 1 182 ? 4.562 1.805 15.906 1 98.44 182 LEU A O 1
ATOM 1385 N N . SER A 1 183 ? 3.771 0.317 17.375 1 97.25 183 SER A N 1
ATOM 1386 C CA . SER A 1 183 ? 5.039 -0.392 17.516 1 97.25 183 SER A CA 1
ATOM 1387 C C . SER A 1 183 ? 5.473 -1.006 16.188 1 97.25 183 SER A C 1
ATOM 1389 O O . SER A 1 183 ? 6.637 -1.378 16.016 1 97.25 183 SER A O 1
ATOM 1391 N N . ARG A 1 184 ? 4.574 -1.049 15.195 1 96.75 184 ARG A N 1
ATOM 1392 C CA . ARG A 1 184 ? 4.887 -1.65 13.898 1 96.75 184 ARG A CA 1
ATOM 1393 C C . ARG A 1 184 ? 5.184 -0.58 12.859 1 96.75 184 ARG A C 1
ATOM 1395 O O . ARG A 1 184 ? 5.543 -0.896 11.719 1 96.75 184 ARG A O 1
ATOM 1402 N N . THR A 1 185 ? 4.992 0.656 13.211 1 98.56 185 THR A N 1
ATOM 1403 C CA . THR A 1 185 ? 5.293 1.739 12.281 1 98.56 185 THR A CA 1
ATOM 1404 C C . THR A 1 185 ? 6.793 1.996 12.219 1 98.56 185 THR A C 1
ATOM 1406 O O . THR A 1 185 ? 7.539 1.603 13.117 1 98.56 185 THR A O 1
ATOM 1409 N N . TRP A 1 186 ? 7.23 2.633 11.141 1 98.44 186 TRP A N 1
ATOM 1410 C CA . TRP A 1 186 ? 8.617 3.057 10.984 1 98.44 186 TRP A CA 1
ATOM 1411 C C . TRP A 1 186 ? 9.062 3.914 12.172 1 98.44 186 TRP A C 1
ATOM 1413 O O . TRP A 1 186 ? 10.156 3.729 12.695 1 98.44 186 TRP A O 1
ATOM 1423 N N . LEU A 1 187 ? 8.211 4.832 12.625 1 98.81 187 LEU A N 1
ATOM 1424 C CA . LEU A 1 187 ? 8.508 5.73 13.734 1 98.81 187 LEU A CA 1
ATOM 1425 C C . LEU A 1 187 ? 8.5 4.98 15.062 1 98.81 187 LEU A C 1
ATOM 1427 O O . LEU A 1 187 ? 9.414 5.141 15.875 1 98.81 187 LEU A O 1
ATOM 1431 N N . GLY A 1 188 ? 7.48 4.152 15.297 1 98.44 188 GLY A N 1
ATOM 1432 C CA . GLY A 1 188 ? 7.379 3.396 16.531 1 98.44 188 GLY A CA 1
ATOM 1433 C C . GLY A 1 188 ? 8.531 2.438 16.75 1 98.44 188 GLY A C 1
ATOM 1434 O O . GLY A 1 188 ? 8.883 2.119 17.875 1 98.44 188 GLY A O 1
ATOM 1435 N N . GLY A 1 189 ? 9.086 1.992 15.633 1 97.94 189 GLY A N 1
ATOM 1436 C CA . GLY A 1 189 ? 10.234 1.106 15.703 1 97.94 189 GLY A CA 1
ATOM 1437 C C . GLY A 1 189 ? 11.539 1.843 15.938 1 97.94 189 GLY A C 1
ATOM 1438 O O . GLY A 1 189 ? 12.594 1.219 16.109 1 97.94 189 GLY A O 1
ATOM 1439 N N . LEU A 1 190 ? 11.453 3.168 15.953 1 98.44 190 LEU A N 1
ATOM 1440 C CA . LEU A 1 190 ? 12.641 4.004 16.109 1 98.44 190 LEU A CA 1
ATOM 1441 C C . LEU A 1 190 ? 13.711 3.627 15.094 1 98.44 190 LEU A C 1
ATOM 1443 O O . LEU A 1 190 ? 14.859 3.371 15.461 1 98.44 190 LEU A O 1
ATOM 1447 N N . SER A 1 191 ? 13.328 3.592 13.805 1 98.12 191 SER A N 1
ATOM 1448 C CA . SER A 1 191 ? 14.211 3.209 12.703 1 98.12 191 SER A CA 1
ATOM 1449 C C . SER A 1 191 ? 15.445 4.105 12.656 1 98.12 191 SER A C 1
ATOM 1451 O O . SER A 1 191 ? 15.398 5.258 13.086 1 98.12 191 SER A O 1
ATOM 1453 N N . GLU A 1 192 ? 16.578 3.555 12.156 1 98.12 192 GLU A N 1
ATOM 1454 C CA . GLU A 1 192 ? 17.781 4.367 12.031 1 98.12 192 GLU A CA 1
ATOM 1455 C C . GLU A 1 192 ? 17.5 5.672 11.289 1 98.12 192 GLU A C 1
ATOM 1457 O O . GLU A 1 192 ? 16.938 5.652 10.195 1 98.12 192 GLU A O 1
ATOM 1462 N N . PRO A 1 193 ? 17.875 6.812 11.883 1 97.5 193 PRO A N 1
ATOM 1463 C CA . PRO A 1 193 ? 17.438 8.109 11.352 1 97.5 193 PRO A CA 1
ATOM 1464 C C . PRO A 1 193 ? 17.953 8.367 9.938 1 97.5 193 PRO A C 1
ATOM 1466 O O . PRO A 1 193 ? 17.328 9.102 9.172 1 97.5 193 PRO A O 1
ATOM 1469 N N . TRP A 1 194 ? 19.109 7.77 9.562 1 95.88 194 TRP A N 1
ATOM 1470 C CA . TRP A 1 194 ? 19.688 7.992 8.242 1 95.88 194 TRP A CA 1
ATOM 1471 C C . TRP A 1 194 ? 18.906 7.234 7.168 1 95.88 194 TRP A C 1
ATOM 1473 O O . TRP A 1 194 ? 19.219 7.332 5.98 1 95.88 194 TRP A O 1
ATOM 1483 N N . THR A 1 195 ? 17.891 6.441 7.602 1 96.12 195 THR A N 1
ATOM 1484 C CA . THR A 1 195 ? 17.078 5.719 6.637 1 96.12 195 THR A CA 1
ATOM 1485 C C . THR A 1 195 ? 15.844 6.539 6.25 1 96.12 195 THR A C 1
ATOM 1487 O O . THR A 1 195 ? 14.953 6.043 5.555 1 96.12 195 THR A O 1
ATOM 1490 N N . PHE A 1 196 ? 15.75 7.781 6.637 1 97.06 196 PHE A N 1
ATOM 1491 C CA . PHE A 1 196 ? 14.672 8.703 6.305 1 97.06 196 PHE A CA 1
ATOM 1492 C C . PHE A 1 196 ? 14.68 9.031 4.816 1 97.06 196 PHE A C 1
ATOM 1494 O O . PHE A 1 196 ? 15.688 9.492 4.281 1 97.06 196 PHE A O 1
ATOM 1501 N N . GLU A 1 197 ? 13.578 8.641 4.172 1 94.75 197 GLU A N 1
ATOM 1502 C CA . GLU A 1 197 ? 13.305 8.961 2.775 1 94.75 197 GLU A CA 1
ATOM 1503 C C . GLU A 1 197 ? 11.867 9.438 2.596 1 94.75 197 GLU A C 1
ATOM 1505 O O . GLU A 1 197 ? 11.133 9.617 3.574 1 94.75 197 GLU A O 1
ATOM 1510 N N . GLY A 1 198 ? 11.469 9.727 1.383 1 94.75 198 GLY A N 1
ATOM 1511 C CA . GLY A 1 198 ? 10.125 10.211 1.108 1 94.75 198 GLY A CA 1
ATOM 1512 C C . GLY A 1 198 ? 9.047 9.352 1.734 1 94.75 198 GLY A C 1
ATOM 1513 O O . GLY A 1 198 ? 8.297 9.812 2.598 1 94.75 198 GLY A O 1
ATOM 1514 N N . PRO A 1 199 ? 9.031 8.086 1.426 1 94.44 199 PRO A N 1
ATOM 1515 C CA . PRO A 1 199 ? 7.973 7.219 1.938 1 94.44 199 PRO A CA 1
ATOM 1516 C C . PRO A 1 199 ? 7.984 7.105 3.461 1 94.44 199 PRO A C 1
ATOM 1518 O O . PRO A 1 199 ? 6.93 7.156 4.098 1 94.44 199 PRO A O 1
ATOM 1521 N N . SER A 1 200 ? 9.141 6.93 4.051 1 96.44 200 SER A N 1
ATOM 1522 C CA . SER A 1 200 ? 9.195 6.848 5.504 1 96.44 200 SER A CA 1
ATOM 1523 C C . SER A 1 200 ? 8.836 8.18 6.148 1 96.44 200 SER A C 1
ATOM 1525 O O . SER A 1 200 ? 8.258 8.219 7.234 1 96.44 200 SER A O 1
ATOM 1527 N N . GLY A 1 201 ? 9.219 9.273 5.473 1 98.06 201 GLY A N 1
ATOM 1528 C CA . GLY A 1 201 ? 8.82 10.578 5.969 1 98.06 201 GLY A CA 1
ATOM 1529 C C . GLY A 1 201 ? 7.32 10.75 6.062 1 98.06 201 GLY A C 1
ATOM 1530 O O . GLY A 1 201 ? 6.805 11.203 7.086 1 98.06 201 GLY A O 1
ATOM 1531 N N . TYR A 1 202 ? 6.656 10.359 5.051 1 98.06 202 TYR A N 1
ATOM 1532 C CA . TYR A 1 202 ? 5.199 10.453 5.07 1 98.06 202 TYR A CA 1
ATOM 1533 C C . TYR A 1 202 ? 4.605 9.523 6.117 1 98.06 202 TYR A C 1
ATOM 1535 O O . TYR A 1 202 ? 3.639 9.875 6.797 1 98.06 202 TYR A O 1
ATOM 1543 N N . ALA A 1 203 ? 5.152 8.344 6.199 1 98.44 203 ALA A N 1
ATOM 1544 C CA . ALA A 1 203 ? 4.684 7.41 7.223 1 98.44 203 ALA A CA 1
ATOM 1545 C C . ALA A 1 203 ? 4.848 8 8.617 1 98.44 203 ALA A C 1
ATOM 1547 O O . ALA A 1 203 ? 3.945 7.898 9.453 1 98.44 203 ALA A O 1
ATOM 1548 N N . LEU A 1 204 ? 5.957 8.586 8.797 1 98.75 204 LEU A N 1
ATOM 1549 C CA . LEU A 1 204 ? 6.262 9.203 10.086 1 98.75 204 LEU A CA 1
ATOM 1550 C C . LEU A 1 204 ? 5.277 10.32 10.398 1 98.75 204 LEU A C 1
ATOM 1552 O O . LEU A 1 204 ? 4.703 10.367 11.484 1 98.75 204 LEU A O 1
ATOM 1556 N N . THR A 1 205 ? 5.09 11.203 9.492 1 98.88 205 THR A N 1
ATOM 1557 C CA . THR A 1 205 ? 4.223 12.344 9.766 1 98.88 205 THR A CA 1
ATOM 1558 C C . THR A 1 205 ? 2.789 11.891 10.016 1 98.88 205 THR A C 1
ATOM 1560 O O . THR A 1 205 ? 2.158 12.32 10.984 1 98.88 205 THR A O 1
ATOM 1563 N N . HIS A 1 206 ? 2.311 10.984 9.234 1 98.81 206 HIS A N 1
ATOM 1564 C CA . HIS A 1 206 ? 0.942 10.508 9.398 1 98.81 206 HIS A CA 1
ATOM 1565 C C . HIS A 1 206 ? 0.779 9.727 10.695 1 98.81 206 HIS A C 1
ATOM 1567 O O . HIS A 1 206 ? -0.279 9.781 11.328 1 98.81 206 HIS A O 1
ATOM 1573 N N . THR A 1 207 ? 1.804 8.992 11.086 1 98.88 207 THR A N 1
ATOM 1574 C CA . THR A 1 207 ? 1.774 8.328 12.391 1 98.88 207 THR A CA 1
ATOM 1575 C C . THR A 1 207 ? 1.503 9.344 13.5 1 98.88 207 THR A C 1
ATOM 1577 O O . THR A 1 207 ? 0.599 9.148 14.312 1 98.88 207 THR A O 1
ATOM 1580 N N . VAL A 1 208 ? 2.219 10.422 13.484 1 98.88 208 VAL A N 1
ATOM 1581 C CA . VAL A 1 208 ? 2.053 11.438 14.516 1 98.88 208 VAL A CA 1
ATOM 1582 C C . VAL A 1 208 ? 0.676 12.086 14.391 1 98.88 208 VAL A C 1
ATOM 1584 O O . VAL A 1 208 ? -0.009 12.312 15.391 1 98.88 208 VAL A O 1
ATOM 1587 N N . PHE A 1 209 ? 0.274 12.406 13.18 1 98.88 209 PHE A N 1
ATOM 1588 C CA . PHE A 1 209 ? -1.025 13.031 12.969 1 98.88 209 PHE A CA 1
ATOM 1589 C C . PHE A 1 209 ? -2.145 12.164 13.523 1 98.88 209 PHE A C 1
ATOM 1591 O O . PHE A 1 209 ? -3.014 12.656 14.25 1 98.88 209 PHE A O 1
ATOM 1598 N N . HIS A 1 210 ? -2.072 10.93 13.25 1 98.62 210 HIS A N 1
ATOM 1599 C CA . HIS A 1 210 ? -3.146 10.047 13.703 1 98.62 210 HIS A CA 1
ATOM 1600 C C . HIS A 1 210 ? -3.059 9.797 15.203 1 98.62 210 HIS A C 1
ATOM 1602 O O . HIS A 1 210 ? -4.082 9.734 15.891 1 98.62 210 HIS A O 1
ATOM 1608 N N . LEU A 1 211 ? -1.867 9.688 15.711 1 98.25 211 LEU A N 1
ATOM 1609 C CA . LEU A 1 211 ? -1.677 9.492 17.141 1 98.25 211 LEU A CA 1
ATOM 1610 C C . LEU A 1 211 ? -2.232 10.68 17.922 1 98.25 211 LEU A C 1
ATOM 1612 O O . LEU A 1 211 ? -2.844 10.5 18.984 1 98.25 211 LEU A O 1
ATOM 1616 N N . THR A 1 212 ? -2.105 11.812 17.391 1 98.25 212 THR A N 1
ATOM 1617 C CA . THR A 1 212 ? -2.414 13.031 18.125 1 98.25 212 THR A CA 1
ATOM 1618 C C . THR A 1 212 ? -3.766 13.594 17.688 1 98.25 212 THR A C 1
ATOM 1620 O O . THR A 1 212 ? -4.117 14.719 18.047 1 98.25 212 THR A O 1
ATOM 1623 N N . ASP A 1 213 ? -4.469 12.867 16.891 1 98.19 213 ASP A N 1
ATOM 1624 C CA . ASP A 1 213 ? -5.699 13.398 16.312 1 98.19 213 ASP A CA 1
ATOM 1625 C C . ASP A 1 213 ? -5.445 14.727 15.602 1 98.19 213 ASP A C 1
ATOM 1627 O O . ASP A 1 213 ? -6.098 15.734 15.898 1 98.19 213 ASP A O 1
ATOM 1631 N N . TRP A 1 214 ? -4.344 14.703 14.773 1 98.31 214 TRP A N 1
ATOM 1632 C CA . TRP A 1 214 ? -3.951 15.797 13.898 1 98.31 214 TRP A CA 1
ATOM 1633 C C . TRP A 1 214 ? -3.582 17.031 14.703 1 98.31 214 TRP A C 1
ATOM 1635 O O . TRP A 1 214 ? -4.023 18.141 14.398 1 98.31 214 TRP A O 1
ATOM 1645 N N . GLY A 1 215 ? -2.842 16.859 15.758 1 97.12 215 GLY A N 1
ATOM 1646 C CA . GLY A 1 215 ? -2.25 17.938 16.531 1 97.12 215 GLY A CA 1
ATOM 1647 C C . GLY A 1 215 ? -3.098 18.359 17.719 1 97.12 215 GLY A C 1
ATOM 1648 O O . GLY A 1 215 ? -2.668 19.172 18.531 1 97.12 215 GLY A O 1
ATOM 1649 N N . ARG A 1 216 ? -4.258 17.781 17.953 1 95.5 216 ARG A N 1
ATOM 1650 C CA . ARG A 1 216 ? -5.18 18.188 19.016 1 95.5 216 ARG A CA 1
ATOM 1651 C C . ARG A 1 216 ? -4.816 17.547 20.344 1 95.5 216 ARG A C 1
ATOM 1653 O O . ARG A 1 216 ? -5.164 18.047 21.406 1 95.5 216 ARG A O 1
ATOM 1660 N N . MET A 1 217 ? -4.148 16.375 20.25 1 96.69 217 MET A N 1
ATOM 1661 C CA . MET A 1 217 ? -3.838 15.602 21.438 1 96.69 217 MET A CA 1
ATOM 1662 C C . MET A 1 217 ? -2.35 15.273 21.5 1 96.69 217 MET A C 1
ATOM 1664 O O . MET A 1 217 ? -1.968 14.102 21.484 1 96.69 217 MET A O 1
ATOM 1668 N N . PRO A 1 218 ? -1.523 16.266 21.688 1 96.62 218 PRO A N 1
ATOM 1669 C CA . PRO A 1 218 ? -0.074 16.062 21.688 1 96.62 218 PRO A CA 1
ATOM 1670 C C . PRO A 1 218 ? 0.385 15.086 22.766 1 96.62 218 PRO A C 1
ATOM 1672 O O . PRO A 1 218 ? 1.37 14.367 22.578 1 96.62 218 PRO A O 1
ATOM 1675 N N . ASP A 1 219 ? -0.355 14.969 23.859 1 96.69 219 ASP A N 1
ATOM 1676 C CA . ASP A 1 219 ? 0.051 14.172 25.016 1 96.69 219 ASP A CA 1
ATOM 1677 C C . ASP A 1 219 ? -0.042 12.672 24.703 1 96.69 219 ASP A C 1
ATOM 1679 O O . ASP A 1 219 ? 0.425 11.844 25.484 1 96.69 219 ASP A O 1
ATOM 1683 N N . ARG A 1 220 ? -0.548 12.336 23.531 1 97.25 220 ARG A N 1
ATOM 1684 C CA . ARG A 1 220 ? -0.689 10.938 23.156 1 97.25 220 ARG A CA 1
ATOM 1685 C C . ARG A 1 220 ? 0.596 10.406 22.531 1 97.25 220 ARG A C 1
ATOM 1687 O O . ARG A 1 220 ? 0.723 9.203 22.281 1 97.25 220 ARG A O 1
ATOM 1694 N N . VAL A 1 221 ? 1.545 11.266 22.281 1 98.12 221 VAL A N 1
ATOM 1695 C CA . VAL A 1 221 ? 2.84 10.82 21.781 1 98.12 221 VAL A CA 1
ATOM 1696 C C . VAL A 1 221 ? 3.652 10.203 22.906 1 98.12 221 VAL A C 1
ATOM 1698 O O . VAL A 1 221 ? 3.941 10.859 23.906 1 98.12 221 VAL A O 1
ATOM 1701 N N . PRO A 1 222 ? 3.994 8.93 22.781 1 98.19 222 PRO A N 1
ATOM 1702 C CA . PRO A 1 222 ? 4.797 8.312 23.844 1 98.19 222 PRO A CA 1
ATOM 1703 C C . PRO A 1 222 ? 6.129 9.016 24.062 1 98.19 222 PRO A C 1
ATOM 1705 O O . PRO A 1 222 ? 6.699 9.578 23.125 1 98.19 222 PRO A O 1
ATOM 1708 N N . GLU A 1 223 ? 6.684 8.891 25.25 1 97.75 223 GLU A N 1
ATOM 1709 C CA . GLU A 1 223 ? 7.898 9.586 25.672 1 97.75 223 GLU A CA 1
ATOM 1710 C C . GLU A 1 223 ? 9.078 9.234 24.766 1 97.75 223 GLU A C 1
ATOM 1712 O O . GLU A 1 223 ? 9.82 10.117 24.328 1 97.75 223 GLU A O 1
ATOM 1717 N N . LYS A 1 224 ? 9.242 7.949 24.453 1 97.88 224 LYS A N 1
ATOM 1718 C CA . LYS A 1 224 ? 10.359 7.508 23.625 1 97.88 224 LYS A CA 1
ATOM 1719 C C . LYS A 1 224 ? 10.258 8.078 22.203 1 97.88 224 LYS A C 1
ATOM 1721 O O . LYS A 1 224 ? 11.273 8.469 21.609 1 97.88 224 LYS A O 1
ATOM 1726 N N . THR A 1 225 ? 9.055 8.102 21.703 1 98.38 225 THR A N 1
ATOM 1727 C CA . THR A 1 225 ? 8.812 8.648 20.375 1 98.38 225 THR A CA 1
ATOM 1728 C C . THR A 1 225 ? 9.086 10.148 20.359 1 98.38 225 THR A C 1
ATOM 1730 O O . THR A 1 225 ? 9.703 10.664 19.422 1 98.38 225 THR A O 1
ATOM 1733 N N . ASP A 1 226 ? 8.641 10.805 21.375 1 98.06 226 ASP A N 1
ATOM 1734 C CA . ASP A 1 226 ? 8.883 12.242 21.5 1 98.06 226 ASP A CA 1
ATOM 1735 C C . ASP A 1 226 ? 10.375 12.547 21.5 1 98.06 226 ASP A C 1
ATOM 1737 O O . ASP A 1 226 ? 10.852 13.391 20.734 1 98.06 226 ASP A O 1
ATOM 1741 N N . ALA A 1 227 ? 11.125 11.859 22.344 1 98.06 227 ALA A N 1
ATOM 1742 C CA . ALA A 1 227 ? 12.57 12.07 22.453 1 98.06 227 ALA A CA 1
ATOM 1743 C C . ALA A 1 227 ? 13.258 11.812 21.109 1 98.06 227 ALA A C 1
ATOM 1745 O O . ALA A 1 227 ? 14.148 12.57 20.703 1 98.06 227 ALA A O 1
ATOM 1746 N N . TYR A 1 228 ? 12.812 10.781 20.469 1 98.62 228 TYR A N 1
ATOM 1747 C CA . TYR A 1 228 ? 13.352 10.422 19.172 1 98.62 228 TYR A CA 1
ATOM 1748 C C . TYR A 1 228 ? 13.109 11.531 18.156 1 98.62 228 TYR A C 1
ATOM 1750 O O . TYR A 1 228 ? 14.016 11.922 17.406 1 98.62 228 TYR A O 1
ATOM 1758 N N . LEU A 1 229 ? 11.93 12.023 18.109 1 98.5 229 LEU A N 1
ATOM 1759 C CA . LEU A 1 229 ? 11.555 13.07 17.156 1 98.5 229 LEU A CA 1
ATOM 1760 C C . LEU A 1 229 ? 12.305 14.367 17.469 1 98.5 229 LEU A C 1
ATOM 1762 O O . LEU A 1 229 ? 12.82 15.016 16.547 1 98.5 229 LEU A O 1
ATOM 1766 N N . ARG A 1 230 ? 12.414 14.758 18.672 1 97.44 230 ARG A N 1
ATOM 1767 C CA . ARG A 1 230 ? 13.109 15.992 19.031 1 97.44 230 ARG A CA 1
ATOM 1768 C C . ARG A 1 230 ? 14.578 15.93 18.641 1 97.44 230 ARG A C 1
ATOM 1770 O O . ARG A 1 230 ? 15.18 16.953 18.281 1 97.44 230 ARG A O 1
ATOM 1777 N N . THR A 1 231 ? 15.078 14.742 18.672 1 98.12 231 THR A N 1
ATOM 1778 C CA . THR A 1 231 ? 16.484 14.555 18.328 1 98.12 231 THR A CA 1
ATOM 1779 C C . THR A 1 231 ? 16.688 14.672 16.828 1 98.12 231 THR A C 1
ATOM 1781 O O . THR A 1 231 ? 17.641 15.32 16.375 1 98.12 231 THR A O 1
ATOM 1784 N N . TRP A 1 232 ? 15.781 14.156 16 1 98.44 232 TRP A N 1
ATOM 1785 C CA . TRP A 1 232 ? 16.156 13.922 14.617 1 98.44 232 TRP A CA 1
ATOM 1786 C C . TRP A 1 232 ? 15.352 14.805 13.672 1 98.44 232 TRP A C 1
ATOM 1788 O O . TRP A 1 232 ? 15.711 14.977 12.508 1 98.44 232 TRP A O 1
ATOM 1798 N N . LEU A 1 233 ? 14.273 15.414 14.117 1 98.06 233 LEU A N 1
ATOM 1799 C CA . LEU A 1 233 ? 13.43 16.266 13.281 1 98.06 233 LEU A CA 1
ATOM 1800 C C . LEU A 1 233 ? 14.25 17.375 12.625 1 98.06 233 LEU A C 1
ATOM 1802 O O . LEU A 1 233 ? 14.102 17.625 11.43 1 98.06 233 LEU A O 1
ATOM 1806 N N . PRO A 1 234 ? 15.195 18.031 13.398 1 97.56 234 PRO A N 1
ATOM 1807 C CA . PRO A 1 234 ? 15.961 19.109 12.766 1 97.56 234 PRO A CA 1
ATOM 1808 C C . PRO A 1 234 ? 16.75 18.625 11.555 1 97.56 234 PRO A C 1
ATOM 1810 O O . PRO A 1 234 ? 16.75 19.297 10.508 1 97.56 234 PRO A O 1
ATOM 1813 N N . ALA A 1 235 ? 17.375 17.469 11.672 1 97.81 235 ALA A N 1
ATOM 1814 C CA . ALA A 1 235 ? 18.172 16.953 10.57 1 97.81 235 ALA A CA 1
ATOM 1815 C C . ALA A 1 235 ? 17.297 16.562 9.383 1 97.81 235 ALA A C 1
ATOM 1817 O O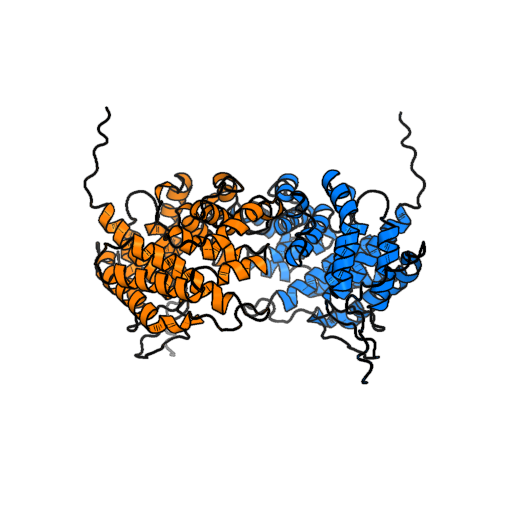 . ALA A 1 235 ? 17.641 16.859 8.234 1 97.81 235 ALA A O 1
ATOM 1818 N N . TRP A 1 236 ? 16.156 15.883 9.617 1 98.44 236 TRP A N 1
ATOM 1819 C CA . TRP A 1 236 ? 15.258 15.484 8.539 1 98.44 236 TRP A CA 1
ATOM 1820 C C . TRP A 1 236 ? 14.664 16.703 7.848 1 98.44 236 TRP A C 1
ATOM 1822 O O . TRP A 1 236 ? 14.57 16.75 6.617 1 98.44 236 TRP A O 1
ATOM 1832 N N . ALA A 1 237 ? 14.273 17.672 8.625 1 97.69 237 ALA A N 1
ATOM 1833 C CA . ALA A 1 237 ? 13.711 18.906 8.07 1 97.69 237 ALA A CA 1
ATOM 1834 C C . ALA A 1 237 ? 14.727 19.625 7.195 1 97.69 237 ALA A C 1
ATOM 1836 O O . ALA A 1 237 ? 14.391 20.141 6.129 1 97.69 237 ALA A O 1
ATOM 1837 N N . ASP A 1 238 ? 15.953 19.703 7.648 1 95.69 238 ASP A N 1
ATOM 1838 C CA . ASP A 1 238 ? 17.031 20.312 6.867 1 95.69 238 ASP A CA 1
ATOM 1839 C C . ASP A 1 238 ? 17.203 19.609 5.527 1 95.69 238 ASP A C 1
ATOM 1841 O O . ASP A 1 238 ? 17.375 20.25 4.492 1 95.69 238 ASP A O 1
ATOM 1845 N N . GLY A 1 239 ? 17.125 18.328 5.59 1 96.5 239 GLY A N 1
ATOM 1846 C CA . GLY A 1 239 ? 17.219 17.562 4.355 1 96.5 239 GLY A CA 1
ATOM 1847 C C . GLY A 1 239 ? 16.078 17.859 3.389 1 96.5 239 GLY A C 1
ATOM 1848 O O . GLY A 1 239 ? 16.312 18 2.186 1 96.5 239 GLY A O 1
ATOM 1849 N N . CYS A 1 240 ? 14.891 17.906 3.902 1 97.5 240 CYS A N 1
ATOM 1850 C CA . CYS A 1 240 ? 13.734 18.219 3.068 1 97.5 240 CYS A CA 1
ATOM 1851 C C . CYS A 1 240 ? 13.859 19.594 2.443 1 97.5 240 CYS A C 1
ATOM 1853 O O . CYS A 1 240 ? 13.539 19.781 1.268 1 97.5 240 CYS A O 1
ATOM 1855 N N . LEU A 1 241 ? 14.359 20.531 3.229 1 94.69 241 LEU A N 1
ATOM 1856 C CA . LEU A 1 241 ? 14.562 21.906 2.74 1 94.69 241 LEU A CA 1
ATOM 1857 C C . LEU A 1 241 ? 15.57 21.922 1.6 1 94.69 241 LEU A C 1
ATOM 1859 O O . LEU A 1 241 ? 15.312 22.5 0.546 1 94.69 241 LEU A O 1
ATOM 1863 N N . GLU A 1 242 ? 16.672 21.25 1.757 1 94.19 242 GLU A N 1
ATOM 1864 C CA . GLU A 1 242 ? 17.75 21.234 0.774 1 94.19 242 GLU A CA 1
ATOM 1865 C C . GLU A 1 242 ? 17.297 20.562 -0.524 1 94.19 242 GLU A C 1
ATOM 1867 O O . GLU A 1 242 ? 17.75 20.938 -1.607 1 94.19 242 GLU A O 1
ATOM 1872 N N . SER A 1 243 ? 16.406 19.656 -0.388 1 95.62 243 SER A N 1
ATOM 1873 C CA . SER A 1 243 ? 15.969 18.891 -1.557 1 95.62 243 SER A CA 1
ATOM 1874 C C . SER A 1 243 ? 14.703 19.484 -2.17 1 95.62 243 SER A C 1
ATOM 1876 O O . SER A 1 243 ? 14.148 18.938 -3.117 1 95.62 243 SER A O 1
ATOM 1878 N N . GLY A 1 244 ? 14.211 20.547 -1.622 1 97.06 244 GLY A N 1
ATOM 1879 C CA . GLY A 1 244 ? 13.031 21.219 -2.152 1 97.06 244 GLY A CA 1
ATOM 1880 C C . GLY A 1 244 ? 11.758 20.406 -1.975 1 97.06 244 GLY A C 1
ATOM 1881 O O . GLY A 1 244 ? 10.906 20.375 -2.867 1 97.06 244 GLY A O 1
ATOM 1882 N N . GLN A 1 245 ? 11.711 19.625 -0.911 1 98 245 GLN A N 1
ATOM 1883 C CA . GLN A 1 245 ? 10.5 18.891 -0.552 1 98 245 GLN A CA 1
ATOM 1884 C C . GLN A 1 245 ? 9.609 19.719 0.38 1 98 245 GLN A C 1
ATOM 1886 O O . GLN A 1 245 ? 9.602 19.484 1.592 1 98 245 GLN A O 1
ATOM 1891 N N . TRP A 1 246 ? 8.82 20.594 -0.178 1 98.44 246 TRP A N 1
ATOM 1892 C CA . TRP A 1 246 ? 8.164 21.625 0.615 1 98.44 246 TRP A CA 1
ATOM 1893 C C . TRP A 1 246 ? 6.941 21.078 1.336 1 98.44 246 TRP A C 1
ATOM 1895 O O . TRP A 1 246 ? 6.652 21.453 2.469 1 98.44 246 TRP A O 1
ATOM 1905 N N . ASP A 1 247 ? 6.191 20.219 0.678 1 98.25 247 ASP A N 1
ATOM 1906 C CA . ASP A 1 247 ? 5.059 19.594 1.353 1 98.25 247 ASP A CA 1
ATOM 1907 C C . ASP A 1 247 ? 5.516 18.797 2.578 1 98.25 247 ASP A C 1
ATOM 1909 O O . ASP A 1 247 ? 4.945 18.953 3.662 1 98.25 247 ASP A O 1
ATOM 1913 N N . LEU A 1 248 ? 6.59 18.016 2.42 1 98.56 248 LEU A N 1
ATOM 1914 C CA . LEU A 1 248 ? 7.105 17.219 3.531 1 98.56 248 LEU A CA 1
ATOM 1915 C C . LEU A 1 248 ? 7.703 18.125 4.609 1 98.56 248 LEU A C 1
ATOM 1917 O O . LEU A 1 248 ? 7.602 17.812 5.801 1 98.56 248 LEU A O 1
ATOM 1921 N N . THR A 1 249 ? 8.375 19.234 4.223 1 98.38 249 THR A N 1
ATOM 1922 C CA . THR A 1 249 ? 8.852 20.219 5.191 1 98.38 249 THR A CA 1
ATOM 1923 C C . THR A 1 249 ? 7.695 20.734 6.043 1 98.38 249 THR A C 1
ATOM 1925 O O . THR A 1 249 ? 7.797 20.781 7.27 1 98.38 249 THR A O 1
ATOM 1928 N N . GLY A 1 250 ? 6.621 21.094 5.383 1 98.69 250 GLY A N 1
ATOM 1929 C CA . GLY A 1 250 ? 5.441 21.531 6.117 1 98.69 250 GLY A CA 1
ATOM 1930 C C . GLY A 1 250 ? 4.914 20.469 7.07 1 98.69 250 GLY A C 1
ATOM 1931 O O . GLY A 1 250 ? 4.539 20.781 8.203 1 98.69 250 GLY A O 1
ATOM 1932 N N . GLU A 1 251 ? 4.902 19.25 6.613 1 98.88 251 GLU A N 1
ATOM 1933 C CA . GLU A 1 251 ? 4.418 18.172 7.469 1 98.88 251 GLU A CA 1
ATOM 1934 C C . GLU A 1 251 ? 5.324 17.984 8.688 1 98.88 251 GLU A C 1
ATOM 1936 O O . GLU A 1 251 ? 4.84 17.734 9.789 1 98.88 251 GLU A O 1
ATOM 1941 N N . LEU A 1 252 ? 6.602 18.062 8.461 1 98.81 252 LEU A N 1
ATOM 1942 C CA . LEU A 1 252 ? 7.527 17.922 9.578 1 98.81 252 LEU A CA 1
ATOM 1943 C C . LEU A 1 252 ? 7.359 19.062 10.57 1 98.81 252 LEU A C 1
ATOM 1945 O O . LEU A 1 252 ? 7.48 18.859 11.781 1 98.81 252 LEU A O 1
ATOM 1949 N N . LEU A 1 253 ? 7.121 20.266 10.086 1 98.5 253 LEU A N 1
ATOM 1950 C CA . LEU A 1 253 ? 6.852 21.391 10.961 1 98.5 253 LEU A CA 1
ATOM 1951 C C . LEU A 1 253 ? 5.57 21.156 11.758 1 98.5 253 LEU A C 1
ATOM 1953 O O . LEU A 1 253 ? 5.504 21.5 12.945 1 98.5 253 LEU A O 1
ATOM 1957 N N . ALA A 1 254 ? 4.547 20.609 11.102 1 98.69 254 ALA A N 1
ATOM 1958 C CA . ALA A 1 254 ? 3.318 20.25 11.812 1 98.69 254 ALA A CA 1
ATOM 1959 C C . ALA A 1 254 ? 3.584 19.219 12.898 1 98.69 254 ALA A C 1
ATOM 1961 O O . ALA A 1 254 ? 3.02 19.297 13.992 1 98.69 254 ALA A O 1
ATOM 1962 N N . VAL A 1 255 ? 4.426 18.25 12.578 1 98.81 255 VAL A N 1
ATOM 1963 C CA . VAL A 1 255 ? 4.816 17.234 13.555 1 98.81 255 VAL A CA 1
ATOM 1964 C C . VAL A 1 255 ? 5.48 17.922 14.758 1 98.81 255 VAL A C 1
ATOM 1966 O O . VAL A 1 255 ? 5.117 17.641 15.906 1 98.81 255 VAL A O 1
ATOM 1969 N N . ALA A 1 256 ? 6.418 18.812 14.492 1 98.38 256 ALA A N 1
ATOM 1970 C CA . ALA A 1 256 ? 7.117 19.531 15.555 1 98.38 256 ALA A CA 1
ATOM 1971 C C . ALA A 1 256 ? 6.129 20.25 16.469 1 98.38 256 ALA A C 1
ATOM 1973 O O . ALA A 1 256 ? 6.285 20.25 17.688 1 98.38 256 ALA A O 1
ATOM 1974 N N . ALA A 1 257 ? 5.145 20.781 15.875 1 97.81 257 ALA A N 1
ATOM 1975 C CA . ALA A 1 257 ? 4.164 21.594 16.609 1 97.81 257 ALA A CA 1
ATOM 1976 C C . ALA A 1 257 ? 3.146 20.703 17.312 1 97.81 257 ALA A C 1
ATOM 1978 O O . ALA A 1 257 ? 2.316 21.188 18.078 1 97.81 257 ALA A O 1
ATOM 1979 N N . SER A 1 258 ? 3.17 19.391 17.047 1 97.88 258 SER A N 1
ATOM 1980 C CA . SER A 1 258 ? 2.207 18.453 17.609 1 97.88 258 SER A CA 1
ATOM 1981 C C . SER A 1 258 ? 2.83 17.625 18.734 1 97.88 258 SER A C 1
ATOM 1983 O O . SER A 1 258 ? 2.227 16.672 19.219 1 97.88 258 SER A O 1
ATOM 1985 N N . LEU A 1 259 ? 4.062 17.906 19.094 1 97.38 259 LEU A N 1
ATOM 1986 C CA . LEU A 1 259 ? 4.734 17.219 20.188 1 97.38 259 LEU A CA 1
ATOM 1987 C C . LEU A 1 259 ? 4.324 17.781 21.531 1 97.38 259 LEU A C 1
ATOM 1989 O O . LEU A 1 259 ? 3.965 18.969 21.625 1 97.38 259 LEU A O 1
ATOM 1993 N N . PRO A 1 260 ? 4.375 16.891 22.531 1 96.38 260 PRO A N 1
ATOM 1994 C CA . PRO A 1 260 ? 4.043 17.391 23.875 1 96.38 260 PRO A CA 1
ATOM 1995 C C . PRO A 1 260 ? 5.113 18.312 24.438 1 96.38 260 PRO A C 1
ATOM 1997 O O . PRO A 1 260 ? 6.27 18.266 24 1 96.38 260 PRO A O 1
ATOM 2000 N N . GLY A 1 261 ? 4.723 19.172 25.344 1 91.62 261 GLY A N 1
ATOM 2001 C CA . GLY A 1 261 ? 5.68 20.031 26.016 1 91.62 261 GLY A CA 1
ATOM 2002 C C . GLY A 1 261 ? 6.008 21.281 25.219 1 91.62 261 GLY A C 1
ATOM 2003 O O . GLY A 1 261 ? 5.195 21.75 24.422 1 91.62 261 GLY A O 1
ATOM 2004 N N . PRO A 1 262 ? 7.16 21.891 25.484 1 89.12 262 PRO A N 1
ATOM 2005 C CA . PRO A 1 262 ? 7.508 23.156 24.859 1 89.12 262 PRO A CA 1
ATOM 2006 C C . PRO A 1 262 ? 7.773 23.031 23.359 1 89.12 262 PRO A C 1
ATOM 2008 O O . PRO A 1 262 ? 8.328 22.031 22.906 1 89.12 262 PRO A O 1
ATOM 2011 N N . ALA A 1 263 ? 7.375 24.062 22.672 1 90.38 263 ALA A N 1
ATOM 2012 C CA . ALA A 1 263 ? 7.633 24.109 21.234 1 90.38 263 ALA A CA 1
ATOM 2013 C C . ALA A 1 263 ? 9.133 24.094 20.938 1 90.38 263 ALA A C 1
ATOM 2015 O O . ALA A 1 263 ? 9.922 24.688 21.672 1 90.38 263 ALA A O 1
ATOM 2016 N N . PRO A 1 264 ? 9.516 23.391 19.922 1 93 264 PRO A N 1
ATOM 2017 C CA . PRO A 1 264 ? 10.922 23.453 19.516 1 93 264 PRO A CA 1
ATOM 2018 C C . PRO A 1 264 ? 11.273 24.766 18.812 1 93 264 PRO A C 1
ATOM 2020 O O . PRO A 1 264 ? 11.422 24.797 17.594 1 93 264 PRO A O 1
ATOM 2023 N N . LEU A 1 265 ? 11.617 25.734 19.547 1 94.56 265 LEU A N 1
ATOM 2024 C CA . LEU A 1 265 ? 11.75 27.125 19.109 1 94.56 265 LEU A CA 1
ATOM 2025 C C . LEU A 1 265 ? 12.836 27.25 18.047 1 94.56 265 LEU A C 1
ATOM 2027 O O . LEU A 1 265 ? 12.641 27.891 17.016 1 94.56 265 LEU A O 1
ATOM 2031 N N . GLU A 1 266 ? 13.953 26.656 18.312 1 94.5 266 GLU A N 1
ATOM 2032 C CA . GLU A 1 266 ? 15.078 26.781 17.406 1 94.5 266 GLU A CA 1
ATOM 2033 C C . GLU A 1 266 ? 14.719 26.234 16.016 1 94.5 266 GLU A C 1
ATOM 2035 O O . GLU A 1 266 ? 15.047 26.859 15 1 94.5 266 GLU A O 1
ATOM 2040 N N . LEU A 1 267 ? 14.023 25.125 16 1 95.81 267 LEU A N 1
ATOM 2041 C CA . LEU A 1 267 ? 13.625 24.516 14.742 1 95.81 267 LEU A CA 1
ATOM 2042 C C . LEU A 1 267 ? 12.609 25.391 14.008 1 95.81 267 LEU A C 1
ATOM 2044 O O . LEU A 1 267 ? 12.758 25.641 12.812 1 95.81 267 LEU A O 1
ATOM 2048 N N . LEU A 1 268 ? 11.617 25.844 14.711 1 97.06 268 LEU A N 1
ATOM 2049 C CA . LEU A 1 268 ? 10.57 26.656 14.102 1 97.06 268 LEU A CA 1
ATOM 2050 C C . LEU A 1 268 ? 11.148 27.953 13.562 1 97.06 268 LEU A C 1
ATOM 2052 O O . LEU A 1 268 ? 10.852 28.359 12.438 1 97.06 268 LEU A O 1
ATOM 2056 N N . ASP A 1 269 ? 12.055 28.562 14.344 1 96.75 269 ASP A N 1
ATOM 2057 C CA . ASP A 1 269 ? 12.648 29.828 13.961 1 96.75 269 ASP A CA 1
ATOM 2058 C C . ASP A 1 269 ? 13.562 29.672 12.75 1 96.75 269 ASP A C 1
ATOM 2060 O O . ASP A 1 269 ? 13.719 30.594 11.953 1 96.75 269 ASP A O 1
ATOM 2064 N N . ALA A 1 270 ? 14.07 28.562 12.625 1 95.56 270 ALA A N 1
ATOM 2065 C CA . ALA A 1 270 ? 14.984 28.328 11.508 1 95.56 270 ALA A CA 1
ATOM 2066 C C . ALA A 1 270 ? 14.211 28.031 10.219 1 95.56 270 ALA A C 1
ATOM 2068 O O . ALA A 1 270 ? 14.625 28.453 9.133 1 95.56 270 ALA A O 1
ATOM 2069 N N . LEU A 1 271 ? 13.086 27.375 10.289 1 96.88 271 LEU A N 1
ATOM 2070 C CA . LEU A 1 271 ? 12.484 26.781 9.102 1 96.88 271 LEU A CA 1
ATOM 2071 C C . LEU A 1 271 ? 11.352 27.656 8.57 1 96.88 271 LEU A C 1
ATOM 2073 O O . LEU A 1 271 ? 11.148 27.766 7.359 1 96.88 271 LEU A O 1
ATOM 2077 N N . TRP A 1 272 ? 10.578 28.297 9.398 1 97.88 272 TRP A N 1
ATOM 2078 C CA . TRP A 1 272 ? 9.383 29 8.961 1 97.88 272 TRP A CA 1
ATOM 2079 C C . TRP A 1 272 ? 9.742 30.172 8.047 1 97.88 272 TRP A C 1
ATOM 2081 O O . TRP A 1 272 ? 9.078 30.406 7.043 1 97.88 272 TRP A O 1
ATOM 2091 N N . PRO A 1 273 ? 10.859 30.953 8.344 1 97.69 273 PRO A N 1
ATOM 2092 C CA . PRO A 1 273 ? 11.219 32 7.398 1 97.69 273 PRO A CA 1
ATOM 2093 C C . PRO A 1 273 ? 11.516 31.469 6 1 97.69 273 PRO A C 1
ATOM 2095 O O . PRO A 1 273 ? 11.203 32.125 5.004 1 97.69 273 PRO A O 1
ATOM 2098 N N . VAL A 1 274 ? 12.094 30.328 5.926 1 97 274 VAL A N 1
ATOM 2099 C CA . VAL A 1 274 ? 12.398 29.719 4.633 1 97 274 VAL A CA 1
ATOM 2100 C C . VAL A 1 274 ? 11.094 29.375 3.908 1 97 274 VAL A C 1
ATOM 2102 O O . VAL A 1 274 ? 10.93 29.688 2.73 1 97 274 VAL A O 1
ATOM 2105 N N . LEU A 1 275 ? 10.188 28.688 4.633 1 97.62 275 LEU A N 1
ATOM 2106 C CA . LEU A 1 275 ? 8.914 28.312 4.02 1 97.62 275 LEU A CA 1
ATOM 2107 C C . LEU A 1 275 ? 8.125 29.562 3.623 1 97.62 275 LEU A C 1
ATOM 2109 O O . LEU A 1 275 ? 7.438 29.562 2.598 1 97.62 275 LEU A O 1
ATOM 2113 N N . ALA A 1 276 ? 8.242 30.625 4.391 1 98.06 276 ALA A N 1
ATOM 2114 C CA . ALA A 1 276 ? 7.609 31.891 4.055 1 98.06 276 ALA A CA 1
ATOM 2115 C C . ALA A 1 276 ? 8.141 32.438 2.732 1 98.06 276 ALA A C 1
ATOM 2117 O O . ALA A 1 276 ? 7.379 32.969 1.928 1 98.06 276 ALA A O 1
ATOM 2118 N N . ASP A 1 277 ? 9.406 32.281 2.557 1 97 277 ASP A N 1
ATOM 2119 C CA . ASP A 1 277 ? 10.039 32.75 1.329 1 97 277 ASP A CA 1
ATOM 2120 C C . ASP A 1 277 ? 9.609 31.906 0.129 1 97 277 ASP A C 1
ATOM 2122 O O . ASP A 1 277 ? 9.578 32.406 -1.001 1 97 277 ASP A O 1
ATOM 2126 N N . VAL A 1 278 ? 9.328 30.641 0.359 1 97.81 278 VAL A N 1
ATOM 2127 C CA . VAL A 1 278 ? 8.906 29.719 -0.686 1 97.81 278 VAL A CA 1
ATOM 2128 C C . VAL A 1 278 ? 7.457 30 -1.08 1 97.81 278 VAL A C 1
ATOM 2130 O O . VAL A 1 278 ? 7.074 29.812 -2.238 1 97.81 278 VAL A O 1
ATOM 2133 N N . GLN A 1 279 ? 6.641 30.438 -0.136 1 98.25 279 GLN A N 1
ATOM 2134 C CA . GLN A 1 279 ? 5.242 30.75 -0.407 1 98.25 279 GLN A CA 1
ATOM 2135 C C . GLN A 1 279 ? 5.113 31.875 -1.424 1 98.25 279 GLN A C 1
ATOM 2137 O O . GLN A 1 279 ? 5.719 32.938 -1.262 1 98.25 279 GLN A O 1
ATOM 2142 N N . HIS A 1 280 ? 4.422 31.625 -2.43 1 98.25 280 HIS A N 1
ATOM 2143 C CA . HIS A 1 280 ? 4.188 32.594 -3.477 1 98.25 280 HIS A CA 1
ATOM 2144 C C . HIS A 1 280 ? 3.328 33.75 -2.965 1 98.25 280 HIS A C 1
ATOM 2146 O O . HIS A 1 280 ? 2.609 33.625 -1.974 1 98.25 280 HIS A O 1
ATOM 2152 N N . ALA A 1 281 ? 3.365 34.875 -3.637 1 96.62 281 ALA A N 1
ATOM 2153 C CA . ALA A 1 281 ? 2.607 36.062 -3.244 1 96.62 281 ALA A CA 1
ATOM 2154 C C . ALA A 1 281 ? 1.109 35.75 -3.223 1 96.62 281 ALA A C 1
ATOM 2156 O O . ALA A 1 281 ? 0.365 36.375 -2.451 1 96.62 281 ALA A O 1
ATOM 2157 N N . THR A 1 282 ? 0.657 34.781 -3.99 1 97.25 282 THR A N 1
ATOM 2158 C CA . THR A 1 282 ? -0.753 34.406 -4.035 1 97.25 282 THR A CA 1
ATOM 2159 C C . THR A 1 282 ? -1.135 33.594 -2.801 1 97.25 282 THR A C 1
ATOM 2161 O O . THR A 1 282 ? -2.32 33.406 -2.521 1 97.25 282 THR A O 1
ATOM 2164 N N . GLY A 1 283 ? -0.126 33.031 -2.109 1 98.19 283 GLY A N 1
ATOM 2165 C CA . GLY A 1 283 ? -0.367 32.25 -0.906 1 98.19 283 GLY A CA 1
ATOM 2166 C C . GLY A 1 283 ? -0.083 30.781 -1.084 1 98.19 283 GLY A C 1
ATOM 2167 O O . GLY A 1 283 ? 0.001 30.031 -0.104 1 98.19 283 GLY A O 1
ATOM 2168 N N . CYS A 1 284 ? 0.054 30.328 -2.352 1 98.44 284 CYS A N 1
ATOM 2169 C CA . CYS A 1 284 ? 0.24 28.891 -2.58 1 98.44 284 CYS A CA 1
ATOM 2170 C C . CYS A 1 284 ? 1.694 28.5 -2.369 1 98.44 284 CYS A C 1
ATOM 2172 O O . CYS A 1 284 ? 2.59 29.344 -2.416 1 98.44 284 CYS A O 1
ATOM 2174 N N . VAL A 1 285 ? 1.948 27.25 -2.018 1 98.56 285 VAL A N 1
ATOM 2175 C CA . VAL A 1 285 ? 3.258 26.641 -1.819 1 98.56 285 VAL A CA 1
ATOM 2176 C C . VAL A 1 285 ? 3.395 25.422 -2.723 1 98.56 285 VAL A C 1
ATOM 2178 O O . VAL A 1 285 ? 2.512 24.562 -2.756 1 98.56 285 VAL A O 1
ATOM 2181 N N . PRO A 1 286 ? 4.426 25.391 -3.547 1 98.19 286 PRO A N 1
ATOM 2182 C CA . PRO A 1 286 ? 4.605 24.188 -4.367 1 98.19 286 PRO A CA 1
ATOM 2183 C C . PRO A 1 286 ? 4.883 22.953 -3.533 1 98.19 286 PRO A C 1
ATOM 2185 O O . PRO A 1 286 ? 5.363 23.047 -2.402 1 98.19 286 PRO A O 1
ATOM 2188 N N . GLU A 1 287 ? 4.566 21.797 -4.09 1 98.06 287 GLU A N 1
ATOM 2189 C CA . GLU A 1 287 ? 4.855 20.547 -3.379 1 98.06 287 GLU A CA 1
ATOM 2190 C C . GLU A 1 287 ? 6.359 20.297 -3.309 1 98.06 287 GLU A C 1
ATOM 2192 O O . GLU A 1 287 ? 6.879 19.906 -2.26 1 98.06 287 GLU A O 1
ATOM 2197 N N . THR A 1 288 ? 6.988 20.406 -4.438 1 97.38 288 THR A N 1
ATOM 2198 C CA . THR A 1 288 ? 8.422 20.172 -4.559 1 97.38 288 THR A CA 1
ATOM 2199 C C . THR A 1 288 ? 9.039 21.109 -5.594 1 97.38 288 THR A C 1
ATOM 2201 O O . THR A 1 288 ? 8.32 21.797 -6.32 1 97.38 288 THR A O 1
ATOM 2204 N N . GLY A 1 289 ? 10.406 21.156 -5.602 1 94.38 289 GLY A N 1
ATOM 2205 C CA . GLY A 1 289 ? 11.125 21.828 -6.668 1 94.38 289 GLY A CA 1
ATOM 2206 C C . GLY A 1 289 ? 11.422 23.297 -6.359 1 94.38 289 GLY A C 1
ATOM 2207 O O . GLY A 1 289 ? 11.25 23.734 -5.227 1 94.38 289 GLY A O 1
ATOM 2208 N N . VAL A 1 290 ? 11.852 23.984 -7.359 1 93.56 290 VAL A N 1
ATOM 2209 C CA . VAL A 1 290 ? 12.266 25.375 -7.23 1 93.56 290 VAL A CA 1
ATOM 2210 C C . VAL A 1 290 ? 11.031 26.281 -7.199 1 93.56 290 VAL A C 1
ATOM 2212 O O . VAL A 1 290 ? 10.188 26.219 -8.094 1 93.56 290 VAL A O 1
ATOM 2215 N N . PRO A 1 291 ? 10.953 27.047 -6.211 1 94.44 291 PRO A N 1
ATOM 2216 C CA . PRO A 1 291 ? 9.789 27.922 -6.105 1 94.44 291 PRO A CA 1
ATOM 2217 C C . PRO A 1 291 ? 9.734 28.984 -7.211 1 94.44 291 PRO A C 1
ATOM 2219 O O . PRO A 1 291 ? 10.781 29.484 -7.637 1 94.44 291 PRO A O 1
ATOM 2222 N N . VAL A 1 292 ? 8.578 29.297 -7.617 1 92.5 292 VAL A N 1
ATOM 2223 C CA . VAL A 1 292 ? 8.328 30.359 -8.586 1 92.5 292 VAL A CA 1
ATOM 2224 C C . VAL A 1 292 ? 8.133 31.688 -7.855 1 92.5 292 VAL A C 1
ATOM 2226 O O . VAL A 1 292 ? 7.316 31.781 -6.934 1 92.5 292 VAL A O 1
ATOM 2229 N N . HIS A 1 293 ? 8.844 32.75 -8.297 1 89.38 293 HIS A N 1
ATOM 2230 C CA . HIS A 1 293 ? 8.75 34.062 -7.621 1 89.38 293 HIS A CA 1
ATOM 2231 C C . HIS A 1 293 ? 8.133 35.094 -8.539 1 89.38 293 HIS A C 1
ATOM 2233 O O . HIS A 1 293 ? 7.688 36.156 -8.07 1 89.38 293 HIS A O 1
ATOM 2239 N N . GLU A 1 294 ? 8.07 34.781 -9.672 1 89.44 294 GLU A N 1
ATOM 2240 C CA . GLU A 1 294 ? 7.48 35.719 -10.609 1 89.44 294 GLU A CA 1
ATOM 2241 C C . GLU A 1 294 ? 6 35.938 -10.305 1 89.44 294 GLU A C 1
ATOM 2243 O O . GLU A 1 294 ? 5.301 35.031 -9.883 1 89.44 294 GLU A O 1
ATOM 2248 N N . ASP A 1 295 ? 5.637 37.094 -10.617 1 88.81 295 ASP A N 1
ATOM 2249 C CA . ASP A 1 295 ? 4.227 37.406 -10.414 1 88.81 295 ASP A CA 1
ATOM 2250 C C . ASP A 1 295 ? 3.34 36.688 -11.43 1 88.81 295 ASP A C 1
ATOM 2252 O O . ASP A 1 295 ? 3.51 36.875 -12.633 1 88.81 295 ASP A O 1
ATOM 2256 N N . ALA A 1 296 ? 2.58 35.844 -10.961 1 89.31 296 ALA A N 1
ATOM 2257 C CA . ALA A 1 296 ? 1.602 35.094 -11.742 1 89.31 296 ALA A CA 1
ATOM 2258 C C . ALA A 1 296 ? 0.386 34.719 -10.898 1 89.31 296 ALA A C 1
ATOM 2260 O O . ALA A 1 296 ? 0.522 34.406 -9.719 1 89.31 296 ALA A O 1
ATOM 2261 N N . PRO A 1 297 ? -0.752 34.844 -11.477 1 88.81 297 PRO A N 1
ATOM 2262 C CA . PRO A 1 297 ? -1.954 34.5 -10.711 1 88.81 297 PRO A CA 1
ATOM 2263 C C . PRO A 1 297 ? -2.02 33.031 -10.32 1 88.81 297 PRO A C 1
ATOM 2265 O O . PRO A 1 297 ? -2.557 32.688 -9.266 1 88.81 297 PRO A O 1
ATOM 2268 N N . ASP A 1 298 ? -1.501 32.188 -11.195 1 92 298 ASP A N 1
ATOM 2269 C CA . ASP A 1 298 ? -1.476 30.766 -10.945 1 92 298 ASP A CA 1
ATOM 2270 C C . ASP A 1 298 ? -0.109 30.172 -11.281 1 92 298 ASP A C 1
ATOM 2272 O O . ASP A 1 298 ? 0.067 29.562 -12.344 1 92 298 ASP A O 1
ATOM 2276 N N . PRO A 1 299 ? 0.687 30.297 -10.383 1 94 299 PRO A N 1
ATOM 2277 C CA . PRO A 1 299 ? 2.064 29.891 -10.664 1 94 299 PRO A CA 1
ATOM 2278 C C . PRO A 1 299 ? 2.221 28.375 -10.789 1 94 299 PRO A C 1
ATOM 2280 O O . PRO A 1 299 ? 3.18 27.906 -11.406 1 94 299 PRO A O 1
ATOM 2283 N N . TYR A 1 300 ? 1.315 27.594 -10.227 1 96.44 300 TYR A N 1
ATOM 2284 C CA . TYR A 1 300 ? 1.33 26.141 -10.281 1 96.44 300 TYR A CA 1
ATOM 2285 C C . TYR A 1 300 ? -0.056 25.594 -10.602 1 96.44 300 TYR A C 1
ATOM 2287 O O . TYR A 1 300 ? -1.067 26.188 -10.219 1 96.44 300 TYR A O 1
ATOM 2295 N N . PRO A 1 301 ? -0.024 24.438 -11.375 1 96.19 301 PRO A N 1
ATOM 2296 C CA . PRO A 1 301 ? -1.314 23.75 -11.438 1 96.19 301 PRO A CA 1
ATOM 2297 C C . PRO A 1 301 ? -1.868 23.422 -10.055 1 96.19 301 PRO A C 1
ATOM 2299 O O . PRO A 1 301 ? -1.103 23.125 -9.133 1 96.19 301 PRO A O 1
ATOM 2302 N N . PHE A 1 302 ? -3.205 23.484 -9.914 1 97.31 302 PHE A N 1
ATOM 2303 C CA . PHE A 1 302 ? -3.887 23.219 -8.648 1 97.31 302 PHE A CA 1
ATOM 2304 C C . PHE A 1 302 ? -3.383 21.938 -8.008 1 97.31 302 PHE A C 1
ATOM 2306 O O . PHE A 1 302 ? -3.043 21.922 -6.824 1 97.31 302 PHE A O 1
ATOM 2313 N N . ILE A 1 303 ? -3.277 20.859 -8.766 1 96.25 303 ILE A N 1
ATOM 2314 C CA . ILE A 1 303 ? -2.957 19.531 -8.273 1 96.25 303 ILE A CA 1
ATOM 2315 C C . ILE A 1 303 ? -1.523 19.5 -7.742 1 96.25 303 ILE A C 1
ATOM 2317 O O . ILE A 1 303 ? -1.163 18.625 -6.949 1 96.25 303 ILE A O 1
ATOM 2321 N N . ASP A 1 304 ? -0.725 20.5 -8.094 1 96.69 304 ASP A N 1
ATOM 2322 C CA . ASP A 1 304 ? 0.688 20.5 -7.727 1 96.69 304 ASP A CA 1
ATOM 2323 C C . ASP A 1 304 ? 0.949 21.406 -6.527 1 96.69 304 ASP A C 1
ATOM 2325 O O . ASP A 1 304 ? 2.082 21.516 -6.055 1 96.69 304 ASP A O 1
ATOM 2329 N N . CYS A 1 305 ? -0.093 22.062 -5.988 1 98 305 CYS A N 1
ATOM 2330 C CA . CYS A 1 305 ? 0.224 22.984 -4.906 1 98 305 CYS A CA 1
ATOM 2331 C C . CYS A 1 305 ? -0.868 22.969 -3.842 1 98 305 CYS A C 1
ATOM 2333 O O . CYS A 1 305 ? -0.663 23.453 -2.73 1 98 305 CYS A O 1
ATOM 2335 N N . TYR A 1 306 ? -2.068 22.453 -4.102 1 98.56 306 TYR A N 1
ATOM 2336 C CA . TYR A 1 306 ? -3.148 22.547 -3.123 1 98.56 306 TYR A CA 1
ATOM 2337 C C . TYR A 1 306 ? -2.768 21.859 -1.817 1 98.56 306 TYR A C 1
ATOM 2339 O O . TYR A 1 306 ? -3.014 22.391 -0.733 1 98.56 306 TYR A O 1
ATOM 2347 N N . HIS A 1 307 ? -2.178 20.672 -1.949 1 98.69 307 HIS A N 1
ATOM 2348 C CA . HIS A 1 307 ? -1.854 19.891 -0.765 1 98.69 307 HIS A CA 1
ATOM 2349 C C . HIS A 1 307 ? -0.841 20.609 0.117 1 98.69 307 HIS A C 1
ATOM 2351 O O . HIS A 1 307 ? -1.053 20.75 1.323 1 98.69 307 HIS A O 1
ATOM 2357 N N . SER A 1 308 ? 0.27 21.031 -0.49 1 98.81 308 SER A N 1
ATOM 2358 C CA . SER A 1 308 ? 1.314 21.719 0.259 1 98.81 308 SER A CA 1
ATOM 2359 C C . SER A 1 308 ? 0.802 23.031 0.837 1 98.81 308 SER A C 1
ATOM 2361 O O . SER A 1 308 ? 1.229 23.453 1.914 1 98.81 308 SER A O 1
ATOM 2363 N N . THR A 1 309 ? -0.083 23.688 0.159 1 98.88 309 THR A N 1
ATOM 2364 C CA . THR A 1 309 ? -0.675 24.922 0.651 1 98.88 309 THR A CA 1
ATOM 2365 C C . THR A 1 309 ? -1.542 24.656 1.879 1 98.88 309 THR A C 1
ATOM 2367 O O . THR A 1 309 ? -1.427 25.344 2.889 1 98.88 309 THR A O 1
ATOM 2370 N N . LEU A 1 310 ? -2.365 23.625 1.817 1 98.88 310 LEU A N 1
ATOM 2371 C CA . LEU A 1 310 ? -3.18 23.219 2.957 1 98.88 310 LEU A CA 1
ATOM 2372 C C . LEU A 1 310 ? -2.303 22.812 4.137 1 98.88 310 LEU A C 1
ATOM 2374 O O . LEU A 1 310 ? -2.57 23.188 5.277 1 98.88 310 LEU A O 1
ATOM 2378 N N . VAL A 1 311 ? -1.293 22.062 3.848 1 98.88 311 VAL A N 1
ATOM 2379 C CA . VAL A 1 311 ? -0.373 21.594 4.879 1 98.88 311 VAL A CA 1
ATOM 2380 C C . VAL A 1 311 ? 0.307 22.797 5.543 1 98.88 311 VAL A C 1
ATOM 2382 O O . VAL A 1 311 ? 0.52 22.797 6.758 1 98.88 311 VAL A O 1
ATOM 2385 N N . THR A 1 312 ? 0.664 23.766 4.746 1 98.88 312 THR A N 1
ATOM 2386 C CA . THR A 1 312 ? 1.292 24.969 5.281 1 98.88 312 THR A CA 1
ATOM 2387 C C . THR A 1 312 ? 0.353 25.688 6.246 1 98.88 312 THR A C 1
ATOM 2389 O O . THR A 1 312 ? 0.765 26.094 7.336 1 98.88 312 THR A O 1
ATOM 2392 N N . ALA A 1 313 ? -0.873 25.859 5.855 1 98.94 313 ALA A N 1
ATOM 2393 C CA . ALA A 1 313 ? -1.854 26.469 6.75 1 98.94 313 ALA A CA 1
ATOM 2394 C C . ALA A 1 313 ? -1.995 25.656 8.039 1 98.94 313 ALA A C 1
ATOM 2396 O O . ALA A 1 313 ? -1.99 26.219 9.133 1 98.94 313 ALA A O 1
ATOM 2397 N N . PHE A 1 314 ? -2.107 24.391 7.879 1 98.88 314 PHE A N 1
ATOM 2398 C CA . PHE A 1 314 ? -2.223 23.422 8.969 1 98.88 314 PHE A CA 1
ATOM 2399 C C . PHE A 1 314 ? -1.04 23.547 9.922 1 98.88 314 PHE A C 1
ATOM 2401 O O . PHE A 1 314 ? -1.226 23.734 11.133 1 98.88 314 PHE A O 1
ATOM 2408 N N . ALA A 1 315 ? 0.144 23.484 9.398 1 98.88 315 ALA A N 1
ATOM 2409 C CA . ALA A 1 315 ? 1.372 23.562 10.188 1 98.88 315 ALA A CA 1
ATOM 2410 C C . ALA A 1 315 ? 1.5 24.922 10.867 1 98.88 315 ALA A C 1
ATOM 2412 O O . ALA A 1 315 ? 1.923 25.016 12.023 1 98.88 315 ALA A O 1
ATOM 2413 N N . ALA A 1 316 ? 1.165 25.984 10.172 1 98.81 316 ALA A N 1
ATOM 2414 C CA . ALA A 1 316 ? 1.271 27.328 10.719 1 98.81 316 ALA A CA 1
ATOM 2415 C C . ALA A 1 316 ? 0.323 27.516 11.898 1 98.81 316 ALA A C 1
ATOM 2417 O O . ALA A 1 316 ? 0.712 28.062 12.938 1 98.81 316 ALA A O 1
ATOM 2418 N N . ALA A 1 317 ? -0.863 27.078 11.75 1 98.62 317 ALA A N 1
ATOM 2419 C CA . ALA A 1 317 ? -1.84 27.203 12.828 1 98.62 317 ALA A CA 1
ATOM 2420 C C . ALA A 1 317 ? -1.375 26.453 14.078 1 98.62 317 ALA A C 1
ATOM 2422 O O . ALA A 1 317 ? -1.436 26.984 15.188 1 98.62 317 ALA A O 1
ATOM 2423 N N . LEU A 1 318 ? -0.923 25.219 13.875 1 98.25 318 LEU A N 1
ATOM 2424 C CA . LEU A 1 318 ? -0.435 24.422 14.992 1 98.25 318 LEU A CA 1
ATOM 2425 C C . LEU A 1 318 ? 0.78 25.078 15.641 1 98.25 318 LEU A C 1
ATOM 2427 O O . LEU A 1 318 ? 0.909 25.078 16.859 1 98.25 318 LEU A O 1
ATOM 2431 N N . SER A 1 319 ? 1.664 25.594 14.805 1 98.12 319 SER A N 1
ATOM 2432 C CA . SER A 1 319 ? 2.865 26.25 15.312 1 98.12 319 SER A CA 1
ATOM 2433 C C . SER A 1 319 ? 2.518 27.484 16.141 1 98.12 319 SER A C 1
ATOM 2435 O O . SER A 1 319 ? 3.08 27.688 17.219 1 98.12 319 SER A O 1
ATOM 2437 N N . LEU A 1 320 ? 1.607 28.281 15.641 1 96.94 320 LEU A N 1
ATOM 2438 C CA . LEU A 1 320 ? 1.169 29.469 16.375 1 96.94 320 LEU A CA 1
ATOM 2439 C C . LEU A 1 320 ? 0.582 29.078 17.734 1 96.94 320 LEU A C 1
ATOM 2441 O O . LEU A 1 320 ? 0.913 29.688 18.75 1 96.94 320 LEU A O 1
ATOM 2445 N N . ARG A 1 321 ? -0.216 28.125 17.719 1 95.19 321 ARG A N 1
ATOM 2446 C CA . ARG A 1 321 ? -0.817 27.656 18.953 1 95.19 321 ARG A CA 1
ATOM 2447 C C . ARG A 1 321 ? 0.25 27.172 19.938 1 95.19 321 ARG A C 1
ATOM 2449 O O . ARG A 1 321 ? 0.222 27.516 21.109 1 95.19 321 ARG A O 1
ATOM 2456 N N . SER A 1 322 ? 1.165 26.344 19.406 1 93.75 322 SER A N 1
ATOM 2457 C CA . SER A 1 322 ? 2.229 25.781 20.234 1 93.75 322 SER A CA 1
ATOM 2458 C C . SER A 1 322 ? 3.096 26.875 20.844 1 93.75 322 SER A C 1
ATOM 2460 O O . SER A 1 322 ? 3.543 26.766 21.984 1 93.75 322 SER A O 1
ATOM 2462 N N . LEU A 1 323 ? 3.352 27.938 20.125 1 92.69 323 LEU A N 1
ATOM 2463 C CA . LEU A 1 323 ? 4.211 29.031 20.562 1 92.69 323 LEU A CA 1
ATOM 2464 C C . LEU A 1 323 ? 3.479 29.938 21.547 1 92.69 323 LEU A C 1
ATOM 2466 O O . LEU A 1 323 ? 4.109 30.578 22.391 1 92.69 323 LEU A O 1
ATOM 2470 N N . THR A 1 324 ? 2.207 29.969 21.469 1 86.25 324 THR A N 1
ATOM 2471 C CA . THR A 1 324 ? 1.434 30.859 22.328 1 86.25 324 THR A CA 1
ATOM 2472 C C . THR A 1 324 ? 1.017 30.125 23.609 1 86.25 324 THR A C 1
ATOM 2474 O O . THR A 1 324 ? 0.811 30.766 24.656 1 86.25 324 THR A O 1
ATOM 2477 N N . ASP A 1 325 ? 0.668 28.797 23.609 1 74.56 325 ASP A N 1
ATOM 2478 C CA . ASP A 1 325 ? 0.316 28.016 24.781 1 74.56 325 ASP A CA 1
ATOM 2479 C C . ASP A 1 325 ? 1.498 27.906 25.75 1 74.56 325 ASP A C 1
ATOM 2481 O O . ASP A 1 325 ? 1.312 27.875 26.969 1 74.56 325 ASP A O 1
ATOM 2485 N N . GLY A 1 326 ? 2.672 27.531 25.344 1 58.22 326 GLY A N 1
ATOM 2486 C CA . GLY A 1 326 ? 3.838 27.453 26.203 1 58.22 326 GLY A CA 1
ATOM 2487 C C . GLY A 1 326 ? 4.141 28.766 26.906 1 58.22 326 GLY A C 1
ATOM 2488 O O . GLY A 1 326 ? 4.973 28.797 27.812 1 58.22 326 GLY A O 1
ATOM 2489 N N . SER A 1 327 ? 3.713 29.875 26.375 1 46.81 327 SER A N 1
ATOM 2490 C CA . SER A 1 327 ? 3.953 31.156 27.031 1 46.81 327 SER A CA 1
ATOM 2491 C C . SER A 1 327 ? 3.018 31.344 28.219 1 46.81 327 SER A C 1
ATOM 2493 O O . SER A 1 327 ? 3.107 32.344 28.922 1 46.81 327 SER A O 1
ATOM 2495 N N . GLY A 1 328 ? 1.977 30.438 28.469 1 41.47 328 GLY A N 1
ATOM 2496 C CA . GLY A 1 328 ? 1.177 30.578 29.688 1 41.47 328 GLY A CA 1
ATOM 2497 C C . GLY A 1 328 ? 1.894 30.109 30.938 1 41.47 328 GLY A C 1
ATOM 2498 O O . GLY A 1 328 ? 2.879 29.375 30.859 1 41.47 328 GLY A O 1
ATOM 2499 N N . PRO A 1 329 ? 1.643 30.719 32.219 1 36.56 329 PRO A N 1
ATOM 2500 C CA . PRO A 1 329 ? 2.312 30.422 33.469 1 36.56 329 PRO A CA 1
ATOM 2501 C C . PRO A 1 329 ? 2.326 28.922 33.781 1 36.56 329 PRO A C 1
ATOM 2503 O O . PRO A 1 329 ? 1.457 28.172 33.312 1 36.56 329 PRO A O 1
ATOM 2506 N N . SER A 1 330 ? 3.428 28.328 34 1 37.06 330 SER A N 1
ATOM 2507 C CA . SER A 1 330 ? 3.629 27 34.594 1 37.06 330 SER A CA 1
ATOM 2508 C C . SER A 1 330 ? 2.586 26.703 35.656 1 37.06 330 SER A C 1
ATOM 2510 O O . SER A 1 330 ? 2.479 27.438 36.656 1 37.06 330 SER A O 1
ATOM 2512 N N . ARG A 1 331 ? 1.439 26.25 35.406 1 36.16 331 ARG A N 1
ATOM 2513 C CA . ARG A 1 331 ? 0.625 25.828 36.531 1 36.16 331 ARG A CA 1
ATOM 2514 C C . ARG A 1 331 ? 1.444 24.984 37.531 1 36.16 331 ARG A C 1
ATOM 2516 O O . ARG A 1 331 ? 1.955 23.922 37.156 1 36.16 331 ARG A O 1
ATOM 2523 N N . GLU A 1 332 ? 2.047 25.484 38.594 1 34.56 332 GLU A N 1
ATOM 2524 C CA . GLU A 1 332 ? 2.574 24.859 39.781 1 34.56 332 GLU A CA 1
ATOM 2525 C C . GLU A 1 332 ? 1.656 23.734 40.281 1 34.56 332 GLU A C 1
ATOM 2527 O O . GLU A 1 332 ? 0.472 23.969 40.531 1 34.56 332 GLU A O 1
ATOM 2532 N N . ARG A 1 333 ? 1.796 22.516 39.75 1 34.19 333 ARG A N 1
ATOM 2533 C CA . ARG A 1 333 ? 1.194 21.344 40.406 1 34.19 333 ARG A CA 1
ATOM 2534 C C . ARG A 1 333 ? 1.29 21.438 41.906 1 34.19 333 ARG A C 1
ATOM 2536 O O . ARG A 1 333 ? 2.387 21.422 42.469 1 34.19 333 ARG A O 1
ATOM 2543 N N . HIS A 1 334 ? 0.415 22.109 42.5 1 28.17 334 HIS A N 1
ATOM 2544 C CA . HIS A 1 334 ? 0.226 22.016 43.938 1 28.17 334 HIS A CA 1
ATOM 2545 C C . HIS A 1 334 ? 0.094 20.562 44.406 1 28.17 334 HIS A C 1
ATOM 2547 O O . HIS A 1 334 ? -0.79 19.844 43.938 1 28.17 334 HIS A O 1
ATOM 2553 N N . THR A 1 335 ? 1.214 19.844 44.625 1 28.8 335 THR A N 1
ATOM 2554 C CA . THR A 1 335 ? 1.2 18.641 45.438 1 28.8 335 THR A CA 1
ATOM 2555 C C . THR A 1 335 ? 0.287 18.828 46.656 1 28.8 335 THR A C 1
ATOM 2557 O O . THR A 1 335 ? 0.519 19.719 47.469 1 28.8 335 THR A O 1
ATOM 2560 N N . PRO A 1 336 ? -0.954 18.141 46.531 1 28.67 336 PRO A N 1
ATOM 2561 C CA . PRO A 1 336 ? -1.568 18.094 47.844 1 28.67 336 PRO A CA 1
ATOM 2562 C C . PRO A 1 336 ? -0.72 17.344 48.875 1 28.67 336 PRO A C 1
ATOM 2564 O O . PRO A 1 336 ? 0.055 16.453 48.5 1 28.67 336 PRO A O 1
ATOM 2567 N N . MET B 1 1 ? -51 -5.727 -31.766 1 25.05 1 MET B N 1
ATOM 2568 C CA . MET B 1 1 ? -50.844 -6.824 -30.812 1 25.05 1 MET B CA 1
ATOM 2569 C C . MET B 1 1 ? -49.375 -7.215 -30.688 1 25.05 1 MET B C 1
ATOM 2571 O O . MET B 1 1 ? -48.844 -7.969 -31.516 1 25.05 1 MET B O 1
ATOM 2575 N N . THR B 1 2 ? -48.469 -6.242 -30.391 1 28.58 2 THR B N 1
ATOM 2576 C CA . THR B 1 2 ? -47 -6.285 -30.297 1 28.58 2 THR B CA 1
ATOM 2577 C C . THR B 1 2 ? -46.562 -7.254 -29.203 1 28.58 2 THR B C 1
ATOM 2579 O O . THR B 1 2 ? -47 -7.145 -28.062 1 28.58 2 THR B O 1
ATOM 2582 N N . THR B 1 3 ? -46.281 -8.5 -29.594 1 31.38 3 THR B N 1
ATOM 2583 C CA . THR B 1 3 ? -45.844 -9.594 -28.734 1 31.38 3 THR B CA 1
ATOM 2584 C C . THR B 1 3 ? -44.625 -9.172 -27.906 1 31.38 3 THR B C 1
ATOM 2586 O O . THR B 1 3 ? -43.594 -8.781 -28.453 1 31.38 3 THR B O 1
ATOM 2589 N N . THR B 1 4 ? -44.875 -8.531 -26.703 1 30.16 4 THR B N 1
ATOM 2590 C CA . THR B 1 4 ? -43.938 -8.18 -25.656 1 30.16 4 THR B CA 1
ATOM 2591 C C . THR B 1 4 ? -43.125 -9.398 -25.234 1 30.16 4 THR B C 1
ATOM 2593 O O . THR B 1 4 ? -43.656 -10.336 -24.641 1 30.16 4 THR B O 1
ATOM 2596 N N . ALA B 1 5 ? -42.125 -9.828 -26.078 1 33.5 5 ALA B N 1
ATOM 2597 C CA . ALA B 1 5 ? -41.312 -10.953 -25.625 1 33.5 5 ALA B CA 1
ATOM 2598 C C . ALA B 1 5 ? -40.781 -10.703 -24.219 1 33.5 5 ALA B C 1
ATOM 2600 O O . ALA B 1 5 ? -40.094 -9.703 -23.969 1 33.5 5 ALA B O 1
ATOM 2601 N N . THR B 1 6 ? -41.531 -11.109 -23.188 1 32.25 6 THR B N 1
ATOM 2602 C CA . THR B 1 6 ? -41.125 -11.164 -21.797 1 32.25 6 THR B CA 1
ATOM 2603 C C . THR B 1 6 ? -39.781 -11.883 -21.641 1 32.25 6 THR B C 1
ATOM 2605 O O . THR B 1 6 ? -39.719 -13.109 -21.781 1 32.25 6 THR B O 1
ATOM 2608 N N . GLN B 1 7 ? -38.781 -11.438 -22.359 1 31.48 7 GLN B N 1
ATOM 2609 C CA . GLN B 1 7 ? -37.5 -12.109 -22.109 1 31.48 7 GLN B CA 1
ATOM 2610 C C . GLN B 1 7 ? -37.188 -12.133 -20.609 1 31.48 7 GLN B C 1
ATOM 2612 O O . GLN B 1 7 ? -37.344 -11.133 -19.922 1 31.48 7 GLN B O 1
ATOM 2617 N N . ASP B 1 8 ? -37.406 -13.312 -20.047 1 38.84 8 ASP B N 1
ATOM 2618 C CA . ASP B 1 8 ? -37.094 -13.672 -18.672 1 38.84 8 ASP B CA 1
ATOM 2619 C C . ASP B 1 8 ? -35.75 -13.102 -18.25 1 38.84 8 ASP B C 1
ATOM 2621 O O . ASP B 1 8 ? -34.75 -13.383 -18.875 1 38.84 8 ASP B O 1
ATOM 2625 N N . PRO B 1 9 ? -35.75 -11.898 -17.734 1 37.94 9 PRO B N 1
ATOM 2626 C CA . PRO B 1 9 ? -34.531 -11.148 -17.344 1 37.94 9 PRO B CA 1
ATOM 2627 C C . PRO B 1 9 ? -33.594 -11.961 -16.453 1 37.94 9 PRO B C 1
ATOM 2629 O O . PRO B 1 9 ? -32.531 -11.492 -16.109 1 37.94 9 PRO B O 1
ATOM 2632 N N . ARG B 1 10 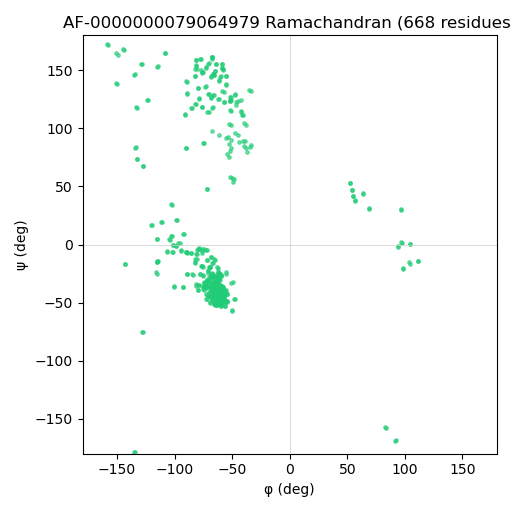? -34.406 -12.789 -15.656 1 41.09 10 ARG B N 1
ATOM 2633 C CA . ARG B 1 10 ? -33.562 -13.375 -14.609 1 41.09 10 ARG B CA 1
ATOM 2634 C C . ARG B 1 10 ? -32.625 -14.422 -15.172 1 41.09 10 ARG B C 1
ATOM 2636 O O . ARG B 1 10 ? -33 -15.578 -15.359 1 41.09 10 ARG B O 1
ATOM 2643 N N . GLY B 1 11 ? -31.953 -14.242 -16.156 1 30.91 11 GLY B N 1
ATOM 2644 C CA . GLY B 1 11 ? -31.031 -15.234 -16.688 1 30.91 11 GLY B CA 1
ATOM 2645 C C . GLY B 1 11 ? -30.125 -15.812 -15.617 1 30.91 11 GLY B C 1
ATOM 2646 O O . GLY B 1 11 ? -29.016 -15.297 -15.383 1 30.91 11 GLY B O 1
ATOM 2647 N N . ARG B 1 12 ? -30.75 -16.375 -14.562 1 42.88 12 ARG B N 1
ATOM 2648 C CA . ARG B 1 12 ? -29.859 -17.156 -13.711 1 42.88 12 ARG B CA 1
ATOM 2649 C C . ARG B 1 12 ? -28.875 -17.969 -14.555 1 42.88 12 ARG B C 1
ATOM 2651 O O . ARG B 1 12 ? -29.281 -18.641 -15.508 1 42.88 12 ARG B O 1
ATOM 2658 N N . PRO B 1 13 ? -27.625 -17.578 -14.469 1 43.12 13 PRO B N 1
ATOM 2659 C CA . PRO B 1 13 ? -26.703 -18.469 -15.195 1 43.12 13 PRO B CA 1
ATOM 2660 C C . PRO B 1 13 ? -26.969 -19.953 -14.898 1 43.12 13 PRO B C 1
ATOM 2662 O O . PRO B 1 13 ? -27.391 -20.297 -13.797 1 43.12 13 PRO B O 1
ATOM 2665 N N . ALA B 1 14 ? -27.266 -20.781 -15.766 1 45.19 14 ALA B N 1
ATOM 2666 C CA . ALA B 1 14 ? -27.5 -22.234 -15.695 1 45.19 14 ALA B CA 1
ATOM 2667 C C . ALA B 1 14 ? -26.469 -22.906 -14.797 1 45.19 14 ALA B C 1
ATOM 2669 O O . ALA B 1 14 ? -25.297 -22.547 -14.812 1 45.19 14 ALA B O 1
ATOM 2670 N N . PRO B 1 15 ? -27.031 -23.609 -13.805 1 47.84 15 PRO B N 1
ATOM 2671 C CA . PRO B 1 15 ? -26.078 -24.422 -13.055 1 47.84 15 PRO B CA 1
ATOM 2672 C C . PRO B 1 15 ? -25.062 -25.125 -13.953 1 47.84 15 PRO B C 1
ATOM 2674 O O . PRO B 1 15 ? -25.422 -25.578 -15.047 1 47.84 15 PRO B O 1
ATOM 2677 N N . ARG B 1 16 ? -23.844 -24.734 -13.82 1 55.38 16 ARG B N 1
ATOM 2678 C CA . ARG B 1 16 ? -22.797 -25.375 -14.602 1 55.38 16 ARG B CA 1
ATOM 2679 C C . ARG B 1 16 ? -22.859 -26.891 -14.461 1 55.38 16 ARG B C 1
ATOM 2681 O O . ARG B 1 16 ? -23.219 -27.422 -13.406 1 55.38 16 ARG B O 1
ATOM 2688 N N . ASP B 1 17 ? -23.156 -27.609 -15.523 1 57.88 17 ASP B N 1
ATOM 2689 C CA . ASP B 1 17 ? -23.109 -29.062 -15.547 1 57.88 17 ASP B CA 1
ATOM 2690 C C . ASP B 1 17 ? -21.984 -29.594 -14.656 1 57.88 17 ASP B C 1
ATOM 2692 O O . ASP B 1 17 ? -20.953 -28.938 -14.508 1 57.88 17 ASP B O 1
ATOM 2696 N N . PRO B 1 18 ? -22.312 -30.609 -13.789 1 66.75 18 PRO B N 1
ATOM 2697 C CA . PRO B 1 18 ? -21.281 -31.203 -12.945 1 66.75 18 PRO B CA 1
ATOM 2698 C C . PRO B 1 18 ? -20.016 -31.547 -13.719 1 66.75 18 PRO B C 1
ATOM 2700 O O . PRO B 1 18 ? -20.078 -31.969 -14.875 1 66.75 18 PRO B O 1
ATOM 2703 N N . ALA B 1 19 ? -18.875 -31.078 -13.195 1 73.38 19 ALA B N 1
ATOM 2704 C CA . ALA B 1 19 ? -17.562 -31.312 -13.812 1 73.38 19 ALA B CA 1
ATOM 2705 C C . ALA B 1 19 ? -17.297 -32.812 -13.977 1 73.38 19 ALA B C 1
ATOM 2707 O O . ALA B 1 19 ? -17.625 -33.594 -13.102 1 73.38 19 ALA B O 1
ATOM 2708 N N . SER B 1 20 ? -16.859 -33.25 -15.195 1 85.62 20 SER B N 1
ATOM 2709 C CA . SER B 1 20 ? -16.453 -34.625 -15.469 1 85.62 20 SER B CA 1
ATOM 2710 C C . SER B 1 20 ? -15.164 -34.969 -14.75 1 85.62 20 SER B C 1
ATOM 2712 O O . SER B 1 20 ? -14.188 -34.219 -14.812 1 85.62 20 SER B O 1
ATOM 2714 N N . PRO B 1 21 ? -15.211 -36.094 -13.953 1 87.62 21 PRO B N 1
ATOM 2715 C CA . PRO B 1 21 ? -13.977 -36.5 -13.281 1 87.62 21 PRO B CA 1
ATOM 2716 C C . PRO B 1 21 ? -12.797 -36.625 -14.25 1 87.62 21 PRO B C 1
ATOM 2718 O O . PRO B 1 21 ? -12.945 -37.188 -15.336 1 87.62 21 PRO B O 1
ATOM 2721 N N . GLY B 1 22 ? -11.773 -35.938 -13.953 1 92.81 22 GLY B N 1
ATOM 2722 C CA . GLY B 1 22 ? -10.57 -36.031 -14.766 1 92.81 22 GLY B CA 1
ATOM 2723 C C . GLY B 1 22 ? -10.461 -34.938 -15.812 1 92.81 22 GLY B C 1
ATOM 2724 O O . GLY B 1 22 ? -9.5 -34.906 -16.578 1 92.81 22 GLY B O 1
ATOM 2725 N N . ALA B 1 23 ? -11.43 -34.062 -15.805 1 96.06 23 ALA B N 1
ATOM 2726 C CA . ALA B 1 23 ? -11.453 -33.031 -16.828 1 96.06 23 ALA B CA 1
ATOM 2727 C C . ALA B 1 23 ? -10.211 -32.125 -16.719 1 96.06 23 ALA B C 1
ATOM 2729 O O . ALA B 1 23 ? -9.68 -31.672 -17.734 1 96.06 23 ALA B O 1
ATOM 2730 N N . ALA B 1 24 ? -9.797 -31.938 -15.5 1 97.06 24 ALA B N 1
ATOM 2731 C CA . ALA B 1 24 ? -8.602 -31.109 -15.305 1 97.06 24 ALA B CA 1
ATOM 2732 C C . ALA B 1 24 ? -7.375 -31.766 -15.93 1 97.06 24 ALA B C 1
ATOM 2734 O O . ALA B 1 24 ? -6.641 -31.141 -16.688 1 97.06 24 ALA B O 1
ATOM 2735 N N . LEU B 1 25 ? -7.156 -33 -15.672 1 96.31 25 LEU B N 1
ATOM 2736 C CA . LEU B 1 25 ? -5.988 -33.75 -16.156 1 96.31 25 LEU B CA 1
ATOM 2737 C C . LEU B 1 25 ? -5.965 -33.781 -17.672 1 96.31 25 LEU B C 1
ATOM 2739 O O . LEU B 1 25 ? -4.891 -33.844 -18.281 1 96.31 25 LEU B O 1
ATOM 2743 N N . ALA B 1 26 ? -7.121 -33.75 -18.266 1 97 26 ALA B N 1
ATOM 2744 C CA . ALA B 1 26 ? -7.234 -33.812 -19.719 1 97 26 ALA B CA 1
ATOM 2745 C C . ALA B 1 26 ? -6.691 -32.562 -20.375 1 97 26 ALA B C 1
ATOM 2747 O O . ALA B 1 26 ? -6.207 -32.594 -21.516 1 97 26 ALA B O 1
ATOM 2748 N N . VAL B 1 27 ? -6.691 -31.484 -19.656 1 98.06 27 VAL B N 1
ATOM 2749 C CA . VAL B 1 27 ? -6.375 -30.234 -20.344 1 98.06 27 VAL B CA 1
ATOM 2750 C C . VAL B 1 27 ? -5.074 -29.656 -19.781 1 98.06 27 VAL B C 1
ATOM 2752 O O . VAL B 1 27 ? -4.398 -28.875 -20.453 1 98.06 27 VAL B O 1
ATOM 2755 N N . LEU B 1 28 ? -4.688 -29.984 -18.578 1 98.25 28 LEU B N 1
ATOM 2756 C CA . LEU B 1 28 ? -3.605 -29.328 -17.844 1 98.25 28 LEU B CA 1
ATOM 2757 C C . LEU B 1 28 ? -2.299 -29.406 -18.625 1 98.25 28 LEU B C 1
ATOM 2759 O O . LEU B 1 28 ? -1.59 -28.406 -18.75 1 98.25 28 LEU B O 1
ATOM 2763 N N . PRO B 1 29 ? -1.946 -30.562 -19.25 1 97.75 29 PRO B N 1
ATOM 2764 C CA . PRO B 1 29 ? -0.664 -30.625 -19.969 1 97.75 29 PRO B CA 1
ATOM 2765 C C . PRO B 1 29 ? -0.577 -29.641 -21.125 1 97.75 29 PRO B C 1
ATOM 2767 O O . PRO B 1 29 ? 0.437 -28.953 -21.281 1 97.75 29 PRO B O 1
ATOM 2770 N N . HIS B 1 30 ? -1.624 -29.516 -21.891 1 97.75 30 HIS B N 1
ATOM 2771 C CA . HIS B 1 30 ? -1.587 -28.609 -23.031 1 97.75 30 HIS B CA 1
ATOM 2772 C C . HIS B 1 30 ? -1.632 -27.156 -22.578 1 97.75 30 HIS B C 1
ATOM 2774 O O . HIS B 1 30 ? -0.998 -26.297 -23.203 1 97.75 30 HIS B O 1
ATOM 2780 N N . VAL B 1 31 ? -2.408 -26.891 -21.516 1 98.75 31 VAL B N 1
ATOM 2781 C CA . VAL B 1 31 ? -2.479 -25.531 -20.984 1 98.75 31 VAL B CA 1
ATOM 2782 C C . VAL B 1 31 ? -1.094 -25.094 -20.516 1 98.75 31 VAL B C 1
ATOM 2784 O O . VAL B 1 31 ? -0.649 -23.984 -20.844 1 98.75 31 VAL B O 1
ATOM 2787 N N . LEU B 1 32 ? -0.386 -25.953 -19.766 1 98.88 32 LEU B N 1
ATOM 2788 C CA . LEU B 1 32 ? 0.95 -25.656 -19.266 1 98.88 32 LEU B CA 1
ATOM 2789 C C . LEU B 1 32 ? 1.927 -25.422 -20.406 1 98.88 32 LEU B C 1
ATOM 2791 O O . LEU B 1 32 ? 2.613 -24.391 -20.438 1 98.88 32 LEU B O 1
ATOM 2795 N N . ARG B 1 33 ? 1.936 -26.266 -21.406 1 98.5 33 ARG B N 1
ATOM 2796 C CA . ARG B 1 33 ? 2.855 -26.172 -22.531 1 98.5 33 ARG B CA 1
ATOM 2797 C C . ARG B 1 33 ? 2.59 -24.906 -23.359 1 98.5 33 ARG B C 1
ATOM 2799 O O . ARG B 1 33 ? 3.527 -24.234 -23.797 1 98.5 33 ARG B O 1
ATOM 2806 N N . GLY B 1 34 ? 1.306 -24.672 -23.547 1 98.5 34 GLY B N 1
ATOM 2807 C CA . GLY B 1 34 ? 0.945 -23.469 -24.281 1 98.5 34 GLY B CA 1
ATOM 2808 C C . GLY B 1 34 ? 1.405 -22.188 -23.625 1 98.5 34 GLY B C 1
ATOM 2809 O O . GLY B 1 34 ? 1.959 -21.312 -24.281 1 98.5 34 GLY B O 1
ATOM 2810 N N . ALA B 1 35 ? 1.163 -22.094 -22.344 1 98.88 35 ALA B N 1
ATOM 2811 C CA . ALA B 1 35 ? 1.55 -20.891 -21.594 1 98.88 35 ALA B CA 1
ATOM 2812 C C . ALA B 1 35 ? 3.064 -20.719 -21.594 1 98.88 35 ALA B C 1
ATOM 2814 O O . ALA B 1 35 ? 3.561 -19.609 -21.797 1 98.88 35 ALA B O 1
ATOM 2815 N N . LEU B 1 36 ? 3.83 -21.781 -21.438 1 98.88 36 LEU B N 1
ATOM 2816 C CA . LEU B 1 36 ? 5.289 -21.719 -21.422 1 98.88 36 LEU B CA 1
ATOM 2817 C C . LEU B 1 36 ? 5.832 -21.391 -22.812 1 98.88 36 LEU B C 1
ATOM 2819 O O . LEU B 1 36 ? 6.789 -20.625 -22.938 1 98.88 36 LEU B O 1
ATOM 2823 N N . ALA B 1 37 ? 5.211 -22 -23.797 1 98.44 37 ALA B N 1
ATOM 2824 C CA . ALA B 1 37 ? 5.648 -21.719 -25.156 1 98.44 37 ALA B CA 1
ATOM 2825 C C . ALA B 1 37 ? 5.477 -20.25 -25.5 1 98.44 37 ALA B C 1
ATOM 2827 O O . ALA B 1 37 ? 6.367 -19.641 -26.109 1 98.44 37 ALA B O 1
ATOM 2828 N N . TRP B 1 38 ? 4.34 -19.734 -25.172 1 98.62 38 TRP B N 1
ATOM 2829 C CA . TRP B 1 38 ? 4.113 -18.312 -25.422 1 98.62 38 TRP B CA 1
ATOM 2830 C C . TRP B 1 38 ? 5.145 -17.469 -24.688 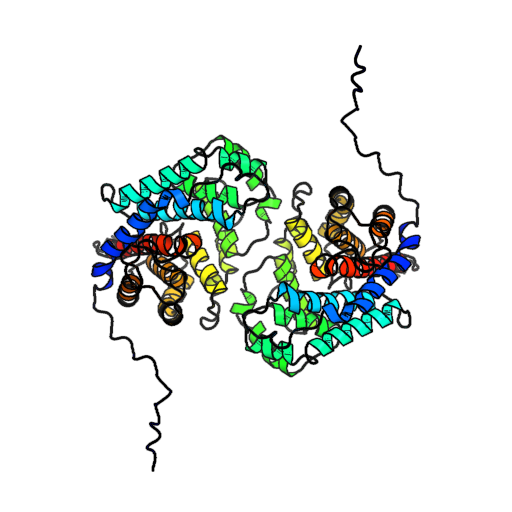1 98.62 38 TRP B C 1
ATOM 2832 O O . TRP B 1 38 ? 5.691 -16.516 -25.25 1 98.62 38 TRP B O 1
ATOM 2842 N N . THR B 1 39 ? 5.383 -17.781 -23.375 1 98.81 39 THR B N 1
ATOM 2843 C CA . THR B 1 39 ? 6.332 -17.031 -22.562 1 98.81 39 THR B CA 1
ATOM 2844 C C . THR B 1 39 ? 7.727 -17.062 -23.172 1 98.81 39 THR B C 1
ATOM 2846 O O . THR B 1 39 ? 8.406 -16.047 -23.266 1 98.81 39 THR B O 1
ATOM 2849 N N . ASP B 1 40 ? 8.094 -18.234 -23.625 1 98.69 40 ASP B N 1
ATOM 2850 C CA . ASP B 1 40 ? 9.406 -18.391 -24.234 1 98.69 40 ASP B CA 1
ATOM 2851 C C . ASP B 1 40 ? 9.5 -17.594 -25.531 1 98.69 40 ASP B C 1
ATOM 2853 O O . ASP B 1 40 ? 10.508 -16.938 -25.797 1 98.69 40 ASP B O 1
ATOM 2857 N N . ALA B 1 41 ? 8.453 -17.672 -26.312 1 98.12 41 ALA B N 1
ATOM 2858 C CA . ALA B 1 41 ? 8.422 -16.938 -27.578 1 98.12 41 ALA B CA 1
ATOM 2859 C C . ALA B 1 41 ? 8.5 -15.438 -27.344 1 98.12 41 ALA B C 1
ATOM 2861 O O . ALA B 1 41 ? 8.969 -14.695 -28.219 1 98.12 41 ALA B O 1
ATOM 2862 N N . HIS B 1 42 ? 8.086 -15.008 -26.172 1 98.25 42 HIS B N 1
ATOM 2863 C CA . HIS B 1 42 ? 8.055 -13.578 -25.875 1 98.25 42 HIS B CA 1
ATOM 2864 C C . HIS B 1 42 ? 9.102 -13.211 -24.828 1 98.25 42 HIS B C 1
ATOM 2866 O O . HIS B 1 42 ? 8.969 -12.188 -24.156 1 98.25 42 HIS B O 1
ATOM 2872 N N . ARG B 1 43 ? 10.109 -13.992 -24.594 1 97.81 43 ARG B N 1
ATOM 2873 C CA . ARG B 1 43 ? 11.07 -13.773 -23.516 1 97.81 43 ARG B CA 1
ATOM 2874 C C . ARG B 1 43 ? 11.766 -12.43 -23.672 1 97.81 43 ARG B C 1
ATOM 2876 O O . ARG B 1 43 ? 12.109 -11.781 -22.688 1 97.81 43 ARG B O 1
ATOM 2883 N N . ALA B 1 44 ? 11.898 -11.891 -24.953 1 97.81 44 ALA B N 1
ATOM 2884 C CA . ALA B 1 44 ? 12.578 -10.625 -25.219 1 97.81 44 ALA B CA 1
ATOM 2885 C C . ALA B 1 44 ? 11.805 -9.453 -24.609 1 97.81 44 ALA B C 1
ATOM 2887 O O . ALA B 1 44 ? 12.375 -8.406 -24.312 1 97.81 44 ALA B O 1
ATOM 2888 N N . GLU B 1 45 ? 10.5 -9.625 -24.422 1 97.69 45 GLU B N 1
ATOM 2889 C CA . GLU B 1 45 ? 9.656 -8.57 -23.875 1 97.69 45 GLU B CA 1
ATOM 2890 C C . GLU B 1 45 ? 9.93 -8.375 -22.375 1 97.69 45 GLU B C 1
ATOM 2892 O O . GLU B 1 45 ? 9.547 -7.359 -21.797 1 97.69 45 GLU B O 1
ATOM 2897 N N . PHE B 1 46 ? 10.648 -9.336 -21.719 1 98.12 46 PHE B N 1
ATOM 2898 C CA . PHE B 1 46 ? 11.031 -9.227 -20.328 1 98.12 46 PHE B CA 1
ATOM 2899 C C . PHE B 1 46 ? 12.383 -8.531 -20.172 1 98.12 46 PHE B C 1
ATOM 2901 O O . PHE B 1 46 ? 12.828 -8.266 -19.062 1 98.12 46 PHE B O 1
ATOM 2908 N N . ALA B 1 47 ? 13.07 -8.258 -21.281 1 97.56 47 ALA B N 1
ATOM 2909 C CA . ALA B 1 47 ? 14.391 -7.637 -21.234 1 97.56 47 ALA B CA 1
ATOM 2910 C C . ALA B 1 47 ? 14.328 -6.27 -20.547 1 97.56 47 ALA B C 1
ATOM 2912 O O . ALA B 1 47 ? 13.352 -5.539 -20.703 1 97.56 47 ALA B O 1
ATOM 2913 N N . LEU B 1 48 ? 15.391 -5.973 -19.828 1 97 48 LEU B N 1
ATOM 2914 C CA . LEU B 1 48 ? 15.484 -4.688 -19.141 1 97 48 LEU B CA 1
ATOM 2915 C C . LEU B 1 48 ? 16.125 -3.639 -20.047 1 97 48 LEU B C 1
ATOM 2917 O O . LEU B 1 48 ? 17.062 -3.936 -20.781 1 97 48 LEU B O 1
ATOM 2921 N N . PRO B 1 49 ? 15.633 -2.443 -20.016 1 94.88 49 PRO B N 1
ATOM 2922 C CA . PRO B 1 49 ? 16.297 -1.377 -20.766 1 94.88 49 PRO B CA 1
ATOM 2923 C C . PRO B 1 49 ? 17.672 -1.024 -20.188 1 94.88 49 PRO B C 1
ATOM 2925 O O . PRO B 1 49 ? 17.922 -1.27 -19 1 94.88 49 PRO B O 1
ATOM 2928 N N . ASP B 1 50 ? 18.453 -0.392 -20.969 1 92 50 ASP B N 1
ATOM 2929 C CA . ASP B 1 50 ? 19.812 -0.046 -20.578 1 92 50 ASP B CA 1
ATOM 2930 C C . ASP B 1 50 ? 19.812 0.951 -19.422 1 92 50 ASP B C 1
ATOM 2932 O O . ASP B 1 50 ? 20.75 0.975 -18.625 1 92 50 ASP B O 1
ATOM 2936 N N . ASP B 1 51 ? 18.828 1.696 -19.359 1 91.81 51 ASP B N 1
ATOM 2937 C CA . ASP B 1 51 ? 18.766 2.746 -18.344 1 91.81 51 ASP B CA 1
ATOM 2938 C C . ASP B 1 51 ? 17.859 2.352 -17.188 1 91.81 51 ASP B C 1
ATOM 2940 O O . ASP B 1 51 ? 17.203 3.205 -16.594 1 91.81 51 ASP B O 1
ATOM 2944 N N . VAL B 1 52 ? 17.812 1.089 -16.844 1 92.56 52 VAL B N 1
ATOM 2945 C CA . VAL B 1 52 ? 16.891 0.539 -15.859 1 92.56 52 VAL B CA 1
ATOM 2946 C C . VAL B 1 52 ? 17.156 1.155 -14.492 1 92.56 52 VAL B C 1
ATOM 2948 O O . VAL B 1 52 ? 16.266 1.224 -13.648 1 92.56 52 VAL B O 1
ATOM 2951 N N . LEU B 1 53 ? 18.328 1.718 -14.273 1 90.5 53 LEU B N 1
ATOM 2952 C CA . LEU B 1 53 ? 18.703 2.266 -12.977 1 90.5 53 LEU B CA 1
ATOM 2953 C C . LEU B 1 53 ? 18.297 3.73 -12.859 1 90.5 53 LEU B C 1
ATOM 2955 O O . LEU B 1 53 ? 18.359 4.32 -11.781 1 90.5 53 LEU B O 1
ATOM 2959 N N . GLU B 1 54 ? 17.859 4.219 -13.914 1 88.31 54 GLU B N 1
ATOM 2960 C CA . GLU B 1 54 ? 17.469 5.625 -13.906 1 88.31 54 GLU B CA 1
ATOM 2961 C C . GLU B 1 54 ? 16.125 5.82 -13.203 1 88.31 54 GLU B C 1
ATOM 2963 O O . GLU B 1 54 ? 15.234 4.977 -13.32 1 88.31 54 GLU B O 1
ATOM 2968 N N . PRO B 1 55 ? 15.906 6.945 -12.547 1 80.06 55 PRO B N 1
ATOM 2969 C CA . PRO B 1 55 ? 14.734 7.203 -11.711 1 80.06 55 PRO B CA 1
ATOM 2970 C C . PRO B 1 55 ? 13.43 7.16 -12.508 1 80.06 55 PRO B C 1
ATOM 2972 O O . PRO B 1 55 ? 12.367 6.902 -11.938 1 80.06 55 PRO B O 1
ATOM 2975 N N . HIS B 1 56 ? 13.531 7.359 -13.711 1 80 56 HIS B N 1
ATOM 2976 C CA . HIS B 1 56 ? 12.305 7.43 -14.5 1 80 56 HIS B CA 1
ATOM 2977 C C . HIS B 1 56 ? 11.797 6.035 -14.867 1 80 56 HIS B C 1
ATOM 2979 O O . HIS B 1 56 ? 10.672 5.879 -15.328 1 80 56 HIS B O 1
ATOM 2985 N N . THR B 1 57 ? 12.695 5.109 -14.633 1 81.5 57 THR B N 1
ATOM 2986 C CA . THR B 1 57 ? 12.312 3.752 -15 1 81.5 57 THR B CA 1
ATOM 2987 C C . THR B 1 57 ? 11.227 3.221 -14.07 1 81.5 57 THR B C 1
ATOM 2989 O O . THR B 1 57 ? 11.344 3.332 -12.844 1 81.5 57 THR B O 1
ATOM 2992 N N . GLN B 1 58 ? 10.234 2.742 -14.766 1 85.38 58 GLN B N 1
ATOM 2993 C CA . GLN B 1 58 ? 9.102 2.209 -14.016 1 85.38 58 GLN B CA 1
ATOM 2994 C C . GLN B 1 58 ? 9.336 0.751 -13.633 1 85.38 58 GLN B C 1
ATOM 2996 O O . GLN B 1 58 ? 9.367 -0.129 -14.492 1 85.38 58 GLN B O 1
ATOM 3001 N N . VAL B 1 59 ? 9.391 0.496 -12.422 1 85.94 59 VAL B N 1
ATOM 3002 C CA . VAL B 1 59 ? 9.641 -0.84 -11.891 1 85.94 59 VAL B CA 1
ATOM 3003 C C . VAL B 1 59 ? 8.555 -1.799 -12.367 1 85.94 59 VAL B C 1
ATOM 3005 O O . VAL B 1 59 ? 8.836 -2.941 -12.734 1 85.94 59 VAL B O 1
ATOM 3008 N N . ASN B 1 60 ? 7.348 -1.322 -12.453 1 88 60 ASN B N 1
ATOM 3009 C CA . ASN B 1 60 ? 6.191 -2.154 -12.773 1 88 60 ASN B CA 1
ATOM 3010 C C . ASN B 1 60 ? 6.23 -2.637 -14.219 1 88 60 ASN B C 1
ATOM 3012 O O . ASN B 1 60 ? 5.598 -3.639 -14.562 1 88 60 ASN B O 1
ATOM 3016 N N . ALA B 1 61 ? 6.953 -1.995 -14.953 1 90.94 61 ALA B N 1
ATOM 3017 C CA . ALA B 1 61 ? 6.98 -2.34 -16.375 1 90.94 61 ALA B CA 1
ATOM 3018 C C . ALA B 1 61 ? 8.281 -3.049 -16.734 1 90.94 61 ALA B C 1
ATOM 3020 O O . ALA B 1 61 ? 8.445 -3.514 -17.875 1 90.94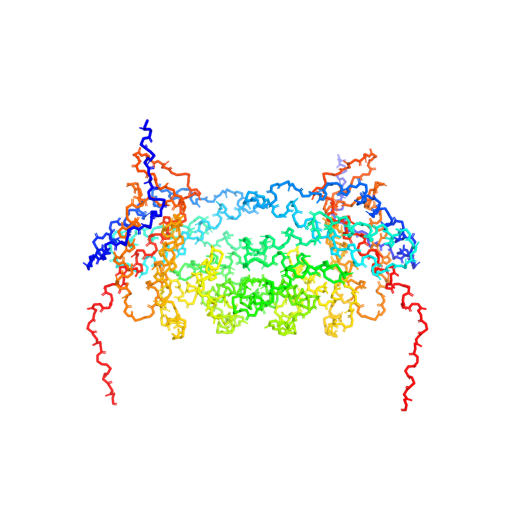 61 ALA B O 1
ATOM 3021 N N . THR B 1 62 ? 9.203 -3.129 -15.789 1 94.12 62 THR B N 1
ATOM 3022 C CA . THR B 1 62 ? 10.516 -3.672 -16.109 1 94.12 62 THR B CA 1
ATOM 3023 C C . THR B 1 62 ? 10.906 -4.781 -15.141 1 94.12 62 THR B C 1
ATOM 3025 O O . THR B 1 62 ? 10.633 -5.957 -15.391 1 94.12 62 THR B O 1
ATOM 3028 N N . LEU B 1 63 ? 11.281 -4.34 -13.938 1 96.06 63 LEU B N 1
ATOM 3029 C CA . LEU B 1 63 ? 11.836 -5.277 -12.969 1 96.06 63 LEU B CA 1
ATOM 3030 C C . LEU B 1 63 ? 10.758 -6.203 -12.422 1 96.06 63 LEU B C 1
ATOM 3032 O O . LEU B 1 63 ? 11.023 -7.367 -12.117 1 96.06 63 LEU B O 1
ATOM 3036 N N . LYS B 1 64 ? 9.539 -5.703 -12.352 1 96.38 64 LYS B N 1
ATOM 3037 C CA . LYS B 1 64 ? 8.453 -6.527 -11.82 1 96.38 64 LYS B CA 1
ATOM 3038 C C . LYS B 1 64 ? 8.164 -7.711 -12.734 1 96.38 64 LYS B C 1
ATOM 3040 O O . LYS B 1 64 ? 8.156 -8.859 -12.289 1 96.38 64 LYS B O 1
ATOM 3045 N N . PRO B 1 65 ? 7.953 -7.535 -14.039 1 98 65 PRO B N 1
ATOM 3046 C CA . PRO B 1 65 ? 7.734 -8.688 -14.914 1 98 65 PRO B CA 1
ATOM 3047 C C . PRO B 1 65 ? 8.891 -9.688 -14.875 1 98 65 PRO B C 1
ATOM 3049 O O . PRO B 1 65 ? 8.664 -10.898 -14.852 1 98 65 PRO B O 1
ATOM 3052 N N . LEU B 1 66 ? 10.07 -9.164 -14.867 1 98.06 66 LEU B N 1
ATOM 3053 C CA . LEU B 1 66 ? 11.234 -10.039 -14.844 1 98.06 66 LEU B CA 1
ATOM 3054 C C . LEU B 1 66 ? 11.273 -10.859 -13.555 1 98.06 66 LEU B C 1
ATOM 3056 O O . LEU B 1 66 ? 11.555 -12.055 -13.586 1 98.06 66 LEU B O 1
ATOM 3060 N N . GLY B 1 67 ? 11.023 -10.18 -12.445 1 97.94 67 GLY B N 1
ATOM 3061 C CA . GLY B 1 67 ? 10.953 -10.883 -11.18 1 97.94 67 GLY B CA 1
ATOM 3062 C C . GLY B 1 67 ? 9.875 -11.953 -11.148 1 97.94 67 GLY B C 1
ATOM 3063 O O . GLY B 1 67 ? 10.086 -13.039 -10.602 1 97.94 67 GLY B O 1
ATOM 3064 N N . GLU B 1 68 ? 8.75 -11.68 -11.711 1 98.5 68 GLU B N 1
ATOM 3065 C CA . GLU B 1 68 ? 7.668 -12.656 -11.789 1 98.5 68 GLU B CA 1
ATOM 3066 C C . GLU B 1 68 ? 8.062 -13.852 -12.648 1 98.5 68 GLU B C 1
ATOM 3068 O O . GLU B 1 68 ? 7.746 -14.992 -12.312 1 98.5 68 GLU B O 1
ATOM 3073 N N . LEU B 1 69 ? 8.711 -13.508 -13.773 1 98.75 69 LEU B N 1
ATOM 3074 C CA . LEU B 1 69 ? 9.211 -14.57 -14.633 1 98.75 69 LEU B CA 1
ATOM 3075 C C . LEU B 1 69 ? 10.102 -15.531 -13.852 1 98.75 69 LEU B C 1
ATOM 3077 O O . LEU B 1 69 ? 9.898 -16.75 -13.883 1 98.75 69 LEU B O 1
ATOM 3081 N N . ALA B 1 70 ? 11.031 -14.984 -13.141 1 98.56 70 ALA B N 1
ATOM 3082 C CA . ALA B 1 70 ? 11.977 -15.789 -12.359 1 98.56 70 ALA B CA 1
ATOM 3083 C C . ALA B 1 70 ? 11.25 -16.594 -11.289 1 98.56 70 ALA B C 1
ATOM 3085 O O . ALA B 1 70 ? 11.469 -17.812 -11.164 1 98.56 70 ALA B O 1
ATOM 3086 N N . GLN B 1 71 ? 10.391 -15.93 -10.578 1 98.56 71 GLN B N 1
ATOM 3087 C CA . GLN B 1 71 ? 9.703 -16.562 -9.453 1 98.56 71 GLN B CA 1
ATOM 3088 C C . GLN B 1 71 ? 8.797 -17.688 -9.922 1 98.56 71 GLN B C 1
ATOM 3090 O O . GLN B 1 71 ? 8.883 -18.812 -9.422 1 98.56 71 GLN B O 1
ATOM 3095 N N . LEU B 1 72 ? 7.941 -17.453 -10.867 1 98.81 72 LEU B N 1
ATOM 3096 C CA . LEU B 1 72 ? 6.922 -18.422 -11.258 1 98.81 72 LEU B CA 1
ATOM 3097 C C . LEU B 1 72 ? 7.531 -19.562 -12.062 1 98.81 72 LEU B C 1
ATOM 3099 O O . LEU B 1 72 ? 7.152 -20.719 -11.898 1 98.81 72 LEU B O 1
ATOM 3103 N N . CYS B 1 73 ? 8.523 -19.266 -12.898 1 98.75 73 CYS B N 1
ATOM 3104 C CA . CYS B 1 73 ? 9.164 -20.328 -13.656 1 98.75 73 CYS B CA 1
ATOM 3105 C C . CYS B 1 73 ? 10.023 -21.203 -12.75 1 98.75 73 CYS B C 1
ATOM 3107 O O . CYS B 1 73 ? 10.195 -22.391 -13.016 1 98.75 73 CYS B O 1
ATOM 3109 N N . SER B 1 74 ? 10.57 -20.625 -11.688 1 98.25 74 SER B N 1
ATOM 3110 C CA . SER B 1 74 ? 11.266 -21.438 -10.711 1 98.25 74 SER B CA 1
ATOM 3111 C C . SER B 1 74 ? 10.344 -22.484 -10.102 1 98.25 74 SER B C 1
ATOM 3113 O O . SER B 1 74 ? 10.727 -23.641 -9.938 1 98.25 74 SER B O 1
ATOM 3115 N N . THR B 1 75 ? 9.156 -22.094 -9.789 1 97.88 75 THR B N 1
ATOM 3116 C CA . THR B 1 75 ? 8.18 -23.016 -9.234 1 97.88 75 THR B CA 1
ATOM 3117 C C . THR B 1 75 ? 7.77 -24.062 -10.273 1 97.88 75 THR B C 1
ATOM 3119 O O . THR B 1 75 ? 7.637 -25.25 -9.953 1 97.88 75 THR B O 1
ATOM 3122 N N . VAL B 1 76 ? 7.551 -23.625 -11.516 1 98.62 76 VAL B N 1
ATOM 3123 C CA . VAL B 1 76 ? 7.203 -24.562 -12.586 1 98.62 76 VAL B CA 1
ATOM 3124 C C . VAL B 1 76 ? 8.297 -25.625 -12.727 1 98.62 76 VAL B C 1
ATOM 3126 O O . VAL B 1 76 ? 8.008 -26.812 -12.828 1 98.62 76 VAL B O 1
ATOM 3129 N N . ARG B 1 77 ? 9.508 -25.172 -12.719 1 98.25 77 ARG B N 1
ATOM 3130 C CA . ARG B 1 77 ? 10.625 -26.109 -12.844 1 98.25 77 ARG B CA 1
ATOM 3131 C C . ARG B 1 77 ? 10.633 -27.109 -11.688 1 98.25 77 ARG B C 1
ATOM 3133 O O . ARG B 1 77 ? 10.844 -28.297 -11.898 1 98.25 77 ARG B O 1
ATOM 3140 N N . ALA B 1 78 ? 10.414 -26.609 -10.516 1 96.81 78 ALA B N 1
ATOM 3141 C CA . ALA B 1 78 ? 10.414 -27.469 -9.328 1 96.81 78 ALA B CA 1
ATOM 3142 C C . ALA B 1 78 ? 9.242 -28.453 -9.367 1 96.81 78 ALA B C 1
ATOM 3144 O O . ALA B 1 78 ? 9.336 -29.547 -8.82 1 96.81 78 ALA B O 1
ATOM 3145 N N . ALA B 1 79 ? 8.164 -28.094 -10.039 1 96.94 79 ALA B N 1
ATOM 3146 C CA . ALA B 1 79 ? 6.93 -28.875 -10.016 1 96.94 79 ALA B CA 1
ATOM 3147 C C . ALA B 1 79 ? 6.871 -29.844 -11.195 1 96.94 79 ALA B C 1
ATOM 3149 O O . ALA B 1 79 ? 5.93 -30.625 -11.312 1 96.94 79 ALA B O 1
ATOM 3150 N N . THR B 1 80 ? 7.824 -29.766 -12.086 1 96.94 80 THR B N 1
ATOM 3151 C CA . THR B 1 80 ? 7.82 -30.625 -13.266 1 96.94 80 THR B CA 1
ATOM 3152 C C . THR B 1 80 ? 9 -31.594 -13.242 1 96.94 80 THR B C 1
ATOM 3154 O O . THR B 1 80 ? 10.039 -31.297 -12.641 1 96.94 80 THR B O 1
ATOM 3157 N N . ALA B 1 81 ? 8.867 -32.688 -13.867 1 95.31 81 ALA B N 1
ATOM 3158 C CA . ALA B 1 81 ? 9.898 -33.719 -13.859 1 95.31 81 ALA B CA 1
ATOM 3159 C C . ALA B 1 81 ? 11.078 -33.312 -14.734 1 95.31 81 ALA B C 1
ATOM 3161 O O . ALA B 1 81 ? 10.898 -32.844 -15.859 1 95.31 81 ALA B O 1
ATOM 3162 N N . PRO B 1 82 ? 12.328 -33.531 -14.188 1 95.94 82 PRO B N 1
ATOM 3163 C CA . PRO B 1 82 ? 13.508 -33.25 -15.016 1 95.94 82 PRO B CA 1
ATOM 3164 C C . PRO B 1 82 ? 13.477 -34 -16.344 1 95.94 82 PRO B C 1
ATOM 3166 O O . PRO B 1 82 ? 13.055 -35.156 -16.406 1 95.94 82 PRO B O 1
ATOM 3169 N N . GLY B 1 83 ? 13.852 -33.312 -17.391 1 95.56 83 GLY B N 1
ATOM 3170 C CA . GLY B 1 83 ? 13.898 -33.938 -18.703 1 95.56 83 GLY B CA 1
ATOM 3171 C C . GLY B 1 83 ? 12.664 -33.656 -19.547 1 95.56 83 GLY B C 1
ATOM 3172 O O . GLY B 1 83 ? 12.688 -33.812 -20.766 1 95.56 83 GLY B O 1
ATOM 3173 N N . THR B 1 84 ? 11.508 -33.281 -18.953 1 96.69 84 THR B N 1
ATOM 3174 C CA . THR B 1 84 ? 10.328 -32.906 -19.734 1 96.69 84 THR B CA 1
ATOM 3175 C C . THR B 1 84 ? 10.539 -31.531 -20.375 1 96.69 84 THR B C 1
ATOM 3177 O O . THR B 1 84 ? 11.336 -30.719 -19.906 1 96.69 84 THR B O 1
ATOM 3180 N N . PRO B 1 85 ? 9.883 -31.312 -21.484 1 97.12 85 PRO B N 1
ATOM 3181 C CA . PRO B 1 85 ? 10.008 -30.016 -22.156 1 97.12 85 PRO B CA 1
ATOM 3182 C C . PRO B 1 85 ? 9.625 -28.844 -21.25 1 97.12 85 PRO B C 1
ATOM 3184 O O . PRO B 1 85 ? 10.281 -27.797 -21.266 1 97.12 85 PRO B O 1
ATOM 3187 N N . GLU B 1 86 ? 8.555 -29.062 -20.453 1 98.06 86 GLU B N 1
ATOM 3188 C CA . GLU B 1 86 ? 8.102 -28 -19.547 1 98.06 86 GLU B CA 1
ATOM 3189 C C . GLU B 1 86 ? 9.18 -27.641 -18.531 1 98.06 86 GLU B C 1
ATOM 3191 O O . GLU B 1 86 ? 9.406 -26.469 -18.25 1 98.06 86 GLU B O 1
ATOM 3196 N N . HIS B 1 87 ? 9.867 -28.656 -17.984 1 98.19 87 HIS B N 1
ATOM 3197 C CA . HIS B 1 87 ? 10.953 -28.469 -17.031 1 98.19 87 HIS B CA 1
ATOM 3198 C C . HIS B 1 87 ? 12.109 -27.688 -17.656 1 98.19 87 HIS B C 1
ATOM 3200 O O . HIS B 1 87 ? 12.617 -26.734 -17.047 1 98.19 87 HIS B O 1
ATOM 3206 N N . GLU B 1 88 ? 12.469 -28.047 -18.844 1 98.25 88 GLU B N 1
ATOM 3207 C CA . GLU B 1 88 ? 13.617 -27.438 -19.516 1 98.25 88 GLU B CA 1
ATOM 3208 C C . GLU B 1 88 ? 13.328 -25.984 -19.906 1 98.25 88 GLU B C 1
ATOM 3210 O O . GLU B 1 88 ? 14.164 -25.109 -19.703 1 98.25 88 GLU B O 1
ATOM 3215 N N . VAL B 1 89 ? 12.125 -25.781 -20.453 1 98.69 89 VAL B N 1
ATOM 3216 C CA . VAL B 1 89 ? 11.758 -24.438 -20.875 1 98.69 89 VAL B CA 1
ATOM 3217 C C . VAL B 1 89 ? 11.711 -23.516 -19.656 1 98.69 89 VAL B C 1
ATOM 3219 O O . VAL B 1 89 ? 12.203 -22.391 -19.703 1 98.69 89 VAL B O 1
ATOM 3222 N N . ALA B 1 90 ? 11.102 -23.953 -18.562 1 98.75 90 ALA B N 1
ATOM 3223 C CA . ALA B 1 90 ? 11.039 -23.156 -17.344 1 98.75 90 ALA B CA 1
ATOM 3224 C C . ALA B 1 90 ? 12.43 -22.812 -16.828 1 98.75 90 ALA B C 1
ATOM 3226 O O . ALA B 1 90 ? 12.703 -21.656 -16.469 1 98.75 90 ALA B O 1
ATOM 3227 N N . GLY B 1 91 ? 13.32 -23.766 -16.812 1 98.56 91 GLY B N 1
ATOM 3228 C CA . GLY B 1 91 ? 14.695 -23.516 -16.406 1 98.56 91 GLY B CA 1
ATOM 3229 C C . GLY B 1 91 ? 15.406 -22.516 -17.281 1 98.56 91 GLY B C 1
ATOM 3230 O O . GLY B 1 91 ? 16.125 -21.641 -16.781 1 98.56 91 GLY B O 1
ATOM 3231 N N . ASP B 1 92 ? 15.188 -22.656 -18.578 1 98.62 92 ASP B N 1
ATOM 3232 C CA . ASP B 1 92 ? 15.789 -21.719 -19.531 1 98.62 92 ASP B CA 1
ATOM 3233 C C . ASP B 1 92 ? 15.305 -20.297 -19.281 1 98.62 92 ASP B C 1
ATOM 3235 O O . ASP B 1 92 ? 16.078 -19.344 -19.406 1 98.62 92 ASP B O 1
ATOM 3239 N N . LEU B 1 93 ? 14.047 -20.188 -18.969 1 98.88 93 LEU B N 1
ATOM 3240 C CA . LEU B 1 93 ? 13.461 -18.875 -18.719 1 98.88 93 LEU B CA 1
ATOM 3241 C C . LEU B 1 93 ? 14.023 -18.266 -17.453 1 98.88 93 LEU B C 1
ATOM 3243 O O . LEU B 1 93 ? 14.273 -17.047 -17.391 1 98.88 93 LEU B O 1
ATOM 3247 N N . VAL B 1 94 ? 14.281 -19.047 -16.391 1 98.75 94 VAL B N 1
ATOM 3248 C CA . VAL B 1 94 ? 14.914 -18.562 -15.164 1 98.75 94 VAL B CA 1
ATOM 3249 C C . VAL B 1 94 ? 16.344 -18.109 -15.477 1 98.75 94 VAL B C 1
ATOM 3251 O O . VAL B 1 94 ? 16.766 -17.047 -15.023 1 98.75 94 VAL B O 1
ATOM 3254 N N . THR B 1 95 ? 17.031 -18.922 -16.266 1 98.56 95 THR B N 1
ATOM 3255 C CA . THR B 1 95 ? 18.391 -18.578 -16.641 1 98.56 95 THR B CA 1
ATOM 3256 C C . THR B 1 95 ? 18.438 -17.281 -17.438 1 98.56 95 THR B C 1
ATOM 3258 O O . THR B 1 95 ? 19.312 -16.438 -17.234 1 98.56 95 THR B O 1
ATOM 3261 N N . TYR B 1 96 ? 17.469 -17.172 -18.328 1 98.81 96 TYR B N 1
ATOM 3262 C CA . TYR B 1 96 ? 17.359 -15.938 -19.094 1 98.81 96 TYR B CA 1
ATOM 3263 C C . TYR B 1 96 ? 17.188 -14.734 -18.172 1 98.81 96 TYR B C 1
ATOM 3265 O O . TYR B 1 96 ? 17.875 -13.719 -18.344 1 98.81 96 TYR B O 1
ATOM 3273 N N . ALA B 1 97 ? 16.281 -14.828 -17.234 1 98.81 97 ALA B N 1
ATOM 3274 C CA . ALA B 1 97 ? 16.031 -13.742 -16.297 1 98.81 97 ALA B CA 1
ATOM 3275 C C . ALA B 1 97 ? 17.297 -13.398 -15.508 1 98.81 97 ALA B C 1
ATOM 3277 O O . ALA B 1 97 ? 17.594 -12.219 -15.281 1 98.81 97 ALA B O 1
ATOM 3278 N N . TRP B 1 98 ? 18.047 -14.398 -15.086 1 98.75 98 TRP B N 1
ATOM 3279 C CA . TRP B 1 98 ? 19.281 -14.211 -14.336 1 98.75 98 TRP B CA 1
ATOM 3280 C C . TRP B 1 98 ? 20.312 -13.453 -15.164 1 98.75 98 TRP B C 1
ATOM 3282 O O . TRP B 1 98 ? 21.016 -12.594 -14.648 1 98.75 98 TRP B O 1
ATOM 3292 N N . GLU B 1 99 ? 20.344 -13.758 -16.469 1 98.62 99 GLU B N 1
ATOM 3293 C CA . GLU B 1 99 ? 21.25 -13.047 -17.375 1 98.62 99 GLU B CA 1
ATOM 3294 C C . GLU B 1 99 ? 20.828 -11.594 -17.531 1 98.62 99 GLU B C 1
ATOM 3296 O O . GLU B 1 99 ? 21.672 -10.703 -17.641 1 98.62 99 GLU B O 1
ATOM 3301 N N . GLN B 1 100 ? 19.516 -11.344 -17.516 1 98.25 100 GLN B N 1
ATOM 3302 C CA . GLN B 1 100 ? 19.016 -9.984 -17.688 1 98.25 100 GLN B CA 1
ATOM 3303 C C . GLN B 1 100 ? 19.453 -9.086 -16.531 1 98.25 100 GLN B C 1
ATOM 3305 O O . GLN B 1 100 ? 19.672 -7.891 -16.719 1 98.25 100 GLN B O 1
ATOM 3310 N N . VAL B 1 101 ? 19.656 -9.688 -15.344 1 98.25 101 VAL B N 1
ATOM 3311 C CA . VAL B 1 101 ? 20.094 -8.883 -14.211 1 98.25 101 VAL B CA 1
ATOM 3312 C C . VAL B 1 101 ? 21.609 -9.016 -14.031 1 98.25 101 VAL B C 1
ATOM 3314 O O . VAL B 1 101 ? 22.125 -8.805 -12.938 1 98.25 101 VAL B O 1
ATOM 3317 N N . SER B 1 102 ? 22.328 -9.43 -15.102 1 98.19 102 SER B N 1
ATOM 3318 C CA . SER B 1 102 ? 23.781 -9.555 -15.125 1 98.19 102 SER B CA 1
ATOM 3319 C C . SER B 1 102 ? 24.281 -10.445 -13.992 1 98.19 102 SER B C 1
ATOM 3321 O O . SER B 1 102 ? 25.219 -10.078 -13.273 1 98.19 102 SER B O 1
ATOM 3323 N N . ARG B 1 103 ? 23.531 -11.555 -13.789 1 98.38 103 ARG B N 1
ATOM 3324 C CA . ARG B 1 103 ? 23.875 -12.594 -12.82 1 98.38 103 ARG B CA 1
ATOM 3325 C C . ARG B 1 103 ? 24.016 -12.008 -11.414 1 98.38 103 ARG B C 1
ATOM 3327 O O . ARG B 1 103 ? 24.969 -12.336 -10.695 1 98.38 103 ARG B O 1
ATOM 3334 N N . GLY B 1 104 ? 23.203 -11.086 -11.102 1 98.25 104 GLY B N 1
ATOM 3335 C CA . GLY B 1 104 ? 23.125 -10.555 -9.75 1 98.25 104 GLY B CA 1
ATOM 3336 C C . GLY B 1 104 ? 23.766 -9.188 -9.602 1 98.25 104 GLY B C 1
ATOM 3337 O O . GLY B 1 104 ? 23.484 -8.453 -8.656 1 98.25 104 GLY B O 1
ATOM 3338 N N . GLU B 1 105 ? 24.594 -8.758 -10.523 1 98.38 105 GLU B N 1
ATOM 3339 C CA . GLU B 1 105 ? 25.312 -7.5 -10.422 1 98.38 105 GLU B CA 1
ATOM 3340 C C . GLU B 1 105 ? 24.359 -6.309 -10.461 1 98.38 105 GLU B C 1
ATOM 3342 O O . GLU B 1 105 ? 24.531 -5.344 -9.711 1 98.38 105 GLU B O 1
ATOM 3347 N N . LEU B 1 106 ? 23.406 -6.367 -11.367 1 98 106 LEU B N 1
ATOM 3348 C CA . LEU B 1 106 ? 22.438 -5.285 -11.477 1 98 106 LEU B CA 1
ATOM 3349 C C . LEU B 1 106 ? 21.625 -5.152 -10.195 1 98 106 LEU B C 1
ATOM 3351 O O . LEU B 1 106 ? 21.297 -4.039 -9.773 1 98 106 LEU B O 1
ATOM 3355 N N . LEU B 1 107 ? 21.266 -6.223 -9.562 1 97.88 107 LEU B N 1
ATOM 3356 C CA . LEU B 1 107 ? 20.516 -6.188 -8.312 1 97.88 107 LEU B CA 1
ATOM 3357 C C . LEU B 1 107 ? 21.344 -5.578 -7.191 1 97.88 107 LEU B C 1
ATOM 3359 O O . LEU B 1 107 ? 20.812 -4.871 -6.328 1 97.88 107 LEU B O 1
ATOM 3363 N N . LEU B 1 108 ? 22.672 -5.891 -7.195 1 98.19 108 LEU B N 1
ATOM 3364 C CA . LEU B 1 108 ? 23.562 -5.238 -6.246 1 98.19 108 LEU B CA 1
ATOM 3365 C C . LEU B 1 108 ? 23.562 -3.729 -6.445 1 98.19 108 LEU B C 1
ATOM 3367 O O . LEU B 1 108 ? 23.484 -2.971 -5.477 1 98.19 108 LEU B O 1
ATOM 3371 N N . GLU B 1 109 ? 23.625 -3.318 -7.676 1 97.38 109 GLU B N 1
ATOM 3372 C CA . GLU B 1 109 ? 23.609 -1.89 -7.973 1 97.38 109 GLU B CA 1
ATOM 3373 C C . GLU B 1 109 ? 22.297 -1.254 -7.523 1 97.38 109 GLU B C 1
ATOM 3375 O O . GLU B 1 109 ? 22.281 -0.139 -6.996 1 97.38 109 GLU B O 1
ATOM 3380 N N . LEU B 1 110 ? 21.25 -1.955 -7.762 1 95.75 110 LEU B N 1
ATOM 3381 C CA . LEU B 1 110 ? 19.938 -1.47 -7.336 1 95.75 110 LEU B CA 1
ATOM 3382 C C . LEU B 1 110 ? 19.875 -1.346 -5.816 1 95.75 110 LEU B C 1
ATOM 3384 O O . LEU B 1 110 ? 19.359 -0.358 -5.293 1 95.75 110 LEU B O 1
ATOM 3388 N N . LEU B 1 111 ? 20.391 -2.334 -5.145 1 96 111 LEU B N 1
ATOM 3389 C CA . LEU B 1 111 ? 20.391 -2.332 -3.688 1 96 111 LEU B CA 1
ATOM 3390 C C . LEU B 1 111 ? 21.234 -1.171 -3.148 1 96 111 LEU B C 1
ATOM 3392 O O . LEU B 1 111 ? 20.859 -0.543 -2.156 1 96 111 LEU B O 1
ATOM 3396 N N . ARG B 1 112 ? 22.281 -0.873 -3.809 1 95.25 112 ARG B N 1
ATOM 3397 C CA . ARG B 1 112 ? 23.125 0.254 -3.424 1 95.25 112 ARG B CA 1
ATOM 3398 C C . ARG B 1 112 ? 22.406 1.579 -3.639 1 95.25 112 ARG B C 1
ATOM 3400 O O . ARG B 1 112 ? 22.484 2.48 -2.803 1 95.25 112 ARG B O 1
ATOM 3407 N N . ALA B 1 113 ? 21.734 1.651 -4.715 1 93 113 ALA B N 1
ATOM 3408 C CA . ALA B 1 113 ? 21.062 2.887 -5.086 1 93 113 ALA B CA 1
ATOM 3409 C C . ALA B 1 113 ? 19.828 3.117 -4.215 1 93 113 ALA B C 1
ATOM 3411 O O . ALA B 1 113 ? 19.469 4.262 -3.922 1 93 113 ALA B O 1
ATOM 3412 N N . GLU B 1 114 ? 19.172 2.043 -3.826 1 91.94 114 GLU B N 1
ATOM 3413 C CA . GLU B 1 114 ? 17.969 2.104 -3.01 1 91.94 114 GLU B CA 1
ATOM 3414 C C . GLU B 1 114 ? 18.031 1.119 -1.847 1 91.94 114 GLU B C 1
ATOM 3416 O O . GLU B 1 114 ? 17.234 0.179 -1.774 1 91.94 114 GLU B O 1
ATOM 3421 N N . PRO B 1 115 ? 18.828 1.459 -0.901 1 90 115 PRO B N 1
ATOM 3422 C CA . PRO B 1 115 ? 19.109 0.472 0.143 1 90 115 PRO B CA 1
ATOM 3423 C C . PRO B 1 115 ? 17.891 0.184 1.027 1 90 115 PRO B C 1
ATOM 3425 O O . PRO B 1 115 ? 17.859 -0.847 1.704 1 90 115 PRO B O 1
ATOM 3428 N N . PHE B 1 116 ? 16.828 1.004 0.89 1 89.25 116 PHE B N 1
ATOM 3429 C CA . PHE B 1 116 ? 15.727 0.797 1.812 1 89.25 116 PHE B CA 1
ATOM 3430 C C . PHE B 1 116 ? 14.477 0.35 1.063 1 89.25 116 PHE B C 1
ATOM 3432 O O . PHE B 1 116 ? 13.391 0.253 1.65 1 89.25 116 PHE B O 1
ATOM 3439 N N . ALA B 1 117 ? 14.648 0.148 -0.186 1 91 117 ALA B N 1
ATOM 3440 C CA . ALA B 1 117 ? 13.594 -0.503 -0.961 1 91 117 ALA B CA 1
ATOM 3441 C C . ALA B 1 117 ? 13.656 -2.02 -0.805 1 91 117 ALA B C 1
ATOM 3443 O O . ALA B 1 117 ? 14.742 -2.604 -0.773 1 91 117 ALA B O 1
ATOM 3444 N N . ALA B 1 118 ? 12.477 -2.611 -0.804 1 93.38 118 ALA B N 1
ATOM 3445 C CA . ALA B 1 118 ? 12.422 -4.051 -0.554 1 93.38 118 ALA B CA 1
ATOM 3446 C C . ALA B 1 118 ? 12.539 -4.84 -1.855 1 93.38 118 ALA B C 1
ATOM 3448 O O . ALA B 1 118 ? 13.039 -5.969 -1.859 1 93.38 118 ALA B O 1
ATOM 3449 N N . TYR B 1 119 ? 12.188 -4.293 -2.973 1 94.56 119 TYR B N 1
ATOM 3450 C CA . TYR B 1 119 ? 11.93 -5.059 -4.184 1 94.56 119 TYR B CA 1
ATOM 3451 C C . TYR B 1 119 ? 13.219 -5.664 -4.73 1 94.56 119 TYR B C 1
ATOM 3453 O O . TYR B 1 119 ? 13.219 -6.789 -5.238 1 94.56 119 TYR B O 1
ATOM 3461 N N . PRO B 1 120 ? 14.406 -4.977 -4.652 1 96.19 120 PRO B N 1
ATOM 3462 C CA . PRO B 1 120 ? 15.609 -5.656 -5.137 1 96.19 120 PRO B CA 1
ATOM 3463 C C . PRO B 1 120 ? 15.914 -6.941 -4.367 1 96.19 120 PRO B C 1
ATOM 3465 O O . PRO B 1 120 ? 16.297 -7.945 -4.969 1 96.19 120 PRO B O 1
ATOM 3468 N N . TYR B 1 121 ? 15.688 -6.82 -3.102 1 97.38 121 TYR B N 1
ATOM 3469 C CA . TYR B 1 121 ? 15.906 -7.984 -2.25 1 97.38 121 TYR B CA 1
ATOM 3470 C C . TYR B 1 121 ? 14.922 -9.102 -2.594 1 97.38 121 TYR B C 1
ATOM 3472 O O . TYR B 1 121 ? 15.312 -10.273 -2.672 1 97.38 121 TYR B O 1
ATOM 3480 N N . GLU B 1 122 ? 13.688 -8.773 -2.82 1 97.56 122 GLU B N 1
ATOM 3481 C CA . GLU B 1 122 ? 12.648 -9.75 -3.148 1 97.56 122 GLU B CA 1
ATOM 3482 C C . GLU B 1 122 ? 12.93 -10.422 -4.488 1 97.56 122 GLU B C 1
ATOM 3484 O O . GLU B 1 122 ? 12.75 -11.633 -4.633 1 97.56 122 GLU B O 1
ATOM 3489 N N . ILE B 1 123 ? 13.336 -9.609 -5.438 1 97.88 123 ILE B N 1
ATOM 3490 C CA . ILE B 1 123 ? 13.68 -10.172 -6.738 1 97.88 123 ILE B CA 1
ATOM 3491 C C . ILE B 1 123 ? 14.875 -11.102 -6.602 1 97.88 123 ILE B C 1
ATOM 3493 O O . ILE B 1 123 ? 14.875 -12.211 -7.152 1 97.88 123 ILE B O 1
ATOM 3497 N N . TYR B 1 124 ? 15.914 -10.695 -5.859 1 98.5 124 TYR B N 1
ATOM 3498 C CA . TYR B 1 124 ? 17.094 -11.531 -5.641 1 98.5 124 TYR B CA 1
ATOM 3499 C C . TYR B 1 124 ? 16.719 -12.852 -4.98 1 98.5 124 TYR B C 1
ATOM 3501 O O . TYR B 1 124 ? 17.266 -13.898 -5.324 1 98.5 124 TYR B O 1
ATOM 3509 N N . ALA B 1 125 ? 15.805 -12.773 -4.07 1 98.38 125 ALA B N 1
ATOM 3510 C CA . ALA B 1 125 ? 15.406 -13.961 -3.314 1 98.38 125 ALA B CA 1
ATOM 3511 C C . ALA B 1 125 ? 14.82 -15.031 -4.234 1 98.38 125 ALA B C 1
ATOM 3513 O O . ALA B 1 125 ? 14.977 -16.219 -3.982 1 98.38 125 ALA B O 1
ATOM 3514 N N . ALA B 1 126 ? 14.109 -14.594 -5.301 1 97.81 126 ALA B N 1
ATOM 3515 C CA . ALA B 1 126 ? 13.594 -15.555 -6.273 1 97.81 126 ALA B CA 1
ATOM 3516 C C . ALA B 1 126 ? 14.734 -16.359 -6.902 1 97.81 126 ALA B C 1
ATOM 3518 O O . ALA B 1 126 ? 14.641 -17.578 -7.035 1 97.81 126 ALA B O 1
ATOM 3519 N N . PHE B 1 127 ? 15.812 -15.68 -7.223 1 98.62 127 PHE B N 1
ATOM 3520 C CA . PHE B 1 127 ? 16.969 -16.328 -7.812 1 98.62 127 PHE B CA 1
ATOM 3521 C C . PHE B 1 127 ? 17.703 -17.172 -6.773 1 98.62 127 PHE B C 1
ATOM 3523 O O . PHE B 1 127 ? 18.094 -18.312 -7.047 1 98.62 127 PHE B O 1
ATOM 3530 N N . ALA B 1 128 ? 17.859 -16.625 -5.602 1 98.25 128 ALA B N 1
ATOM 3531 C CA . ALA B 1 128 ? 18.547 -17.328 -4.535 1 98.25 128 ALA B CA 1
ATOM 3532 C C . ALA B 1 128 ? 17.859 -18.656 -4.215 1 98.25 128 ALA B C 1
ATOM 3534 O O . ALA B 1 128 ? 18.531 -19.672 -4.012 1 98.25 128 ALA B O 1
ATOM 3535 N N . GLY B 1 129 ? 16.531 -18.625 -4.203 1 96.31 129 GLY B N 1
ATOM 3536 C CA . GLY B 1 129 ? 15.781 -19.844 -3.955 1 96.31 129 GLY B CA 1
ATOM 3537 C C . GLY B 1 129 ? 15.984 -20.891 -5.027 1 96.31 129 GLY B C 1
ATOM 3538 O O . GLY B 1 129 ? 15.828 -22.094 -4.77 1 96.31 129 GLY B O 1
ATOM 3539 N N . TYR B 1 130 ? 16.297 -20.469 -6.211 1 96.94 130 TYR B N 1
ATOM 3540 C CA . TYR B 1 130 ? 16.547 -21.344 -7.348 1 96.94 130 TYR B CA 1
ATOM 3541 C C . TYR B 1 130 ? 17.984 -21.875 -7.312 1 96.94 130 TYR B C 1
ATOM 3543 O O . TYR B 1 130 ? 18.297 -22.859 -7.98 1 96.94 130 TYR B O 1
ATOM 3551 N N . GLY B 1 131 ? 18.828 -21.219 -6.504 1 97.25 131 GLY B N 1
ATOM 3552 C CA . GLY B 1 131 ? 20.219 -21.625 -6.395 1 97.25 131 GLY B CA 1
ATOM 3553 C C . GLY B 1 131 ? 21.172 -20.703 -7.129 1 97.25 131 GLY B C 1
ATOM 3554 O O . GLY B 1 131 ? 22.375 -20.953 -7.184 1 97.25 131 GLY B O 1
ATOM 3555 N N . LEU B 1 132 ? 20.641 -19.672 -7.754 1 98.56 132 LEU B N 1
ATOM 3556 C CA . LEU B 1 132 ? 21.453 -18.656 -8.406 1 98.56 132 LEU B CA 1
ATOM 3557 C C . LEU B 1 132 ? 21.781 -17.516 -7.449 1 98.56 132 LEU B C 1
ATOM 3559 O O . LEU B 1 132 ? 20.891 -16.719 -7.098 1 98.56 132 LEU B O 1
ATOM 3563 N N . ARG B 1 133 ? 23.047 -17.406 -7.082 1 98.31 133 ARG B N 1
ATOM 3564 C CA . ARG B 1 133 ? 23.391 -16.531 -5.965 1 98.31 133 ARG B CA 1
ATOM 3565 C C . ARG B 1 133 ? 24.516 -15.578 -6.348 1 98.31 133 ARG B C 1
ATOM 3567 O O . ARG B 1 133 ? 25.25 -15.82 -7.312 1 98.31 133 ARG B O 1
ATOM 3574 N N . HIS B 1 134 ? 24.562 -14.508 -5.68 1 98.62 134 HIS B N 1
ATOM 3575 C CA . HIS B 1 134 ? 25.562 -13.461 -5.875 1 98.62 134 HIS B CA 1
ATOM 3576 C C . HIS B 1 134 ? 26.156 -13.008 -4.543 1 98.62 134 HIS B C 1
ATOM 3578 O O . HIS B 1 134 ? 25.453 -12.406 -3.723 1 98.62 134 HIS B O 1
ATOM 3584 N N . GLU B 1 135 ? 27.422 -13.18 -4.344 1 98.06 135 GLU B N 1
ATOM 3585 C CA . GLU B 1 135 ? 28.078 -12.953 -3.061 1 98.06 135 GLU B CA 1
ATOM 3586 C C . GLU B 1 135 ? 28.047 -11.484 -2.668 1 98.06 135 GLU B C 1
ATOM 3588 O O . GLU B 1 135 ? 27.797 -11.148 -1.507 1 98.06 135 GLU B O 1
ATOM 3593 N N . GLY B 1 136 ? 28.328 -10.633 -3.611 1 98.31 136 GLY B N 1
ATOM 3594 C CA . GLY B 1 136 ? 28.328 -9.203 -3.334 1 98.31 136 GLY B CA 1
ATOM 3595 C C . GLY B 1 136 ? 26.969 -8.703 -2.846 1 98.31 136 GLY B C 1
ATOM 3596 O O . GLY B 1 136 ? 26.906 -7.898 -1.915 1 98.31 136 GLY B O 1
ATOM 3597 N N . PHE B 1 137 ? 25.953 -9.18 -3.486 1 98.31 137 PHE B N 1
ATOM 3598 C CA . PHE B 1 137 ? 24.609 -8.797 -3.074 1 98.31 137 PHE B CA 1
ATOM 3599 C C . PHE B 1 137 ? 24.328 -9.227 -1.639 1 98.31 137 PHE B C 1
ATOM 3601 O O . PHE B 1 137 ? 23.875 -8.43 -0.821 1 98.31 137 PHE B O 1
ATOM 3608 N N . GLU B 1 138 ? 24.625 -10.469 -1.326 1 98.12 138 GLU B N 1
ATOM 3609 C CA . GLU B 1 138 ? 24.344 -11.016 -0.003 1 98.12 138 GLU B CA 1
ATOM 3610 C C . GLU B 1 138 ? 25.188 -10.328 1.069 1 98.12 138 GLU B C 1
ATOM 3612 O O . GLU B 1 138 ? 24.719 -10.117 2.191 1 98.12 138 GLU B O 1
ATOM 3617 N N . ALA B 1 139 ? 26.375 -9.938 0.716 1 97.81 139 ALA B N 1
ATOM 3618 C CA . ALA B 1 139 ? 27.234 -9.227 1.651 1 97.81 139 ALA B CA 1
ATOM 3619 C C . ALA B 1 139 ? 26.641 -7.879 2.037 1 97.81 139 ALA B C 1
ATOM 3621 O O . ALA B 1 139 ? 26.719 -7.469 3.197 1 97.81 139 ALA B O 1
ATOM 3622 N N . LEU B 1 140 ? 26.031 -7.215 1.083 1 96.62 140 LEU B N 1
ATOM 3623 C CA . LEU B 1 140 ? 25.422 -5.922 1.354 1 96.62 140 LEU B CA 1
ATOM 3624 C C . LEU B 1 140 ? 24.062 -6.102 2.035 1 96.62 140 LEU B C 1
ATOM 3626 O O . LEU B 1 140 ? 23.703 -5.324 2.92 1 96.62 140 LEU B O 1
ATOM 3630 N N . ALA B 1 141 ? 23.344 -7.121 1.693 1 95.62 141 ALA B N 1
ATOM 3631 C CA . ALA B 1 141 ? 21.984 -7.34 2.174 1 95.62 141 ALA B CA 1
ATOM 3632 C C . ALA B 1 141 ? 21.984 -7.75 3.645 1 95.62 141 ALA B C 1
ATOM 3634 O O . ALA B 1 141 ? 21.062 -7.406 4.391 1 95.62 141 ALA B O 1
ATOM 3635 N N . ARG B 1 142 ? 23 -8.461 4.066 1 95.31 142 ARG B N 1
ATOM 3636 C CA . ARG B 1 142 ? 23.016 -9.039 5.406 1 95.31 142 ARG B CA 1
ATOM 3637 C C . ARG B 1 142 ? 22.906 -7.949 6.473 1 95.31 142 ARG B C 1
ATOM 3639 O O . ARG B 1 142 ? 22 -7.984 7.309 1 95.31 142 ARG B O 1
ATOM 3646 N N . PRO B 1 143 ? 23.75 -6.945 6.441 1 94.56 143 PRO B N 1
ATOM 3647 C CA . PRO B 1 143 ? 23.609 -5.902 7.461 1 94.56 143 PRO B CA 1
ATOM 3648 C C . PRO B 1 143 ? 22.344 -5.062 7.266 1 94.56 143 PRO B C 1
ATOM 3650 O O . PRO B 1 143 ? 21.766 -4.566 8.234 1 94.56 143 PRO B O 1
ATOM 3653 N N . LEU B 1 144 ? 21.859 -4.902 6.086 1 93.25 144 LEU B N 1
ATOM 3654 C CA . LEU B 1 144 ? 20.672 -4.105 5.816 1 93.25 144 LEU B CA 1
ATOM 3655 C C . LEU B 1 144 ? 19.422 -4.75 6.434 1 93.25 144 LEU B C 1
ATOM 3657 O O . LEU B 1 144 ? 18.594 -4.059 7.012 1 93.25 144 LEU B O 1
ATOM 3661 N N . THR B 1 145 ? 19.359 -6.062 6.371 1 94.44 145 THR B N 1
ATOM 3662 C CA . THR B 1 145 ? 18.188 -6.773 6.867 1 94.44 145 THR B CA 1
ATOM 3663 C C . THR B 1 145 ? 18.234 -6.891 8.383 1 94.44 145 THR B C 1
ATOM 3665 O O . THR B 1 145 ? 17.266 -7.355 9 1 94.44 145 THR B O 1
ATOM 3668 N N . ALA B 1 146 ? 19.328 -6.406 9.023 1 94.94 146 ALA B N 1
ATOM 3669 C CA . ALA B 1 146 ? 19.469 -6.48 10.477 1 94.94 146 ALA B CA 1
ATOM 3670 C C . ALA B 1 146 ? 19.094 -5.152 11.133 1 94.94 146 ALA B C 1
ATOM 3672 O O . ALA B 1 146 ? 19.109 -5.031 12.359 1 94.94 146 ALA B O 1
ATOM 3673 N N . THR B 1 147 ? 18.734 -4.168 10.32 1 96.12 147 THR B N 1
ATOM 3674 C CA . THR B 1 147 ? 18.422 -2.84 10.836 1 96.12 147 THR B CA 1
ATOM 3675 C C . THR B 1 147 ? 16.984 -2.793 11.375 1 96.12 147 THR B C 1
ATOM 3677 O O . THR B 1 147 ? 16.141 -3.607 10.984 1 96.12 147 THR B O 1
ATOM 3680 N N . ARG B 1 148 ? 16.703 -1.854 12.227 1 96.94 148 ARG B N 1
ATOM 3681 C CA . ARG B 1 148 ? 15.336 -1.601 12.688 1 96.94 148 ARG B CA 1
ATOM 3682 C C . ARG B 1 148 ? 14.453 -1.114 11.539 1 96.94 148 ARG B C 1
ATOM 3684 O O . ARG B 1 148 ? 13.273 -1.464 11.469 1 96.94 148 ARG B O 1
ATOM 3691 N N . ALA B 1 149 ? 15.062 -0.341 10.672 1 96.75 149 ALA B N 1
ATOM 3692 C CA . ALA B 1 149 ? 14.328 0.199 9.531 1 96.75 149 ALA B CA 1
ATOM 3693 C C . ALA B 1 149 ? 13.781 -0.921 8.648 1 96.75 149 ALA B C 1
ATOM 3695 O O . ALA B 1 149 ? 12.641 -0.853 8.188 1 96.75 149 ALA B O 1
ATOM 3696 N N . TRP B 1 150 ? 14.586 -1.964 8.453 1 95.94 150 TRP B N 1
ATOM 3697 C CA . TRP B 1 150 ? 14.141 -3.119 7.68 1 95.94 150 TRP B CA 1
ATOM 3698 C C . TRP B 1 150 ? 12.977 -3.82 8.375 1 95.94 150 TRP B C 1
ATOM 3700 O O . TRP B 1 150 ? 11.945 -4.094 7.75 1 95.94 150 TRP B O 1
ATOM 3710 N N . ALA B 1 151 ? 13.102 -3.986 9.664 1 96.12 151 ALA B N 1
ATOM 3711 C CA . ALA B 1 151 ? 12.102 -4.707 10.445 1 96.12 151 ALA B CA 1
ATOM 3712 C C . ALA B 1 151 ? 10.797 -3.92 10.531 1 96.12 151 ALA B C 1
ATOM 3714 O O . ALA B 1 151 ? 9.742 -4.492 10.789 1 96.12 151 ALA B O 1
ATOM 3715 N N . HIS B 1 152 ? 10.891 -2.598 10.258 1 96.69 152 HIS B N 1
ATOM 3716 C CA . HIS B 1 152 ? 9.719 -1.748 10.445 1 96.69 152 HIS B CA 1
ATOM 3717 C C . HIS B 1 152 ? 9.312 -1.073 9.141 1 96.69 152 HIS B C 1
ATOM 3719 O O . HIS B 1 152 ? 8.625 -0.047 9.156 1 96.69 152 HIS B O 1
ATOM 3725 N N . THR B 1 153 ? 9.82 -1.613 8.039 1 94.75 153 THR B N 1
ATOM 3726 C CA . THR B 1 153 ? 9.305 -1.159 6.754 1 94.75 153 THR B CA 1
ATOM 3727 C C . THR B 1 153 ? 7.789 -1.358 6.684 1 94.75 153 THR B C 1
ATOM 3729 O O . THR B 1 153 ? 7.297 -2.473 6.867 1 94.75 153 THR B O 1
ATOM 3732 N N . GLU B 1 154 ? 7.113 -0.32 6.457 1 95.44 154 GLU B N 1
ATOM 3733 C CA . GLU B 1 154 ? 5.66 -0.459 6.492 1 95.44 154 GLU B CA 1
ATOM 3734 C C . GLU B 1 154 ? 5.125 -1.011 5.176 1 95.44 154 GLU B C 1
ATOM 3736 O O . GLU B 1 154 ? 5.344 -0.421 4.113 1 95.44 154 GLU B O 1
ATOM 3741 N N . GLN B 1 155 ? 4.473 -2.107 5.289 1 94.94 155 GLN B N 1
ATOM 3742 C CA . GLN B 1 155 ? 3.871 -2.803 4.156 1 94.94 155 GLN B CA 1
ATOM 3743 C C . GLN B 1 155 ? 2.637 -3.592 4.586 1 94.94 155 GLN B C 1
ATOM 3745 O O . GLN B 1 155 ? 2.391 -3.768 5.781 1 94.94 155 GLN B O 1
ATOM 3750 N N . HIS B 1 156 ? 1.821 -4.004 3.584 1 97 156 HIS B N 1
ATOM 3751 C CA . HIS B 1 156 ? 0.714 -4.906 3.875 1 97 156 HIS B CA 1
ATOM 3752 C C . HIS B 1 156 ? 1.211 -6.207 4.5 1 97 156 HIS B C 1
ATOM 3754 O O . HIS B 1 156 ? 2.332 -6.645 4.223 1 97 156 HIS B O 1
ATOM 3760 N N . ALA B 1 157 ? 0.373 -6.773 5.277 1 97.81 157 ALA B N 1
ATOM 3761 C CA . ALA B 1 157 ? 0.766 -7.977 6.008 1 97.81 157 ALA B CA 1
ATOM 3762 C C . ALA B 1 157 ? 1.195 -9.078 5.047 1 97.81 157 ALA B C 1
ATOM 3764 O O . ALA B 1 157 ? 2.166 -9.797 5.305 1 97.81 157 ALA B O 1
ATOM 3765 N N . ASN B 1 158 ? 0.465 -9.211 3.885 1 98.44 158 ASN B N 1
ATOM 3766 C CA . ASN B 1 158 ? 0.859 -10.25 2.941 1 98.44 158 ASN B CA 1
ATOM 3767 C C . ASN B 1 158 ? 2.23 -9.969 2.336 1 98.44 158 ASN B C 1
ATOM 3769 O O . ASN B 1 158 ? 3.006 -10.891 2.084 1 98.44 158 ASN B O 1
ATOM 3773 N N . ARG B 1 159 ? 2.553 -8.719 2.15 1 97.81 159 ARG B N 1
ATOM 3774 C CA . ARG B 1 159 ? 3.863 -8.336 1.635 1 97.81 159 ARG B CA 1
ATOM 3775 C C . ARG B 1 159 ? 4.953 -8.578 2.676 1 97.81 159 ARG B C 1
ATOM 3777 O O . ARG B 1 159 ? 6.082 -8.93 2.33 1 97.81 159 ARG B O 1
ATOM 3784 N N . GLN B 1 160 ? 4.602 -8.344 3.887 1 97.88 160 GLN B N 1
ATOM 3785 C CA . GLN B 1 160 ? 5.555 -8.656 4.949 1 97.88 160 GLN B CA 1
ATOM 3786 C C . GLN B 1 160 ? 5.875 -10.141 4.984 1 97.88 160 GLN B C 1
ATOM 3788 O O . GLN B 1 160 ? 7.02 -10.531 5.227 1 97.88 160 GLN B O 1
ATOM 3793 N N . LEU B 1 161 ? 4.871 -10.969 4.797 1 98.56 161 LEU B N 1
ATOM 3794 C CA . LEU B 1 161 ? 5.133 -12.398 4.668 1 98.56 161 LEU B CA 1
ATOM 3795 C C . LEU B 1 161 ? 6.078 -12.68 3.508 1 98.56 161 LEU B C 1
ATOM 3797 O O . LEU B 1 161 ? 6.922 -13.578 3.59 1 98.56 161 LEU B O 1
ATOM 3801 N N . GLY B 1 162 ? 5.906 -11.883 2.445 1 98.31 162 GLY B N 1
ATOM 3802 C CA . GLY B 1 162 ? 6.816 -12 1.314 1 98.31 162 GLY B CA 1
ATOM 3803 C C . GLY B 1 162 ? 8.258 -11.695 1.674 1 98.31 162 GLY B C 1
ATOM 3804 O O . GLY B 1 162 ? 9.172 -12.375 1.216 1 98.31 162 GLY B O 1
ATOM 3805 N N . LEU B 1 163 ? 8.422 -10.719 2.479 1 97.75 163 LEU B N 1
ATOM 3806 C CA . LEU B 1 163 ? 9.766 -10.367 2.92 1 97.75 163 LEU B CA 1
ATOM 3807 C C . LEU B 1 163 ? 10.367 -11.469 3.785 1 97.75 163 LEU B C 1
ATOM 3809 O O . LEU B 1 163 ? 11.539 -11.82 3.631 1 97.75 163 LEU B O 1
ATOM 3813 N N . ILE B 1 164 ? 9.594 -12.016 4.688 1 98.12 164 ILE B N 1
ATOM 3814 C CA . ILE B 1 164 ? 10.031 -13.117 5.539 1 98.12 164 ILE B CA 1
ATOM 3815 C C . ILE B 1 164 ? 10.445 -14.305 4.68 1 98.12 164 ILE B C 1
ATOM 3817 O O . ILE B 1 164 ? 11.5 -14.906 4.906 1 98.12 164 ILE B O 1
ATOM 3821 N N . ASN B 1 165 ? 9.609 -14.609 3.705 1 98.38 165 ASN B N 1
ATOM 3822 C CA . ASN B 1 165 ? 9.938 -15.695 2.793 1 98.38 165 ASN B CA 1
ATOM 3823 C C . ASN B 1 165 ? 11.234 -15.414 2.029 1 98.38 165 ASN B C 1
ATOM 3825 O O . ASN B 1 165 ? 12.047 -16.312 1.832 1 98.38 165 ASN B O 1
ATOM 3829 N N . SER B 1 166 ? 11.398 -14.172 1.613 1 98.12 166 SER B N 1
ATOM 3830 C CA . SER B 1 166 ? 12.617 -13.773 0.916 1 98.12 166 SER B CA 1
ATOM 3831 C C . SER B 1 166 ? 13.844 -13.93 1.811 1 98.12 166 SER B C 1
ATOM 3833 O O . SER B 1 166 ? 14.891 -14.391 1.36 1 98.12 166 SER B O 1
ATOM 3835 N N . GLU B 1 167 ? 13.688 -13.539 3.055 1 97.94 167 GLU B N 1
ATOM 3836 C CA . GLU B 1 167 ? 14.773 -13.688 4.02 1 97.94 167 GLU B CA 1
ATOM 3837 C C . GLU B 1 167 ? 15.172 -15.148 4.188 1 97.94 167 GLU B C 1
ATOM 3839 O O . GLU B 1 167 ? 16.359 -15.484 4.207 1 97.94 167 GLU B O 1
ATOM 3844 N N . ARG B 1 168 ? 14.219 -16.047 4.266 1 97.06 168 ARG B N 1
ATOM 3845 C CA . ARG B 1 168 ? 14.484 -17.469 4.367 1 97.06 168 ARG B CA 1
ATOM 3846 C C . ARG B 1 168 ? 15.258 -17.969 3.15 1 97.06 168 ARG B C 1
ATOM 3848 O O . ARG B 1 168 ? 16.219 -18.734 3.291 1 97.06 168 ARG B O 1
ATOM 3855 N N . ARG B 1 169 ? 14.898 -17.531 2.004 1 97.19 169 ARG B N 1
ATOM 3856 C CA . ARG B 1 169 ? 15.523 -17.969 0.759 1 97.19 169 ARG B CA 1
ATOM 3857 C C . ARG B 1 169 ? 16.969 -17.516 0.678 1 97.19 169 ARG B C 1
ATOM 3859 O O . ARG B 1 169 ? 17.828 -18.234 0.163 1 97.19 169 ARG B O 1
ATOM 3866 N N . VAL B 1 170 ? 17.141 -16.328 1.151 1 96.88 170 VAL B N 1
ATOM 3867 C CA . VAL B 1 170 ? 18.5 -15.773 1.131 1 96.88 170 VAL B CA 1
ATOM 3868 C C . VAL B 1 170 ? 19.328 -16.422 2.232 1 96.88 170 VAL B C 1
ATOM 3870 O O . VAL B 1 170 ? 20.562 -16.5 2.123 1 96.88 170 VAL B O 1
ATOM 3873 N N . GLY B 1 171 ? 18.672 -16.875 3.285 1 95 171 GLY B N 1
ATOM 3874 C CA . GLY B 1 171 ? 19.359 -17.609 4.332 1 95 171 GLY B CA 1
ATOM 3875 C C . GLY B 1 171 ? 19.766 -16.734 5.512 1 95 171 GLY B C 1
ATOM 3876 O O . GLY B 1 171 ? 20.797 -16.969 6.137 1 95 171 GLY B O 1
ATOM 3877 N N . VAL B 1 172 ? 19 -15.688 5.781 1 94.75 172 VAL B N 1
ATOM 3878 C CA . VAL B 1 172 ? 19.234 -14.852 6.953 1 94.75 172 VAL B CA 1
ATOM 3879 C C . VAL B 1 172 ? 18.141 -15.078 7.988 1 94.75 172 VAL B C 1
ATOM 3881 O O . VAL B 1 172 ? 17.109 -15.688 7.684 1 94.75 172 VAL B O 1
ATOM 3884 N N . VAL B 1 173 ? 18.438 -14.617 9.195 1 94.62 173 VAL B N 1
ATOM 3885 C CA . VAL B 1 173 ? 17.438 -14.695 10.242 1 94.62 173 VAL B CA 1
ATOM 3886 C C . VAL B 1 173 ? 16.25 -13.789 9.906 1 94.62 173 VAL B C 1
ATOM 3888 O O . VAL B 1 173 ? 16.438 -12.633 9.523 1 94.62 173 VAL B O 1
ATOM 3891 N N . THR B 1 174 ? 15.062 -14.305 9.953 1 96.94 174 THR B N 1
ATOM 3892 C CA . THR B 1 174 ? 13.883 -13.508 9.641 1 96.94 174 THR B CA 1
ATOM 3893 C C . THR B 1 174 ? 13.672 -12.414 10.68 1 96.94 174 THR B C 1
ATOM 3895 O O . THR B 1 174 ? 13.93 -12.625 11.867 1 96.94 174 THR B O 1
ATOM 3898 N N . HIS B 1 175 ? 13.164 -11.281 10.289 1 95.69 175 HIS B N 1
ATOM 3899 C CA . HIS B 1 175 ? 13.062 -10.117 11.164 1 95.69 175 HIS B CA 1
ATOM 3900 C C . HIS B 1 175 ? 11.922 -10.281 12.164 1 95.69 175 HIS B C 1
ATOM 3902 O O . HIS B 1 175 ? 11.875 -9.578 13.18 1 95.69 175 HIS B O 1
ATOM 3908 N N . THR B 1 176 ? 11.016 -11.156 11.859 1 95.62 176 THR B N 1
ATOM 3909 C CA . THR B 1 176 ? 9.898 -11.422 12.758 1 95.62 176 THR B CA 1
ATOM 3910 C C . THR B 1 176 ? 9.297 -12.805 12.484 1 95.62 176 THR B C 1
ATOM 3912 O O . THR B 1 176 ? 9.703 -13.484 11.539 1 95.62 176 THR B O 1
ATOM 3915 N N . ASP B 1 177 ? 8.398 -13.203 13.352 1 95.19 177 ASP B N 1
ATOM 3916 C CA . ASP B 1 177 ? 7.73 -14.492 13.219 1 95.19 177 ASP B CA 1
ATOM 3917 C C . ASP B 1 177 ? 6.605 -14.43 12.188 1 95.19 177 ASP B C 1
ATOM 3919 O O . ASP B 1 177 ? 5.777 -13.516 12.219 1 95.19 177 ASP B O 1
ATOM 3923 N N . ALA B 1 178 ? 6.52 -15.414 11.305 1 96.44 178 ALA B N 1
ATOM 3924 C CA . ALA B 1 178 ? 5.531 -15.445 10.227 1 96.44 178 ALA B CA 1
ATOM 3925 C C . ALA B 1 178 ? 4.121 -15.617 10.781 1 96.44 178 ALA B C 1
ATOM 3927 O O . ALA B 1 178 ? 3.156 -15.102 10.211 1 96.44 178 ALA B O 1
ATOM 3928 N N . GLY B 1 179 ? 4.027 -16.375 11.867 1 96.69 179 GLY B N 1
ATOM 3929 C CA . GLY B 1 179 ? 2.719 -16.625 12.461 1 96.69 179 GLY B CA 1
ATOM 3930 C C . GLY B 1 179 ? 2.021 -15.352 12.906 1 96.69 179 GLY B C 1
ATOM 3931 O O . GLY B 1 179 ? 0.827 -15.172 12.664 1 96.69 179 GLY B O 1
ATOM 3932 N N . GLY B 1 180 ? 2.791 -14.477 13.586 1 95.69 180 GLY B N 1
ATOM 3933 C CA . GLY B 1 180 ? 2.234 -13.195 13.984 1 95.69 180 GLY B CA 1
ATOM 3934 C C . GLY B 1 180 ? 1.784 -12.344 12.812 1 95.69 180 GLY B C 1
ATOM 3935 O O . GLY B 1 180 ? 0.73 -11.711 12.867 1 95.69 180 GLY B O 1
ATOM 3936 N N . VAL B 1 181 ? 2.541 -12.32 11.727 1 97.69 181 VAL B N 1
ATOM 3937 C CA . VAL B 1 181 ? 2.207 -11.555 10.531 1 97.69 181 VAL B CA 1
ATOM 3938 C C . VAL B 1 181 ? 0.978 -12.156 9.859 1 97.69 181 VAL B C 1
ATOM 3940 O O . VAL B 1 181 ? 0.072 -11.43 9.445 1 97.69 181 VAL B O 1
ATOM 3943 N N . LEU B 1 182 ? 0.914 -13.492 9.766 1 98.5 182 LEU B N 1
ATOM 3944 C CA . LEU B 1 182 ? -0.222 -14.18 9.164 1 98.5 182 LEU B CA 1
ATOM 3945 C C . LEU B 1 182 ? -1.526 -13.773 9.844 1 98.5 182 LEU B C 1
ATOM 3947 O O . LEU B 1 182 ? -2.527 -13.523 9.172 1 98.5 182 LEU B O 1
ATOM 3951 N N . SER B 1 183 ? -1.512 -13.664 11.148 1 97.25 183 SER B N 1
ATOM 3952 C CA . SER B 1 183 ? -2.719 -13.375 11.914 1 97.25 183 SER B CA 1
ATOM 3953 C C . SER B 1 183 ? -3.26 -11.984 11.594 1 97.25 183 SER B C 1
ATOM 3955 O O . SER B 1 183 ? -4.414 -11.672 11.898 1 97.25 183 SER B O 1
ATOM 3957 N N . ARG B 1 184 ? -2.465 -11.156 10.914 1 96.75 184 ARG B N 1
ATOM 3958 C CA . ARG B 1 184 ? -2.881 -9.789 10.594 1 96.75 184 ARG B CA 1
ATOM 3959 C C . ARG B 1 184 ? -3.342 -9.688 9.141 1 96.75 184 ARG B C 1
ATOM 3961 O O . ARG B 1 184 ? -3.809 -8.633 8.703 1 96.75 184 ARG B O 1
ATOM 3968 N N . THR B 1 185 ? -3.178 -10.734 8.391 1 98.56 185 THR B N 1
ATOM 3969 C CA . THR B 1 185 ? -3.627 -10.727 7.004 1 98.56 185 THR B CA 1
ATOM 3970 C C . THR B 1 185 ? -5.141 -10.914 6.926 1 98.56 185 THR B C 1
ATOM 3972 O O . THR B 1 185 ? -5.762 -11.391 7.875 1 98.56 185 THR B O 1
ATOM 3975 N N . TRP B 1 186 ? -5.715 -10.523 5.805 1 98.44 186 TRP B N 1
ATOM 3976 C CA . TRP B 1 186 ? -7.129 -10.742 5.527 1 98.44 186 TRP B CA 1
ATOM 3977 C C . TRP B 1 186 ? -7.488 -12.219 5.664 1 98.44 186 TRP B C 1
ATOM 3979 O O . TRP B 1 186 ? -8.508 -12.562 6.258 1 98.44 186 TRP B O 1
ATOM 3989 N N . LEU B 1 187 ? -6.645 -13.109 5.164 1 98.81 187 LEU B N 1
ATOM 3990 C CA . LEU B 1 187 ? -6.867 -14.555 5.203 1 98.81 187 LEU B CA 1
ATOM 3991 C C . LEU B 1 187 ? -6.684 -15.094 6.621 1 98.81 187 LEU B C 1
ATOM 3993 O O . LEU B 1 187 ? -7.512 -15.859 7.109 1 98.81 187 LEU B O 1
ATOM 3997 N N . GLY B 1 188 ? -5.605 -14.688 7.293 1 98.44 188 GLY B N 1
ATOM 3998 C CA . GLY B 1 188 ? -5.336 -15.148 8.641 1 98.44 188 GLY B CA 1
ATOM 3999 C C . GLY B 1 188 ? -6.414 -14.758 9.633 1 98.44 188 GLY B C 1
ATOM 4000 O O . GLY B 1 188 ? -6.629 -15.445 10.633 1 98.44 188 GLY B O 1
ATOM 4001 N N . GLY B 1 189 ? -7.043 -13.648 9.344 1 97.94 189 GLY B N 1
ATOM 4002 C CA . GLY B 1 189 ? -8.133 -13.195 10.188 1 97.94 189 GLY B CA 1
ATOM 4003 C C . GLY B 1 189 ? -9.445 -13.906 9.914 1 97.94 189 GLY B C 1
ATOM 4004 O O . GLY B 1 189 ? -10.438 -13.688 10.609 1 97.94 189 GLY B O 1
ATOM 4005 N N . LEU B 1 190 ? -9.414 -14.766 8.891 1 98.44 190 LEU B N 1
ATOM 4006 C CA . LEU B 1 190 ? -10.617 -15.484 8.477 1 98.44 190 LEU B CA 1
ATOM 4007 C C . LEU B 1 190 ? -11.773 -14.508 8.234 1 98.44 190 LEU B C 1
ATOM 4009 O O . LEU B 1 190 ? -12.859 -14.688 8.781 1 98.44 190 LEU B O 1
ATOM 4013 N N . SER B 1 191 ? -11.531 -13.484 7.395 1 98.12 191 SER B N 1
ATOM 4014 C CA . SER B 1 191 ? -12.5 -12.438 7.09 1 98.12 191 SER B CA 1
ATOM 4015 C C . SER B 1 191 ? -13.781 -13.031 6.504 1 98.12 191 SER B C 1
ATOM 4017 O O . SER B 1 191 ? -13.75 -14.094 5.883 1 98.12 191 SER B O 1
ATOM 4019 N N . GLU B 1 192 ? -14.93 -12.352 6.738 1 98.06 192 GLU B N 1
ATOM 4020 C CA . GLU B 1 192 ? -16.188 -12.836 6.16 1 98.06 192 GLU B CA 1
ATOM 4021 C C . GLU B 1 192 ? -16.047 -13.086 4.66 1 98.06 192 GLU B C 1
ATOM 4023 O O . GLU B 1 192 ? -15.594 -12.203 3.922 1 98.06 192 GLU B O 1
ATOM 4028 N N . PRO B 1 193 ? -16.406 -14.297 4.203 1 97.5 193 PRO B N 1
ATOM 4029 C CA . PRO B 1 193 ? -16.094 -14.695 2.826 1 97.5 193 PRO B CA 1
ATOM 4030 C C . PRO B 1 193 ? -16.781 -13.797 1.792 1 97.5 193 PRO B C 1
ATOM 4032 O O . PRO B 1 193 ? -16.281 -13.641 0.677 1 97.5 193 PRO B O 1
ATOM 4035 N N . TRP B 1 194 ? -17.922 -13.18 2.148 1 95.88 194 TRP B N 1
ATOM 4036 C CA . TRP B 1 194 ? -18.656 -12.344 1.208 1 95.88 194 TRP B CA 1
ATOM 4037 C C . TRP B 1 194 ? -17.969 -10.992 1.026 1 95.88 194 TRP B C 1
ATOM 4039 O O . TRP B 1 194 ? -18.422 -10.164 0.236 1 95.88 194 TRP B O 1
ATOM 4049 N N . THR B 1 195 ? -16.891 -10.773 1.796 1 96.12 195 THR B N 1
ATOM 4050 C CA . THR B 1 195 ? -16.141 -9.531 1.651 1 96.12 195 THR B CA 1
ATOM 4051 C C . THR B 1 195 ? -15 -9.695 0.643 1 96.12 195 THR B C 1
ATOM 4053 O O . THR B 1 195 ? -14.172 -8.797 0.481 1 96.12 195 THR B O 1
ATOM 4056 N N . PHE B 1 196 ? -14.93 -10.781 -0.074 1 97 196 PHE B N 1
ATOM 4057 C CA . PHE B 1 196 ? -13.938 -11.055 -1.105 1 97 196 PHE B CA 1
ATOM 4058 C C . PHE B 1 196 ? -14.117 -10.117 -2.295 1 97 196 PHE B C 1
ATOM 4060 O O . PHE B 1 196 ? -15.203 -10.047 -2.879 1 97 196 PHE B O 1
ATOM 4067 N N . GLU B 1 197 ? -13.062 -9.328 -2.52 1 94.69 197 GLU B N 1
ATOM 4068 C CA . GLU B 1 197 ? -12.953 -8.445 -3.678 1 94.69 197 GLU B CA 1
ATOM 4069 C C . GLU B 1 197 ? -11.57 -8.539 -4.316 1 94.69 197 GLU B C 1
ATOM 4071 O O . GLU B 1 197 ? -10.75 -9.367 -3.91 1 94.69 197 GLU B O 1
ATOM 4076 N N . GLY B 1 198 ? -11.32 -7.781 -5.344 1 94.62 198 GLY B N 1
ATOM 4077 C CA . GLY B 1 198 ? -10.047 -7.812 -6.035 1 94.62 198 GLY B CA 1
ATOM 4078 C C . GLY B 1 198 ? -8.859 -7.691 -5.098 1 94.62 198 GLY B C 1
ATOM 4079 O O . GLY B 1 198 ? -8.047 -8.609 -4.992 1 94.62 198 GLY B O 1
ATOM 4080 N N . PRO B 1 199 ? -8.812 -6.641 -4.332 1 94.44 199 PRO B N 1
ATOM 4081 C CA . PRO B 1 199 ? -7.66 -6.426 -3.455 1 94.44 199 PRO B CA 1
ATOM 4082 C C . PRO B 1 199 ? -7.508 -7.523 -2.402 1 94.44 199 PRO B C 1
ATOM 4084 O O . PRO B 1 199 ? -6.395 -7.992 -2.154 1 94.44 199 PRO B O 1
ATOM 4087 N N . SER B 1 200 ? -8.578 -7.918 -1.765 1 96.38 200 SER B N 1
ATOM 4088 C CA . SER B 1 200 ? -8.477 -8.984 -0.775 1 96.38 200 SER B CA 1
ATOM 4089 C C . SER B 1 200 ? -8.125 -10.312 -1.432 1 96.38 200 SER B C 1
ATOM 4091 O O . SER B 1 200 ? -7.43 -11.141 -0.835 1 96.38 200 SER B O 1
ATOM 4093 N N . GLY B 1 201 ? -8.633 -10.516 -2.652 1 98.06 201 GLY B N 1
ATOM 4094 C CA . GLY B 1 201 ? -8.258 -11.711 -3.389 1 98.06 201 GLY B CA 1
ATOM 4095 C C . GLY B 1 201 ? -6.758 -11.82 -3.623 1 98.06 201 GLY B C 1
ATOM 4096 O O . GLY B 1 201 ? -6.16 -12.867 -3.375 1 98.06 201 GLY B O 1
ATOM 4097 N N . TYR B 1 202 ? -6.184 -10.758 -4.035 1 98.06 202 TYR B N 1
ATOM 4098 C CA . TYR B 1 202 ? -4.742 -10.766 -4.254 1 98.06 202 TYR B CA 1
ATOM 4099 C C . TYR B 1 202 ? -3.992 -10.945 -2.941 1 98.06 202 TYR B C 1
ATOM 4101 O O . TYR B 1 202 ? -2.977 -11.641 -2.889 1 98.06 202 TYR B O 1
ATOM 4109 N N . ALA B 1 203 ? -4.469 -10.281 -1.925 1 98.44 203 ALA B N 1
ATOM 4110 C CA . ALA B 1 203 ? -3.848 -10.445 -0.614 1 98.44 203 ALA B CA 1
ATOM 4111 C C . ALA B 1 203 ? -3.887 -11.906 -0.169 1 98.44 203 ALA B C 1
ATOM 4113 O O . ALA B 1 203 ? -2.896 -12.438 0.339 1 98.44 203 ALA B O 1
ATOM 4114 N N . LEU B 1 204 ? -5.004 -12.469 -0.383 1 98.75 204 LEU B N 1
ATOM 4115 C CA . LEU B 1 204 ? -5.199 -13.867 -0.009 1 98.75 204 LEU B CA 1
ATOM 4116 C C . LEU B 1 204 ? -4.242 -14.773 -0.776 1 98.75 204 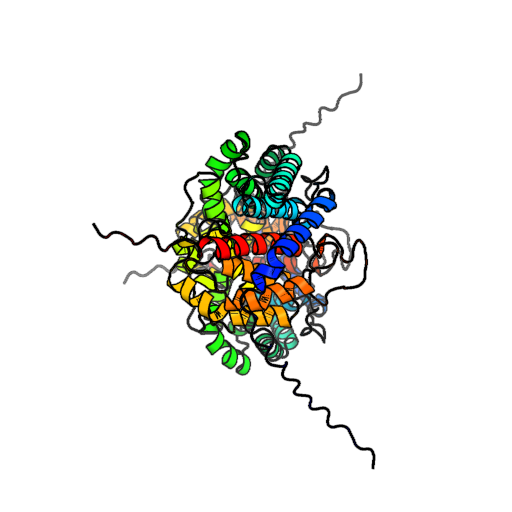LEU B C 1
ATOM 4118 O O . LEU B 1 204 ? -3.562 -15.609 -0.18 1 98.75 204 LEU B O 1
ATOM 4122 N N . THR B 1 205 ? -4.207 -14.633 -2.045 1 98.88 205 THR B N 1
ATOM 4123 C CA . THR B 1 205 ? -3.375 -15.523 -2.846 1 98.88 205 THR B CA 1
ATOM 4124 C C . THR B 1 205 ? -1.9 -15.359 -2.49 1 98.88 205 THR B C 1
ATOM 4126 O O . THR B 1 205 ? -1.192 -16.344 -2.268 1 98.88 205 THR B O 1
ATOM 4129 N N . HIS B 1 206 ? -1.46 -14.156 -2.344 1 98.81 206 HIS B N 1
ATOM 4130 C CA . HIS B 1 206 ? -0.059 -13.906 -2.021 1 98.81 206 HIS B CA 1
ATOM 4131 C C . HIS B 1 206 ? 0.281 -14.398 -0.62 1 98.81 206 HIS B C 1
ATOM 4133 O O . HIS B 1 206 ? 1.398 -14.859 -0.372 1 98.81 206 HIS B O 1
ATOM 4139 N N . THR B 1 207 ? -0.656 -14.273 0.304 1 98.88 207 THR B N 1
ATOM 4140 C CA . THR B 1 207 ? -0.454 -14.844 1.629 1 98.88 207 THR B CA 1
ATOM 4141 C C . THR B 1 207 ? -0.116 -16.328 1.527 1 98.88 207 THR B C 1
ATOM 4143 O O . THR B 1 207 ? 0.877 -16.781 2.098 1 98.88 207 THR B O 1
ATOM 4146 N N . VAL B 1 208 ? -0.883 -17.047 0.769 1 98.88 208 VAL B N 1
ATOM 4147 C CA . VAL B 1 208 ? -0.66 -18.484 0.625 1 98.88 208 VAL B CA 1
ATOM 4148 C C . VAL B 1 208 ? 0.66 -18.734 -0.102 1 98.88 208 VAL B C 1
ATOM 4150 O O . VAL B 1 208 ? 1.435 -19.609 0.285 1 98.88 208 VAL B O 1
ATOM 4153 N N . PHE B 1 209 ? 0.914 -17.984 -1.157 1 98.88 209 PHE B N 1
ATOM 4154 C CA . PHE B 1 209 ? 2.148 -18.156 -1.914 1 98.88 209 PHE B CA 1
ATOM 4155 C C . PHE B 1 209 ? 3.365 -17.984 -1.012 1 98.88 209 PHE B C 1
ATOM 4157 O O . PHE B 1 209 ? 4.281 -18.797 -1.022 1 98.88 209 PHE B O 1
ATOM 4164 N N . HIS B 1 210 ? 3.33 -16.984 -0.219 1 98.62 210 HIS B N 1
ATOM 4165 C CA . HIS B 1 210 ? 4.488 -16.719 0.627 1 98.62 210 HIS B CA 1
ATOM 4166 C C . HIS B 1 210 ? 4.574 -17.703 1.776 1 98.62 210 HIS B C 1
ATOM 4168 O O . HIS B 1 210 ? 5.664 -18.156 2.141 1 98.62 210 HIS B O 1
ATOM 4174 N N . LEU B 1 211 ? 3.445 -18.078 2.299 1 98.25 211 LEU B N 1
ATOM 4175 C CA . LEU B 1 211 ? 3.418 -19.078 3.371 1 98.25 211 LEU B CA 1
ATOM 4176 C C . LEU B 1 211 ? 3.994 -20.406 2.896 1 98.25 211 LEU B C 1
ATOM 4178 O O . LEU B 1 211 ? 4.723 -21.062 3.639 1 98.25 211 LEU B O 1
ATOM 4182 N N . THR B 1 212 ? 3.746 -20.719 1.711 1 98.25 212 THR B N 1
ATOM 4183 C CA . THR B 1 212 ? 4.07 -22.047 1.207 1 98.25 212 THR B CA 1
ATOM 4184 C C . THR B 1 212 ? 5.336 -22.016 0.356 1 98.25 212 THR B C 1
ATOM 4186 O O . THR B 1 212 ? 5.668 -22.984 -0.316 1 98.25 212 THR B O 1
ATOM 4189 N N . ASP B 1 213 ? 5.988 -20.906 0.332 1 98.25 213 ASP B N 1
ATOM 4190 C CA . ASP B 1 213 ? 7.125 -20.734 -0.57 1 98.25 213 ASP B CA 1
ATOM 4191 C C . ASP B 1 213 ? 6.73 -21.047 -2.012 1 98.25 213 ASP B C 1
ATOM 4193 O O . ASP B 1 213 ? 7.363 -21.891 -2.666 1 98.25 213 ASP B O 1
ATOM 4197 N N . TRP B 1 214 ? 5.555 -20.453 -2.398 1 98.31 214 TRP B N 1
ATOM 4198 C CA . TRP B 1 214 ? 5.016 -20.5 -3.752 1 98.31 214 TRP B CA 1
ATOM 4199 C C . TRP B 1 214 ? 4.672 -21.922 -4.152 1 98.31 214 TRP B C 1
ATOM 4201 O O . TRP B 1 214 ? 5.023 -22.375 -5.246 1 98.31 214 TRP B O 1
ATOM 4211 N N . GLY B 1 215 ? 4.055 -22.656 -3.281 1 97.06 215 GLY B N 1
ATOM 4212 C CA . GLY B 1 215 ? 3.496 -23.969 -3.561 1 97.06 215 GLY B CA 1
ATOM 4213 C C . GLY B 1 215 ? 4.441 -25.094 -3.221 1 97.06 215 GLY B C 1
ATOM 4214 O O . GLY B 1 215 ? 4.062 -26.266 -3.283 1 97.06 215 GLY B O 1
ATOM 4215 N N . ARG B 1 216 ? 5.656 -24.859 -2.758 1 95.56 216 ARG B N 1
ATOM 4216 C CA . ARG B 1 216 ? 6.664 -25.891 -2.5 1 95.56 216 ARG B CA 1
ATOM 4217 C C . ARG B 1 216 ? 6.469 -26.5 -1.121 1 95.56 216 ARG B C 1
ATOM 4219 O O . ARG B 1 216 ? 6.898 -27.641 -0.879 1 95.56 216 ARG B O 1
ATOM 4226 N N . MET B 1 217 ? 5.855 -25.734 -0.21 1 96.75 217 MET B N 1
ATOM 4227 C CA . MET B 1 217 ? 5.715 -26.172 1.174 1 96.75 217 MET B CA 1
ATOM 4228 C C . MET B 1 217 ? 4.262 -26.078 1.626 1 96.75 217 MET B C 1
ATOM 4230 O O . MET B 1 217 ? 3.938 -25.344 2.553 1 96.75 217 MET B O 1
ATOM 4234 N N . PRO B 1 218 ? 3.408 -26.906 1.055 1 96.62 218 PRO B N 1
ATOM 4235 C CA . PRO B 1 218 ? 1.979 -26.828 1.369 1 96.62 218 PRO B CA 1
ATOM 4236 C C . PRO B 1 218 ? 1.689 -27.078 2.848 1 96.62 218 PRO B C 1
ATOM 4238 O O . PRO B 1 218 ? 0.725 -26.531 3.391 1 96.62 218 PRO B O 1
ATOM 4241 N N . ASP B 1 219 ? 2.547 -27.797 3.549 1 96.75 219 ASP B N 1
ATOM 4242 C CA . ASP B 1 219 ? 2.307 -28.203 4.934 1 96.75 219 ASP B CA 1
ATOM 4243 C C . ASP B 1 219 ? 2.439 -27.016 5.879 1 96.75 219 ASP B C 1
ATOM 4245 O O . ASP B 1 219 ? 2.102 -27.109 7.059 1 96.75 219 ASP B O 1
ATOM 4249 N N . ARG B 1 220 ? 2.836 -25.875 5.344 1 97.31 220 ARG B N 1
ATOM 4250 C CA . ARG B 1 220 ? 3.006 -24.672 6.168 1 97.31 220 ARG B CA 1
ATOM 4251 C C . ARG B 1 220 ? 1.69 -23.922 6.316 1 97.31 220 ARG B C 1
ATOM 4253 O O . ARG B 1 220 ? 1.599 -22.969 7.098 1 97.31 220 ARG B O 1
ATOM 4260 N N . VAL B 1 221 ? 0.676 -24.328 5.609 1 98.12 221 VAL B N 1
ATOM 4261 C CA . VAL B 1 221 ? -0.641 -23.719 5.77 1 98.12 221 VAL B CA 1
ATOM 4262 C C . VAL B 1 221 ? -1.297 -24.234 7.047 1 98.12 221 VAL B C 1
ATOM 4264 O O . VAL B 1 221 ? -1.511 -25.438 7.203 1 98.12 221 VAL B O 1
ATOM 4267 N N . PRO B 1 222 ? -1.582 -23.328 7.98 1 98.19 222 PRO B N 1
ATOM 4268 C CA . PRO B 1 222 ? -2.232 -23.781 9.211 1 98.19 222 PRO B CA 1
ATOM 4269 C C . PRO B 1 222 ? -3.57 -24.469 8.953 1 98.19 222 PRO B C 1
ATOM 4271 O O . PRO B 1 222 ? -4.266 -24.141 7.988 1 98.19 222 PRO B O 1
ATOM 4274 N N . GLU B 1 223 ? -3.99 -25.328 9.852 1 97.75 223 GLU B N 1
ATOM 4275 C CA . GLU B 1 223 ? -5.188 -26.156 9.711 1 97.75 223 GLU B CA 1
ATOM 4276 C C . GLU B 1 223 ? -6.434 -25.297 9.539 1 97.75 223 GLU B C 1
ATOM 4278 O O . GLU B 1 223 ? -7.262 -25.562 8.664 1 97.75 223 GLU B O 1
ATOM 4283 N N . LYS B 1 224 ? -6.562 -24.25 10.352 1 97.88 224 LYS B N 1
ATOM 4284 C CA . LYS B 1 224 ? -7.738 -23.375 10.289 1 97.88 224 LYS B CA 1
ATOM 4285 C C . LYS B 1 224 ? -7.816 -22.656 8.945 1 97.88 224 LYS B C 1
ATOM 4287 O O . LYS B 1 224 ? -8.898 -22.5 8.383 1 97.88 224 LYS B O 1
ATOM 4292 N N . THR B 1 225 ? -6.672 -22.219 8.484 1 98.38 225 THR B N 1
ATOM 4293 C CA . THR B 1 225 ? -6.602 -21.531 7.191 1 98.38 225 THR B CA 1
ATOM 4294 C C . THR B 1 225 ? -6.953 -22.5 6.055 1 98.38 225 THR B C 1
ATOM 4296 O O . THR B 1 225 ? -7.691 -22.141 5.137 1 98.38 225 THR B O 1
ATOM 4299 N N . ASP B 1 226 ? -6.438 -23.672 6.145 1 98.06 226 ASP B N 1
ATOM 4300 C CA . ASP B 1 226 ? -6.738 -24.703 5.152 1 98.06 226 ASP B CA 1
ATOM 4301 C C . ASP B 1 226 ? -8.234 -24.984 5.086 1 98.06 226 ASP B C 1
ATOM 4303 O O . ASP B 1 226 ? -8.828 -24.953 4.004 1 98.06 226 ASP B O 1
ATOM 4307 N N . ALA B 1 227 ? -8.867 -25.203 6.223 1 98.06 227 ALA B N 1
ATOM 4308 C CA . ALA B 1 227 ? -10.297 -25.5 6.277 1 98.06 227 ALA B CA 1
ATOM 4309 C C . ALA B 1 227 ? -11.109 -24.344 5.699 1 98.06 227 ALA B C 1
ATOM 4311 O O . ALA B 1 227 ? -12.07 -24.562 4.957 1 98.06 227 ALA B O 1
ATOM 4312 N N . TYR B 1 228 ? -10.68 -23.172 6.043 1 98.62 228 TYR B N 1
ATOM 4313 C CA . TYR B 1 228 ? -11.328 -21.969 5.547 1 98.62 228 TYR B CA 1
ATOM 4314 C C . TYR B 1 228 ? -11.25 -21.875 4.027 1 98.62 228 TYR B C 1
ATOM 4316 O O . TYR B 1 228 ? -12.25 -21.609 3.361 1 98.62 228 TYR B O 1
ATOM 4324 N N . LEU B 1 229 ? -10.109 -22.094 3.494 1 98.5 229 LEU B N 1
ATOM 4325 C CA . LEU B 1 229 ? -9.891 -22.031 2.055 1 98.5 229 LEU B CA 1
ATOM 4326 C C . LEU B 1 229 ? -10.664 -23.125 1.331 1 98.5 229 LEU B C 1
ATOM 4328 O O . LEU B 1 229 ? -11.305 -22.859 0.308 1 98.5 229 LEU B O 1
ATOM 4332 N N . ARG B 1 230 ? -10.672 -24.312 1.808 1 97.5 230 ARG B N 1
ATOM 4333 C CA . ARG B 1 230 ? -11.375 -25.422 1.161 1 97.5 230 ARG B CA 1
ATOM 4334 C C . ARG B 1 230 ? -12.875 -25.156 1.119 1 97.5 230 ARG B C 1
ATOM 4336 O O . ARG B 1 230 ? -13.562 -25.547 0.175 1 97.5 230 ARG B O 1
ATOM 4343 N N . THR B 1 231 ? -13.312 -24.438 2.111 1 98.12 231 THR B N 1
ATOM 4344 C CA . THR B 1 231 ? -14.734 -24.141 2.186 1 98.12 231 THR B CA 1
ATOM 4345 C C . THR B 1 231 ? -15.109 -23.062 1.164 1 98.12 231 THR B C 1
ATOM 4347 O O . THR B 1 231 ? -16.125 -23.172 0.484 1 98.12 231 THR B O 1
ATOM 4350 N N . TRP B 1 232 ? -14.266 -22.047 0.939 1 98.5 232 TRP B N 1
ATOM 4351 C CA . TRP B 1 232 ? -14.781 -20.844 0.282 1 98.5 232 TRP B CA 1
ATOM 4352 C C . TRP B 1 232 ? -14.117 -20.656 -1.079 1 98.5 232 TRP B C 1
ATOM 4354 O O . TRP B 1 232 ? -14.609 -19.875 -1.907 1 98.5 232 TRP B O 1
ATOM 4364 N N . LEU B 1 233 ? -13.039 -21.328 -1.382 1 98.12 233 LEU B N 1
ATOM 4365 C CA . LEU B 1 233 ? -12.336 -21.188 -2.65 1 98.12 233 LEU B CA 1
ATOM 4366 C C . LEU B 1 233 ? -13.273 -21.438 -3.826 1 98.12 233 LEU B C 1
ATOM 4368 O O . LEU B 1 233 ? -13.266 -20.672 -4.797 1 98.12 233 LEU B O 1
ATOM 4372 N N . PRO B 1 234 ? -14.156 -22.484 -3.748 1 97.56 234 PRO B N 1
ATOM 4373 C CA . PRO B 1 234 ? -15.031 -22.734 -4.895 1 97.56 234 PRO B CA 1
ATOM 4374 C C . PRO B 1 234 ? -15.93 -21.547 -5.211 1 97.56 234 PRO B C 1
ATOM 4376 O O . PRO B 1 234 ? -16.078 -21.156 -6.379 1 97.56 234 PRO B O 1
ATOM 4379 N N . ALA B 1 235 ? -16.469 -20.922 -4.184 1 97.81 235 ALA B N 1
ATOM 4380 C CA . ALA B 1 235 ? -17.359 -19.781 -4.387 1 97.81 235 ALA B CA 1
ATOM 4381 C C . ALA B 1 235 ? -16.594 -18.578 -4.941 1 97.81 235 ALA B C 1
ATOM 4383 O O . ALA B 1 235 ? -17.078 -17.891 -5.852 1 97.81 235 ALA B O 1
ATOM 4384 N N . TRP B 1 236 ? -15.422 -18.266 -4.391 1 98.5 236 TRP B N 1
ATOM 4385 C CA . TRP B 1 236 ? -14.617 -17.141 -4.859 1 98.5 236 TRP B CA 1
ATOM 4386 C C . TRP B 1 236 ? -14.164 -17.359 -6.301 1 98.5 236 TRP B C 1
ATOM 4388 O O . TRP B 1 236 ? -14.195 -16.438 -7.113 1 98.5 236 TRP B O 1
ATOM 4398 N N . ALA B 1 237 ? -13.742 -18.562 -6.586 1 97.69 237 ALA B N 1
ATOM 4399 C CA . ALA B 1 237 ? -13.297 -18.875 -7.941 1 97.69 237 ALA B CA 1
ATOM 4400 C C . ALA B 1 237 ? -14.438 -18.734 -8.945 1 97.69 237 ALA B C 1
ATOM 4402 O O . ALA B 1 237 ? -14.234 -18.219 -10.047 1 97.69 237 ALA B O 1
ATOM 4403 N N . ASP B 1 238 ? -15.609 -19.188 -8.594 1 95.69 238 ASP B N 1
ATOM 4404 C CA . ASP B 1 238 ? -16.781 -19.031 -9.438 1 95.69 238 ASP B CA 1
ATOM 4405 C C . ASP B 1 238 ? -17.062 -17.562 -9.719 1 95.69 238 ASP B C 1
ATOM 4407 O O . ASP B 1 238 ? -17.391 -17.188 -10.852 1 95.69 238 ASP B O 1
ATOM 4411 N N . GLY B 1 239 ? -16.922 -16.781 -8.695 1 96.56 239 GLY B N 1
ATOM 4412 C CA . GLY B 1 239 ? -17.109 -15.344 -8.875 1 96.56 239 GLY B CA 1
ATOM 4413 C C . GLY B 1 239 ? -16.094 -14.734 -9.836 1 96.56 239 GLY B C 1
ATOM 4414 O O . GLY B 1 239 ? -16.469 -13.914 -10.68 1 96.56 239 GLY B O 1
ATOM 4415 N N . CYS B 1 240 ? -14.859 -15.117 -9.688 1 97.5 240 CYS B N 1
ATOM 4416 C CA . CYS B 1 240 ? -13.82 -14.609 -10.578 1 97.5 240 CYS B CA 1
ATOM 4417 C C . CYS B 1 240 ? -14.078 -15.023 -12.016 1 97.5 240 CYS B C 1
ATOM 4419 O O . CYS B 1 240 ? -13.898 -14.227 -12.938 1 97.5 240 CYS B O 1
ATOM 4421 N N . LEU B 1 241 ? -14.531 -16.25 -12.188 1 94.69 241 LEU B N 1
ATOM 4422 C CA . LEU B 1 241 ? -14.859 -16.766 -13.516 1 94.69 241 LEU B CA 1
ATOM 4423 C C . LEU B 1 241 ? -15.992 -15.953 -14.148 1 94.69 241 LEU B C 1
ATOM 4425 O O . LEU B 1 241 ? -15.875 -15.508 -15.289 1 94.69 241 LEU B O 1
ATOM 4429 N N . GLU B 1 242 ? -17.031 -15.695 -13.414 1 94.19 242 GLU B N 1
ATOM 4430 C CA . GLU B 1 242 ? -18.203 -14.984 -13.898 1 94.19 242 GLU B CA 1
ATOM 4431 C C . GLU B 1 242 ? -17.875 -13.539 -14.258 1 94.19 242 GLU B C 1
ATOM 4433 O O . GLU B 1 242 ? -18.453 -12.969 -15.172 1 94.19 242 GLU B O 1
ATOM 4438 N N . SER B 1 243 ? -16.906 -13.023 -13.578 1 95.69 243 SER B N 1
ATOM 4439 C CA . SER B 1 243 ? -16.562 -11.617 -13.781 1 95.69 243 SER B CA 1
ATOM 4440 C C . SER B 1 243 ? -15.406 -11.469 -14.758 1 95.69 243 SER B C 1
ATOM 4442 O O . SER B 1 243 ? -14.922 -10.359 -14.984 1 95.69 243 SER B O 1
ATOM 4444 N N . GLY B 1 244 ? -14.906 -12.539 -15.289 1 97.06 244 GLY B N 1
ATOM 4445 C CA . GLY B 1 244 ? -13.828 -12.5 -16.266 1 97.06 244 GLY B CA 1
ATOM 4446 C C . GLY B 1 244 ? -12.508 -12.055 -15.672 1 97.06 244 GLY B C 1
ATOM 4447 O O . GLY B 1 244 ? -11.75 -11.312 -16.297 1 97.06 244 GLY B O 1
ATOM 4448 N N . GLN B 1 245 ? -12.305 -12.359 -14.391 1 98 245 GLN B N 1
ATOM 4449 C CA . GLN B 1 245 ? -11.023 -12.102 -13.734 1 98 245 GLN B CA 1
ATOM 4450 C C . GLN B 1 245 ? -10.086 -13.305 -13.867 1 98 245 GLN B C 1
ATOM 4452 O O . GLN B 1 245 ? -9.93 -14.086 -12.93 1 98 245 GLN B O 1
ATOM 4457 N N . TRP B 1 246 ? -9.406 -13.398 -14.984 1 98.44 246 TRP B N 1
ATOM 4458 C CA . TRP B 1 246 ? -8.719 -14.641 -15.344 1 98.44 246 TRP B CA 1
ATOM 4459 C C . TRP B 1 246 ? -7.398 -14.766 -14.586 1 98.44 246 TRP B C 1
ATOM 4461 O O . TRP B 1 246 ? -7.012 -15.867 -14.195 1 98.44 246 TRP B O 1
ATOM 4471 N N . ASP B 1 247 ? -6.684 -13.68 -14.422 1 98.25 247 ASP B N 1
ATOM 4472 C CA . ASP B 1 247 ? -5.457 -13.734 -13.633 1 98.25 247 ASP B CA 1
ATOM 4473 C C . ASP B 1 247 ? -5.742 -14.195 -12.211 1 98.25 247 ASP B C 1
ATOM 4475 O O . ASP B 1 247 ? -5.07 -15.094 -11.695 1 98.25 247 ASP B O 1
ATOM 4479 N N . LEU B 1 248 ? -6.781 -13.625 -11.586 1 98.56 248 LEU B N 1
ATOM 4480 C CA . LEU B 1 248 ? -7.137 -14 -10.219 1 98.56 248 LEU B CA 1
ATOM 4481 C C . LEU B 1 248 ? -7.66 -15.43 -10.164 1 98.56 248 LEU B C 1
ATOM 4483 O O . LEU B 1 248 ? -7.418 -16.141 -9.195 1 98.56 248 LEU B O 1
ATOM 4487 N N . THR B 1 249 ? -8.414 -15.875 -11.195 1 98.38 249 THR B N 1
ATOM 4488 C CA . THR B 1 249 ? -8.836 -17.266 -11.289 1 98.38 249 THR B CA 1
ATOM 4489 C C . THR B 1 249 ? -7.629 -18.203 -11.273 1 98.38 249 THR B C 1
ATOM 4491 O O . THR B 1 249 ? -7.605 -19.188 -10.523 1 98.38 249 THR B O 1
ATOM 4494 N N . GLY B 1 250 ? -6.66 -17.875 -12.07 1 98.69 250 GLY B N 1
ATOM 4495 C CA . GLY B 1 250 ? -5.434 -18.656 -12.07 1 98.69 250 GLY B CA 1
ATOM 4496 C C . GLY B 1 250 ? -4.754 -18.688 -10.711 1 98.69 250 GLY B C 1
ATOM 4497 O O . GLY B 1 250 ? -4.277 -19.734 -10.273 1 98.69 250 GLY B O 1
ATOM 4498 N N . GLU B 1 251 ? -4.723 -17.547 -10.062 1 98.88 251 GLU B N 1
ATOM 4499 C CA . GLU B 1 251 ? -4.098 -17.484 -8.742 1 98.88 251 GLU B CA 1
ATOM 4500 C C . GLU B 1 251 ? -4.855 -18.344 -7.734 1 98.88 251 GLU B C 1
ATOM 4502 O O . GLU B 1 251 ? -4.246 -19.016 -6.898 1 98.88 251 GLU B O 1
ATOM 4507 N N . LEU B 1 252 ? -6.152 -18.297 -7.809 1 98.81 252 LEU B N 1
ATOM 4508 C CA . LEU B 1 252 ? -6.945 -19.109 -6.891 1 98.81 252 LEU B CA 1
ATOM 4509 C C . LEU B 1 252 ? -6.734 -20.594 -7.16 1 98.81 252 LEU B C 1
ATOM 4511 O O . LEU B 1 252 ? -6.715 -21.391 -6.227 1 98.81 252 LEU B O 1
ATOM 4515 N N . LEU B 1 253 ? -6.613 -20.969 -8.414 1 98.5 253 LEU B N 1
ATOM 4516 C CA . LEU B 1 253 ? -6.305 -22.359 -8.758 1 98.5 253 LEU B CA 1
ATOM 4517 C C . LEU B 1 253 ? -4.938 -22.75 -8.211 1 98.5 253 LEU B C 1
ATOM 4519 O O . LEU B 1 253 ? -4.766 -23.875 -7.727 1 98.5 253 LEU B O 1
ATOM 4523 N N . ALA B 1 254 ? -3.971 -21.844 -8.305 1 98.69 254 ALA B N 1
ATOM 4524 C CA . ALA B 1 254 ? -2.656 -22.094 -7.727 1 98.69 254 ALA B CA 1
ATOM 4525 C C . ALA B 1 254 ? -2.752 -22.281 -6.211 1 98.69 254 ALA B C 1
ATOM 4527 O O . ALA B 1 254 ? -2.08 -23.141 -5.641 1 98.69 254 ALA B O 1
ATOM 4528 N N . VAL B 1 255 ? -3.568 -21.469 -5.578 1 98.81 255 VAL B N 1
ATOM 4529 C CA . VAL B 1 255 ? -3.801 -21.594 -4.145 1 98.81 255 VAL B CA 1
ATOM 4530 C C . VAL B 1 255 ? -4.367 -22.984 -3.834 1 98.81 255 VAL B C 1
ATOM 4532 O O . VAL B 1 255 ? -3.875 -23.672 -2.939 1 98.81 255 VAL B O 1
ATOM 4535 N N . ALA B 1 256 ? -5.375 -23.391 -4.594 1 98.38 256 ALA B N 1
ATOM 4536 C CA . ALA B 1 256 ? -5.992 -24.703 -4.395 1 98.38 256 ALA B CA 1
ATOM 4537 C C . ALA B 1 256 ? -4.953 -25.812 -4.484 1 98.38 256 ALA B C 1
ATOM 4539 O O . ALA B 1 256 ? -4.977 -26.75 -3.689 1 98.38 256 ALA B O 1
ATOM 4540 N N . ALA B 1 257 ? -4.062 -25.656 -5.371 1 97.81 257 ALA B N 1
ATOM 4541 C CA . ALA B 1 257 ? -3.049 -26.672 -5.629 1 97.81 257 ALA B CA 1
ATOM 4542 C C . ALA B 1 257 ? -1.92 -26.594 -4.609 1 97.81 257 ALA B C 1
ATOM 4544 O O . ALA B 1 257 ? -1.034 -27.453 -4.586 1 97.81 257 ALA B O 1
ATOM 4545 N N . SER B 1 258 ? -1.905 -25.562 -3.76 1 97.88 258 SER B N 1
ATOM 4546 C CA . SER B 1 258 ? -0.841 -25.344 -2.783 1 97.88 258 SER B CA 1
ATOM 4547 C C . SER B 1 258 ? -1.301 -25.719 -1.376 1 97.88 258 SER B C 1
ATOM 4549 O O . SER B 1 258 ? -0.605 -25.438 -0.397 1 97.88 258 SER B O 1
ATOM 4551 N N . LEU B 1 259 ? -2.502 -26.25 -1.244 1 97.38 259 LEU B N 1
ATOM 4552 C CA . LEU B 1 259 ? -3.02 -26.672 0.052 1 97.38 259 LEU B CA 1
ATOM 4553 C C . LEU B 1 259 ? -2.5 -28.047 0.419 1 97.38 259 LEU B C 1
ATOM 4555 O O . LEU B 1 259 ? -2.189 -28.859 -0.462 1 97.38 259 LEU B O 1
ATOM 4559 N N . PRO B 1 260 ? -2.396 -28.25 1.746 1 96.44 260 PRO B N 1
ATOM 4560 C CA . PRO B 1 260 ? -1.951 -29.578 2.174 1 96.44 260 PRO B CA 1
ATOM 4561 C C . PRO B 1 260 ? -3.004 -30.656 1.933 1 96.44 260 PRO B C 1
ATOM 4563 O O . PRO B 1 260 ? -4.191 -30.344 1.817 1 96.44 260 PRO B O 1
ATOM 4566 N N . GLY B 1 261 ? -2.561 -31.875 1.817 1 91.75 261 GLY B N 1
ATOM 4567 C CA . GLY B 1 261 ? -3.482 -33 1.676 1 91.75 261 GLY B CA 1
ATOM 4568 C C . GLY B 1 261 ? -3.957 -33.188 0.25 1 91.75 261 GLY B C 1
ATOM 4569 O O . GLY B 1 261 ? -3.26 -32.844 -0.7 1 91.75 261 GLY B O 1
ATOM 4570 N N . PRO B 1 262 ? -5.109 -33.844 0.075 1 89.31 262 PRO B N 1
ATOM 4571 C CA . PRO B 1 262 ? -5.586 -34.188 -1.264 1 89.31 262 PRO B CA 1
ATOM 4572 C C . PRO B 1 262 ? -6 -32.969 -2.084 1 89.31 262 PRO B C 1
ATOM 4574 O O . PRO B 1 262 ? -6.547 -32 -1.535 1 89.31 262 PRO B O 1
ATOM 4577 N N . ALA B 1 263 ? -5.727 -33.094 -3.361 1 90.56 263 ALA B N 1
ATOM 4578 C CA . ALA B 1 263 ? -6.137 -32.031 -4.277 1 90.56 263 ALA B CA 1
ATOM 4579 C C . ALA B 1 263 ? -7.652 -31.859 -4.277 1 90.56 263 ALA B C 1
ATOM 4581 O O . ALA B 1 263 ? -8.391 -32.844 -4.188 1 90.56 263 ALA B O 1
ATOM 4582 N N . PRO B 1 264 ? -8.102 -30.641 -4.355 1 93.12 264 PRO B N 1
ATOM 4583 C CA . PRO B 1 264 ? -9.547 -30.438 -4.508 1 93.12 264 PRO B CA 1
ATOM 4584 C C . PRO B 1 264 ? -10.039 -30.75 -5.918 1 93.12 264 PRO B C 1
ATOM 4586 O O . PRO B 1 264 ? -10.305 -29.844 -6.703 1 93.12 264 PRO B O 1
ATOM 4589 N N . LEU B 1 265 ? -10.359 -31.953 -6.16 1 94.62 265 LEU B N 1
ATOM 4590 C CA . LEU B 1 265 ? -10.609 -32.5 -7.492 1 94.62 265 LEU B CA 1
ATOM 4591 C C . LEU B 1 265 ? -11.805 -31.828 -8.141 1 94.62 265 LEU B C 1
ATOM 4593 O O . LEU B 1 265 ? -11.75 -31.438 -9.312 1 94.62 265 LEU B O 1
ATOM 4597 N N . GLU B 1 266 ? -12.852 -31.703 -7.395 1 94.56 266 GLU B N 1
ATOM 4598 C CA . GLU B 1 266 ? -14.078 -31.125 -7.945 1 94.56 266 GLU B CA 1
ATOM 4599 C C . GLU B 1 266 ? -13.836 -29.703 -8.445 1 94.56 266 GLU B C 1
ATOM 4601 O O . GLU B 1 266 ? -14.297 -29.344 -9.531 1 94.56 266 GLU B O 1
ATOM 4606 N N . LEU B 1 267 ? -13.094 -28.953 -7.684 1 95.81 267 LEU B N 1
ATOM 4607 C CA . LEU B 1 267 ? -12.797 -27.562 -8.047 1 95.81 267 LEU B CA 1
ATOM 4608 C C . LEU B 1 267 ? -11.906 -27.516 -9.289 1 95.81 267 LEU B C 1
ATOM 4610 O O . LEU B 1 267 ? -12.188 -26.766 -10.227 1 95.81 267 LEU B O 1
ATOM 4614 N N . LEU B 1 268 ? -10.867 -28.297 -9.297 1 97.06 268 LEU B N 1
ATOM 4615 C CA . LEU B 1 268 ? -9.938 -28.297 -10.422 1 97.06 268 LEU B CA 1
ATOM 4616 C C . LEU B 1 268 ? -10.633 -28.75 -11.703 1 97.06 268 LEU B C 1
ATOM 4618 O O . LEU B 1 268 ? -10.469 -28.141 -12.758 1 97.06 268 LEU B O 1
ATOM 4622 N N . ASP B 1 269 ? -11.484 -29.781 -11.562 1 96.75 269 ASP B N 1
ATOM 4623 C CA . ASP B 1 269 ? -12.18 -30.328 -12.727 1 96.75 269 ASP B CA 1
ATOM 4624 C C . ASP B 1 269 ? -13.203 -29.344 -13.273 1 96.75 269 ASP B C 1
ATOM 4626 O O . ASP B 1 269 ? -13.484 -29.328 -14.477 1 96.75 269 ASP B O 1
ATOM 4630 N N . ALA B 1 270 ? -13.664 -28.562 -12.453 1 95.56 270 ALA B N 1
ATOM 4631 C CA . ALA B 1 270 ? -14.672 -27.594 -12.875 1 95.56 270 ALA B CA 1
ATOM 4632 C C . ALA B 1 270 ? -14.023 -26.391 -13.547 1 95.56 270 ALA B C 1
ATOM 4634 O O . ALA B 1 270 ? -14.57 -25.844 -14.508 1 95.56 270 ALA B O 1
ATOM 4635 N N . LEU B 1 271 ? -12.875 -25.969 -13.117 1 96.94 271 LEU B N 1
ATOM 4636 C CA . LEU B 1 271 ? -12.375 -24.641 -13.484 1 96.94 271 LEU B CA 1
ATOM 4637 C C . LEU B 1 271 ? -11.344 -24.75 -14.609 1 96.94 271 LEU B C 1
ATOM 4639 O O . LEU B 1 271 ? -11.273 -23.859 -15.469 1 96.94 271 LEU B O 1
ATOM 4643 N N . TRP B 1 272 ? -10.523 -25.75 -14.656 1 97.88 272 TRP B N 1
ATOM 4644 C CA . TRP B 1 272 ? -9.414 -25.812 -15.602 1 97.88 272 TRP B CA 1
ATOM 4645 C C . TRP B 1 272 ? -9.93 -25.875 -17.031 1 97.88 272 TRP B C 1
ATOM 4647 O O . TRP B 1 272 ? -9.383 -25.219 -17.922 1 97.88 272 TRP B O 1
ATOM 4657 N N . PRO B 1 273 ? -11.047 -26.656 -17.328 1 97.75 273 PRO B N 1
ATOM 4658 C CA . PRO B 1 273 ? -11.562 -26.625 -18.703 1 97.75 273 PRO B CA 1
ATOM 4659 C C . PRO B 1 273 ? -11.969 -25.219 -19.141 1 97.75 273 PRO B C 1
ATOM 4661 O O . PRO B 1 273 ? -11.797 -24.859 -20.312 1 97.75 273 PRO B O 1
ATOM 4664 N N . VAL B 1 274 ? -12.492 -24.453 -18.25 1 97.06 274 VAL B N 1
ATOM 4665 C CA . VAL B 1 274 ? -12.898 -23.094 -18.562 1 97.06 274 VAL B CA 1
ATOM 4666 C C . VAL B 1 274 ? -11.672 -22.25 -18.891 1 97.06 274 VAL B C 1
ATOM 4668 O O . VAL B 1 274 ? -11.641 -21.547 -19.906 1 97.06 274 VAL B O 1
ATOM 4671 N N . LEU B 1 275 ? -10.656 -22.328 -18 1 97.69 275 LEU B N 1
ATOM 4672 C CA . LEU B 1 275 ? -9.445 -21.547 -18.234 1 97.69 275 LEU B CA 1
ATOM 4673 C C . LEU B 1 275 ? -8.758 -22 -19.531 1 97.69 275 LEU B C 1
ATOM 4675 O O . LEU B 1 275 ? -8.188 -21.188 -20.25 1 97.69 275 LEU B O 1
ATOM 4679 N N . ALA B 1 276 ? -8.852 -23.281 -19.844 1 98.06 276 ALA B N 1
ATOM 4680 C CA . ALA B 1 276 ? -8.32 -23.797 -21.109 1 98.06 276 ALA B CA 1
ATOM 4681 C C . ALA B 1 276 ? -9.016 -23.156 -22.312 1 98.06 276 ALA B C 1
ATOM 4683 O O . ALA B 1 276 ? -8.375 -22.859 -23.312 1 98.06 276 ALA B O 1
ATOM 4684 N N . ASP B 1 277 ? -10.273 -22.984 -22.156 1 97.06 277 ASP B N 1
ATOM 4685 C CA . ASP B 1 277 ? -11.055 -22.375 -23.219 1 97.06 277 ASP B CA 1
ATOM 4686 C C . ASP B 1 277 ? -10.719 -20.906 -23.391 1 97.06 277 ASP B C 1
ATOM 4688 O O . ASP B 1 277 ? -10.828 -20.344 -24.484 1 97.06 277 ASP B O 1
ATOM 4692 N N . VAL B 1 278 ? -10.352 -20.25 -22.297 1 97.81 278 VAL B N 1
ATOM 4693 C CA . VAL B 1 278 ? -10 -18.844 -22.281 1 97.81 278 VAL B CA 1
ATOM 4694 C C . VAL B 1 278 ? -8.617 -18.641 -22.906 1 97.81 278 VAL B C 1
ATOM 4696 O O . VAL B 1 278 ? -8.352 -17.625 -23.531 1 97.81 278 VAL B O 1
ATOM 4699 N N . GLN B 1 279 ? -7.723 -19.609 -22.734 1 98.25 279 GLN B N 1
ATOM 4700 C CA . GLN B 1 279 ? -6.375 -19.531 -23.297 1 98.25 279 GLN B CA 1
ATOM 4701 C C . GLN B 1 279 ? -6.41 -19.469 -24.828 1 98.25 279 GLN B C 1
ATOM 4703 O O . GLN B 1 279 ? -7.055 -20.297 -25.469 1 98.25 279 GLN B O 1
ATOM 4708 N N . HIS B 1 280 ? -5.816 -18.5 -25.344 1 98.25 280 HIS B N 1
ATOM 4709 C CA . HIS B 1 280 ? -5.742 -18.312 -26.781 1 98.25 280 HIS B CA 1
ATOM 4710 C C . HIS B 1 280 ? -4.891 -19.406 -27.438 1 98.25 280 HIS B C 1
ATOM 4712 O O . HIS B 1 280 ? -4.062 -20.031 -26.766 1 98.25 280 HIS B O 1
ATOM 4718 N N . ALA B 1 281 ? -5.047 -19.578 -28.688 1 96.62 281 ALA B N 1
ATOM 4719 C CA . ALA B 1 281 ? -4.309 -20.594 -29.438 1 96.62 281 ALA B CA 1
ATOM 4720 C C . ALA B 1 281 ? -2.805 -20.359 -29.359 1 96.62 281 ALA B C 1
ATOM 4722 O O . ALA B 1 281 ? -2.014 -21.297 -29.422 1 96.62 281 ALA B O 1
ATOM 4723 N N . THR B 1 282 ? -2.391 -19.125 -29.141 1 97.31 282 THR B N 1
ATOM 4724 C CA . THR B 1 282 ? -0.977 -18.781 -29.031 1 97.31 282 THR B CA 1
ATOM 4725 C C . THR B 1 282 ? -0.428 -19.188 -27.672 1 97.31 282 THR B C 1
ATOM 4727 O O . THR B 1 282 ? 0.788 -19.219 -27.469 1 97.31 282 THR B O 1
ATOM 4730 N N . GLY B 1 283 ? -1.337 -19.406 -26.688 1 98.25 283 GLY B N 1
ATOM 4731 C CA . GLY B 1 283 ? -0.933 -19.828 -25.359 1 98.25 283 GLY B CA 1
ATOM 4732 C C . GLY B 1 283 ? -1.161 -18.766 -24.312 1 98.25 283 GLY B C 1
ATOM 4733 O O . GLY B 1 283 ? -1.104 -19.047 -23.109 1 98.25 283 GLY B O 1
ATOM 4734 N N . CYS B 1 284 ? -1.408 -17.5 -24.734 1 98.44 284 CYS B N 1
ATOM 4735 C CA . CYS B 1 284 ? -1.55 -16.422 -23.766 1 98.44 284 CYS B CA 1
ATOM 4736 C C . CYS B 1 284 ? -2.953 -16.406 -23.172 1 98.44 284 CYS B C 1
ATOM 4738 O O . CYS B 1 284 ? -3.887 -16.953 -23.766 1 98.44 284 CYS B O 1
ATOM 4740 N N . VAL B 1 285 ? -3.105 -15.891 -21.984 1 98.56 285 VAL B N 1
ATOM 4741 C CA . VAL B 1 285 ? -4.355 -15.719 -21.25 1 98.56 285 VAL B CA 1
ATOM 4742 C C . VAL B 1 285 ? -4.523 -14.25 -20.859 1 98.56 285 VAL B C 1
ATOM 4744 O O . VAL B 1 285 ? -3.607 -13.633 -20.312 1 98.56 285 VAL B O 1
ATOM 4747 N N . PRO B 1 286 ? -5.633 -13.648 -21.25 1 98.19 286 PRO B N 1
ATOM 4748 C CA . PRO B 1 286 ? -5.84 -12.266 -20.844 1 98.19 286 PRO B CA 1
ATOM 4749 C C . PRO B 1 286 ? -5.961 -12.117 -19.328 1 98.19 286 PRO B C 1
ATOM 4751 O O . PRO B 1 286 ? -6.328 -13.078 -18.641 1 98.19 286 PRO B O 1
ATOM 4754 N N . GLU B 1 287 ? -5.648 -10.945 -18.828 1 98.06 287 GLU B N 1
ATOM 4755 C CA . GLU B 1 287 ? -5.801 -10.711 -17.391 1 98.06 287 GLU B CA 1
ATOM 4756 C C . GLU B 1 287 ? -7.273 -10.68 -17 1 98.06 287 GLU B C 1
ATOM 4758 O O . GLU B 1 287 ? -7.66 -11.273 -15.984 1 98.06 287 GLU B O 1
ATOM 4763 N N . THR B 1 288 ? -8.023 -9.906 -17.719 1 97.38 288 THR B N 1
ATOM 4764 C CA . THR B 1 288 ? -9.453 -9.742 -17.469 1 97.38 288 THR B CA 1
ATOM 4765 C C . THR B 1 288 ? -10.219 -9.578 -18.766 1 97.38 288 THR B C 1
ATOM 4767 O O . THR B 1 288 ? -9.617 -9.422 -19.828 1 97.38 288 THR B O 1
ATOM 4770 N N . GLY B 1 289 ? -11.578 -9.688 -18.672 1 94.38 289 GLY B N 1
ATOM 4771 C CA . GLY B 1 289 ? -12.445 -9.336 -19.781 1 94.38 289 GLY B CA 1
ATOM 4772 C C . GLY B 1 289 ? -12.773 -10.516 -20.672 1 94.38 289 GLY B C 1
ATOM 4773 O O . GLY B 1 289 ? -12.531 -11.664 -20.312 1 94.38 289 GLY B O 1
ATOM 4774 N N . VAL B 1 290 ? -13.344 -10.203 -21.797 1 93.5 290 VAL B N 1
ATOM 4775 C CA . VAL B 1 290 ? -13.805 -11.211 -22.75 1 93.5 290 VAL B CA 1
ATOM 4776 C C . VAL B 1 290 ? -12.617 -11.75 -23.547 1 93.5 290 VAL B C 1
ATOM 4778 O O . VAL B 1 290 ? -11.867 -10.984 -24.156 1 93.5 290 VAL B O 1
ATOM 4781 N N . PRO B 1 291 ? -12.477 -13.008 -23.531 1 94.5 291 PRO B N 1
ATOM 4782 C CA . PRO B 1 291 ? -11.352 -13.594 -24.266 1 94.5 291 PRO B CA 1
ATOM 4783 C C . PRO B 1 291 ? -11.469 -13.406 -25.781 1 94.5 291 PRO B C 1
ATOM 4785 O O . PRO B 1 291 ? -12.578 -13.453 -26.328 1 94.5 291 PRO B O 1
ATOM 4788 N N . VAL B 1 292 ? -10.383 -13.242 -26.406 1 92.5 292 VAL B N 1
ATOM 4789 C CA . VAL B 1 292 ? -10.281 -13.164 -27.859 1 92.5 292 VAL B CA 1
ATOM 4790 C C . VAL B 1 292 ? -10.078 -14.562 -28.438 1 92.5 292 VAL B C 1
ATOM 4792 O O . VAL B 1 292 ? -9.18 -15.289 -28.016 1 92.5 292 VAL B O 1
ATOM 4795 N N . HIS B 1 293 ? -10.891 -14.938 -29.453 1 89.38 293 HIS B N 1
ATOM 4796 C CA . HIS B 1 293 ? -10.797 -16.266 -30.031 1 89.38 293 HIS B CA 1
ATOM 4797 C C . HIS B 1 293 ? -10.328 -16.203 -31.484 1 89.38 293 HIS B C 1
ATOM 4799 O O . HIS B 1 293 ? -9.891 -17.219 -32.031 1 89.38 293 HIS B O 1
ATOM 4805 N N . GLU B 1 294 ? -10.375 -15.125 -31.969 1 89.62 294 GLU B N 1
ATOM 4806 C CA . GLU B 1 294 ? -9.93 -14.977 -33.344 1 89.62 294 GLU B CA 1
ATOM 4807 C C . GLU B 1 294 ? -8.445 -15.273 -33.5 1 89.62 294 GLU B C 1
ATOM 4809 O O . GLU B 1 294 ? -7.66 -14.977 -32.594 1 89.62 294 GLU B O 1
ATOM 4814 N N . ASP B 1 295 ? -8.164 -15.742 -34.594 1 88.81 295 ASP B N 1
ATOM 4815 C CA . ASP B 1 295 ? -6.762 -16.031 -34.875 1 88.81 295 ASP B CA 1
ATOM 4816 C C . ASP B 1 295 ? -5.953 -14.75 -35.031 1 88.81 295 ASP B C 1
ATOM 4818 O O . ASP B 1 295 ? -6.262 -13.93 -35.906 1 88.81 295 ASP B O 1
ATOM 4822 N N . ALA B 1 296 ? -5.102 -14.531 -34.188 1 89.44 296 ALA B N 1
ATOM 4823 C CA . ALA B 1 296 ? -4.176 -13.398 -34.188 1 89.44 296 ALA B CA 1
ATOM 4824 C C . ALA B 1 296 ? -2.861 -13.758 -33.5 1 89.44 296 ALA B C 1
ATOM 4826 O O . ALA B 1 296 ? -2.852 -14.461 -32.5 1 89.44 296 ALA B O 1
ATOM 4827 N N . PRO B 1 297 ? -1.798 -13.32 -34.062 1 88.81 297 PRO B N 1
ATOM 4828 C CA . PRO B 1 297 ? -0.504 -13.641 -33.469 1 88.81 297 PRO B CA 1
ATOM 4829 C C . PRO B 1 297 ? -0.325 -12.992 -32.094 1 88.81 297 PRO B C 1
ATOM 4831 O O . PRO B 1 297 ? 0.335 -13.562 -31.219 1 88.81 297 PRO B O 1
ATOM 4834 N N . ASP B 1 298 ? -0.885 -11.812 -31.953 1 92 298 ASP B N 1
ATOM 4835 C CA . ASP B 1 298 ? -0.813 -11.094 -30.688 1 92 298 ASP B CA 1
ATOM 4836 C C . ASP B 1 298 ? -2.18 -10.531 -30.297 1 92 298 ASP B C 1
ATOM 4838 O O . ASP B 1 298 ? -2.443 -9.344 -30.484 1 92 298 ASP B O 1
ATOM 4842 N N . PRO B 1 299 ? -2.881 -11.344 -29.734 1 94 299 PRO B N 1
ATOM 4843 C CA . PRO B 1 299 ? -4.262 -10.938 -29.453 1 94 299 PRO B CA 1
ATOM 4844 C C . PRO B 1 299 ? -4.355 -9.883 -28.359 1 94 299 PRO B C 1
ATOM 4846 O O . PRO B 1 299 ? -5.348 -9.156 -28.281 1 94 299 PRO B O 1
ATOM 4849 N N . TYR B 1 300 ? -3.354 -9.781 -27.5 1 96.44 300 TYR B N 1
ATOM 4850 C CA . TYR B 1 300 ? -3.303 -8.805 -26.422 1 96.44 300 TYR B CA 1
ATOM 4851 C C . TYR B 1 300 ? -1.934 -8.141 -26.359 1 96.44 300 TYR B C 1
ATOM 4853 O O . TYR B 1 300 ? -0.916 -8.758 -26.656 1 96.44 300 TYR B O 1
ATOM 4861 N N . PRO B 1 301 ? -1.985 -6.809 -25.953 1 96.12 301 PRO B N 1
ATOM 4862 C CA . PRO B 1 301 ? -0.675 -6.258 -25.594 1 96.12 301 PRO B CA 1
ATOM 4863 C C . PRO B 1 301 ? 0.038 -7.078 -24.531 1 96.12 301 PRO B C 1
ATOM 4865 O O . PRO B 1 301 ? -0.61 -7.633 -23.641 1 96.12 301 PRO B O 1
ATOM 4868 N N . PHE B 1 302 ? 1.375 -7.16 -24.625 1 97.31 302 PHE B N 1
ATOM 4869 C CA . PHE B 1 302 ? 2.199 -7.934 -23.703 1 97.31 302 PHE B CA 1
ATOM 4870 C C . PHE B 1 302 ? 1.828 -7.625 -22.25 1 97.31 302 PHE B C 1
ATOM 4872 O O . PHE B 1 302 ? 1.617 -8.539 -21.453 1 97.31 302 PHE B O 1
ATOM 4879 N N . ILE B 1 303 ? 1.692 -6.363 -21.891 1 96.25 303 ILE B N 1
ATOM 4880 C CA . ILE B 1 303 ? 1.491 -5.91 -20.516 1 96.25 303 ILE B CA 1
ATOM 4881 C C . ILE B 1 303 ? 0.124 -6.371 -20.016 1 96.25 303 ILE B C 1
ATOM 4883 O O . ILE B 1 303 ? -0.109 -6.445 -18.812 1 96.25 303 ILE B O 1
ATOM 4887 N N . ASP B 1 304 ? -0.754 -6.785 -20.922 1 96.69 304 ASP B N 1
ATOM 4888 C CA . ASP B 1 304 ? -2.121 -7.133 -20.547 1 96.69 304 ASP B CA 1
ATOM 4889 C C . ASP B 1 304 ? -2.297 -8.648 -20.453 1 96.69 304 ASP B C 1
ATOM 4891 O O . ASP B 1 304 ? -3.379 -9.133 -20.125 1 96.69 304 ASP B O 1
ATOM 4895 N N . CYS B 1 305 ? -1.236 -9.414 -20.719 1 98 305 CYS B N 1
ATOM 4896 C CA . CYS B 1 305 ? -1.482 -10.852 -20.719 1 98 305 CYS B CA 1
ATOM 4897 C C . CYS B 1 305 ? -0.285 -11.609 -20.141 1 98 305 CYS B C 1
ATOM 4899 O O . CYS B 1 305 ? -0.396 -12.781 -19.797 1 98 305 CYS B O 1
ATOM 4901 N N . TYR B 1 306 ? 0.905 -11.016 -20.031 1 98.56 306 TYR B N 1
ATOM 4902 C CA . TYR B 1 306 ? 2.074 -11.773 -19.609 1 98.56 306 TYR B CA 1
ATOM 4903 C C . TYR B 1 306 ? 1.867 -12.359 -18.219 1 98.56 306 TYR B C 1
ATOM 4905 O O . TYR B 1 306 ? 2.195 -13.523 -17.969 1 98.56 306 TYR B O 1
ATOM 4913 N N . HIS B 1 307 ? 1.335 -11.539 -17.328 1 98.69 307 HIS B N 1
ATOM 4914 C CA . HIS B 1 307 ? 1.179 -11.961 -15.938 1 98.69 307 HIS B CA 1
ATOM 4915 C C . HIS B 1 307 ? 0.23 -13.148 -15.828 1 98.69 307 HIS B C 1
ATOM 4917 O O . HIS B 1 307 ? 0.56 -14.156 -15.195 1 98.69 307 HIS B O 1
ATOM 4923 N N . SER B 1 308 ? -0.966 -13 -16.422 1 98.81 308 SER B N 1
ATOM 4924 C CA . SER B 1 308 ? -1.958 -14.07 -16.359 1 98.81 308 SER B CA 1
ATOM 4925 C C . SER B 1 308 ? -1.455 -15.328 -17.062 1 98.81 308 SER B C 1
ATOM 4927 O O . SER B 1 308 ? -1.786 -16.438 -16.656 1 98.81 308 SER B O 1
ATOM 4929 N N . THR B 1 309 ? -0.676 -15.172 -18.078 1 98.88 309 THR B N 1
ATOM 4930 C CA . THR B 1 309 ? -0.099 -16.312 -18.781 1 98.88 309 THR B CA 1
ATOM 4931 C C . THR B 1 309 ? 0.906 -17.047 -17.891 1 98.88 309 THR B C 1
ATOM 4933 O O . THR B 1 309 ? 0.863 -18.266 -17.781 1 98.88 309 THR B O 1
ATOM 4936 N N . LEU B 1 310 ? 1.763 -16.297 -17.234 1 98.88 310 LEU B N 1
ATOM 4937 C CA . LEU B 1 310 ? 2.715 -16.875 -16.297 1 98.88 310 LEU B CA 1
ATOM 4938 C C . LEU B 1 310 ? 1.988 -17.562 -15.141 1 98.88 310 LEU B C 1
ATOM 4940 O O . LEU B 1 310 ? 2.355 -18.672 -14.742 1 98.88 310 LEU B O 1
ATOM 4944 N N . VAL B 1 311 ? 0.989 -16.922 -14.633 1 98.88 311 VAL B N 1
ATOM 4945 C CA . VAL B 1 311 ? 0.209 -17.453 -13.523 1 98.88 311 VAL B CA 1
ATOM 4946 C C . VAL B 1 311 ? -0.455 -18.766 -13.953 1 98.88 311 VAL B C 1
ATOM 4948 O O . VAL B 1 311 ? -0.539 -19.719 -13.172 1 98.88 311 VAL B O 1
ATOM 4951 N N . THR B 1 312 ? -0.937 -18.797 -15.164 1 98.88 312 THR B N 1
ATOM 4952 C CA . THR B 1 312 ? -1.562 -20 -15.688 1 98.88 312 THR B CA 1
ATOM 4953 C C . THR B 1 312 ? -0.564 -21.156 -15.727 1 98.88 312 THR B C 1
ATOM 4955 O O . THR B 1 312 ? -0.878 -22.266 -15.305 1 98.88 312 THR B O 1
ATOM 4958 N N . ALA B 1 313 ? 0.599 -20.891 -16.234 1 98.94 313 ALA B N 1
ATOM 4959 C CA . ALA B 1 313 ? 1.638 -21.922 -16.234 1 98.94 313 ALA B CA 1
ATOM 4960 C C . ALA B 1 313 ? 1.955 -22.391 -14.82 1 98.94 313 ALA B C 1
ATOM 4962 O O . ALA B 1 313 ? 2.037 -23.594 -14.555 1 98.94 313 ALA B O 1
ATOM 4963 N N . PHE B 1 314 ? 2.115 -21.453 -13.961 1 98.88 314 PHE B N 1
ATOM 4964 C CA . PHE B 1 314 ? 2.395 -21.672 -12.547 1 98.88 314 PHE B CA 1
ATOM 4965 C C . PHE B 1 314 ? 1.316 -22.547 -11.906 1 98.88 314 PHE B C 1
ATOM 4967 O O . PHE B 1 314 ? 1.618 -23.578 -11.305 1 98.88 314 PHE B O 1
ATOM 4974 N N . ALA B 1 315 ? 0.081 -22.156 -12.062 1 98.88 315 ALA B N 1
ATOM 4975 C CA . ALA B 1 315 ? -1.059 -22.875 -11.5 1 98.88 315 ALA B CA 1
ATOM 4976 C C . ALA B 1 315 ? -1.183 -24.266 -12.102 1 98.88 315 ALA B C 1
ATOM 4978 O O . ALA B 1 315 ? -1.483 -25.234 -11.391 1 98.88 315 ALA B O 1
ATOM 4979 N N . ALA B 1 316 ? -0.976 -24.391 -13.383 1 98.81 316 ALA B N 1
ATOM 4980 C CA . ALA B 1 316 ? -1.091 -25.688 -14.062 1 98.81 316 ALA B CA 1
ATOM 4981 C C . ALA B 1 316 ? -0.035 -26.656 -13.562 1 98.81 316 ALA B C 1
ATOM 4983 O O . ALA B 1 316 ? -0.341 -27.828 -13.289 1 98.81 316 ALA B O 1
ATOM 4984 N N . ALA B 1 317 ? 1.148 -26.203 -13.445 1 98.62 317 ALA B N 1
ATOM 4985 C CA . ALA B 1 317 ? 2.227 -27.062 -12.961 1 98.62 317 ALA B CA 1
ATOM 4986 C C . ALA B 1 317 ? 1.934 -27.562 -11.547 1 98.62 317 ALA B C 1
ATOM 4988 O O . ALA B 1 317 ? 2.086 -28.75 -11.258 1 98.62 317 ALA B O 1
ATOM 4989 N N . LEU B 1 318 ? 1.527 -26.641 -10.688 1 98.25 318 LEU B N 1
ATOM 4990 C CA . LEU B 1 318 ? 1.201 -27.016 -9.312 1 98.25 318 LEU B CA 1
ATOM 4991 C C . LEU B 1 318 ? 0.029 -27.984 -9.273 1 98.25 318 LEU B C 1
ATOM 4993 O O . LEU B 1 318 ? 0.03 -28.938 -8.492 1 98.25 318 LEU B O 1
ATOM 4997 N N . SER B 1 319 ? -0.966 -27.719 -10.109 1 98.12 319 SER B N 1
ATOM 4998 C CA . SER B 1 319 ? -2.139 -28.594 -10.156 1 98.12 319 SER B CA 1
ATOM 4999 C C . SER B 1 319 ? -1.767 -30 -10.617 1 98.12 319 SER B C 1
ATOM 5001 O O . SER B 1 319 ? -2.223 -30.984 -10.047 1 98.12 319 SER B O 1
ATOM 5003 N N . LEU B 1 320 ? -0.953 -30.094 -11.648 1 96.94 320 LEU B N 1
ATOM 5004 C CA . LEU B 1 320 ? -0.5 -31.391 -12.141 1 96.94 320 LEU B CA 1
ATOM 5005 C C . LEU B 1 320 ? 0.245 -32.156 -11.055 1 96.94 320 LEU B C 1
ATOM 5007 O O . LEU B 1 320 ? -0.008 -33.344 -10.836 1 96.94 320 LEU B O 1
ATOM 5011 N N . ARG B 1 321 ? 1.086 -31.484 -10.422 1 95.25 321 ARG B N 1
ATOM 5012 C CA . ARG B 1 321 ? 1.837 -32.125 -9.336 1 95.25 321 ARG B CA 1
ATOM 5013 C C . ARG B 1 321 ? 0.903 -32.594 -8.234 1 95.25 321 ARG B C 1
ATOM 5015 O O . ARG B 1 321 ? 1.037 -33.75 -7.758 1 95.25 321 ARG B O 1
ATOM 5022 N N . SER B 1 322 ? -0.015 -31.719 -7.82 1 93.81 322 SER B N 1
ATOM 5023 C CA . SER B 1 322 ? -0.957 -32.062 -6.754 1 93.81 322 SER B CA 1
ATOM 5024 C C . SER B 1 322 ? -1.807 -33.25 -7.125 1 93.81 322 SER B C 1
ATOM 5026 O O . SER B 1 322 ? -2.129 -34.094 -6.266 1 93.81 322 SER B O 1
ATOM 5028 N N . LEU B 1 323 ? -2.193 -33.406 -8.367 1 92.62 323 LEU B N 1
ATOM 5029 C CA . LEU B 1 323 ? -3.053 -34.469 -8.844 1 92.62 323 LEU B CA 1
ATOM 5030 C C . LEU B 1 323 ? -2.266 -35.781 -8.992 1 92.62 323 LEU B C 1
ATOM 5032 O O . LEU B 1 323 ? -2.836 -36.875 -8.898 1 92.62 323 LEU B O 1
ATOM 5036 N N . THR B 1 324 ? -1.01 -35.688 -9.188 1 86.12 324 THR B N 1
ATOM 5037 C CA . THR B 1 324 ? -0.196 -36.875 -9.406 1 86.12 324 THR B CA 1
ATOM 5038 C C . THR B 1 324 ? 0.396 -37.375 -8.086 1 86.12 324 THR B C 1
ATOM 5040 O O . THR B 1 324 ? 0.688 -38.562 -7.938 1 86.12 324 THR B O 1
ATOM 5043 N N . ASP B 1 325 ? 0.814 -36.469 -7.09 1 74.38 325 ASP B N 1
ATOM 5044 C CA . ASP B 1 325 ? 1.331 -36.875 -5.781 1 74.38 325 ASP B CA 1
ATOM 5045 C C . ASP B 1 325 ? 0.267 -37.594 -4.965 1 74.38 325 ASP B C 1
ATOM 5047 O O . ASP B 1 325 ? 0.585 -38.5 -4.188 1 74.38 325 ASP B O 1
ATOM 5051 N N . GLY B 1 326 ? -0.925 -37.125 -4.793 1 58.06 326 GLY B N 1
ATOM 5052 C CA . GLY B 1 326 ? -1.984 -37.781 -4.062 1 58.06 326 GLY B CA 1
ATOM 5053 C C . GLY B 1 326 ? -2.27 -39.188 -4.582 1 58.06 326 GLY B C 1
ATOM 5054 O O . GLY B 1 326 ? -3 -39.969 -3.949 1 58.06 326 GLY B O 1
ATOM 5055 N N . SER B 1 327 ? -1.977 -39.469 -5.816 1 46.66 327 SER B N 1
ATOM 5056 C CA . SER B 1 327 ? -2.209 -40.812 -6.355 1 46.66 327 SER B CA 1
ATOM 5057 C C . SER B 1 327 ? -1.155 -41.781 -5.863 1 46.66 327 SER B C 1
ATOM 5059 O O . SER B 1 327 ? -1.214 -42.969 -6.18 1 46.66 327 SER B O 1
ATOM 5061 N N . GLY B 1 328 ? -0.067 -41.344 -5.109 1 40.75 328 GLY B N 1
ATOM 5062 C CA . GLY B 1 328 ? 0.854 -42.344 -4.559 1 40.75 328 GLY B CA 1
ATOM 5063 C C . GLY B 1 328 ? 0.302 -43.031 -3.34 1 40.75 328 GLY B C 1
ATOM 5064 O O . GLY B 1 328 ? -0.654 -42.594 -2.719 1 40.75 328 GLY B O 1
ATOM 5065 N N . PRO B 1 329 ? 0.683 -44.406 -3.021 1 36.41 329 PRO B N 1
ATOM 5066 C CA . PRO B 1 329 ? 0.174 -45.219 -1.919 1 36.41 329 PRO B CA 1
ATOM 5067 C C . PRO B 1 329 ? 0.269 -44.531 -0.567 1 36.41 329 PRO B C 1
ATOM 5069 O O . PRO B 1 329 ? 1.115 -43.656 -0.384 1 36.41 329 PRO B O 1
ATOM 5072 N N . SER B 1 330 ? -0.762 -44.375 0.14 1 36.75 330 SER B N 1
ATOM 5073 C CA . SER B 1 330 ? -0.823 -44 1.547 1 36.75 330 SER B CA 1
ATOM 5074 C C . SER B 1 330 ? 0.358 -44.562 2.326 1 36.75 330 SER B C 1
ATOM 5076 O O . SER B 1 330 ? 0.543 -45.781 2.383 1 36.75 330 SER B O 1
ATOM 5078 N N . ARG B 1 331 ? 1.453 -43.969 2.398 1 35.12 331 ARG B N 1
ATOM 5079 C CA . ARG B 1 331 ? 2.41 -44.5 3.361 1 35.12 331 ARG B CA 1
ATOM 5080 C C . ARG B 1 331 ? 1.752 -44.75 4.715 1 35.12 331 ARG B C 1
ATOM 5082 O O . ARG B 1 331 ? 1.198 -43.812 5.312 1 35.12 331 ARG B O 1
ATOM 5089 N N . GLU B 1 332 ? 1.295 -45.906 5.094 1 32.5 332 GLU B N 1
ATOM 5090 C CA . GLU B 1 332 ? 0.94 -46.438 6.414 1 32.5 332 GLU B CA 1
ATOM 5091 C C . GLU B 1 332 ? 1.932 -45.969 7.473 1 32.5 332 GLU B C 1
ATOM 5093 O O . GLU B 1 332 ? 3.139 -46.156 7.34 1 32.5 332 GLU B O 1
ATOM 5098 N N . ARG B 1 333 ? 1.689 -44.812 8.109 1 33.84 333 ARG B N 1
ATOM 5099 C CA . ARG B 1 333 ? 2.375 -44.5 9.359 1 33.84 333 ARG B CA 1
ATOM 5100 C C . ARG B 1 333 ? 2.545 -45.75 10.219 1 33.84 333 ARG B C 1
ATOM 5102 O O . ARG B 1 333 ? 1.561 -46.312 10.703 1 33.84 333 ARG B O 1
ATOM 5109 N N . HIS B 1 334 ? 3.521 -46.562 9.898 1 26.41 334 HIS B N 1
ATOM 5110 C CA . HIS B 1 334 ? 3.918 -47.562 10.867 1 26.41 334 HIS B CA 1
ATOM 5111 C C . HIS B 1 334 ? 4.199 -46.969 12.234 1 26.41 334 HIS B C 1
ATOM 5113 O O . HIS B 1 334 ? 5.074 -46.094 12.359 1 26.41 334 HIS B O 1
ATOM 5119 N N . THR B 1 335 ? 3.156 -46.688 13.07 1 28.52 335 THR B N 1
ATOM 5120 C CA . THR B 1 335 ? 3.359 -46.531 14.508 1 28.52 335 THR B CA 1
ATOM 5121 C C . THR B 1 335 ? 4.402 -47.531 15.008 1 28.52 335 THR B C 1
ATOM 5123 O O . THR B 1 335 ? 4.227 -48.75 14.883 1 28.52 335 THR B O 1
ATOM 5126 N N . PRO B 1 336 ? 5.625 -46.875 15.219 1 27.27 336 PRO B N 1
ATOM 5127 C CA . PRO B 1 336 ? 6.41 -47.812 16.031 1 27.27 336 PRO B CA 1
ATOM 5128 C C . PRO B 1 336 ? 5.75 -48.125 17.391 1 27.27 336 PRO B C 1
ATOM 5130 O O . PRO B 1 336 ? 4.996 -47.281 17.906 1 27.27 336 PRO B O 1
#

Solvent-accessible surface area (backbone atoms only — not comparable to full-atom values): 35736 Å² total; per-residue (Å²): 137,81,80,72,78,79,70,74,78,76,67,68,76,70,80,72,74,82,55,54,90,59,38,24,71,72,43,37,64,58,48,26,48,30,15,48,49,34,47,60,76,44,48,74,76,48,55,63,60,94,59,57,83,40,88,82,48,54,50,77,78,30,57,46,53,30,35,49,46,27,38,38,25,46,41,28,28,73,44,34,59,87,87,39,68,65,18,51,52,22,47,51,47,29,51,49,41,39,54,63,34,57,59,41,54,50,43,34,52,47,35,68,76,38,70,84,54,63,60,49,56,47,43,48,16,38,37,28,61,70,68,53,72,42,68,70,39,52,64,58,46,54,62,50,58,69,35,48,43,54,64,13,57,65,47,34,31,35,53,46,39,39,51,41,42,25,28,52,40,66,65,49,82,53,75,63,64,63,68,69,40,40,53,46,16,44,55,56,42,62,29,55,75,89,68,67,43,71,70,54,45,53,43,38,41,45,36,52,29,33,58,10,64,59,48,76,35,21,79,58,56,51,69,69,54,47,56,51,44,70,68,43,45,60,61,54,41,51,51,25,57,76,65,25,30,44,31,59,33,26,40,49,48,29,46,53,31,23,48,58,79,71,51,57,57,70,55,44,20,49,46,44,52,54,53,51,68,44,33,30,95,63,17,46,22,54,32,54,58,83,69,67,79,70,93,53,94,67,82,56,60,63,90,51,18,52,63,22,14,49,37,39,24,31,17,30,28,36,37,52,38,31,60,56,58,62,69,50,80,79,77,74,78,74,77,126,136,79,80,74,78,75,68,72,77,75,66,67,77,70,78,72,73,82,54,53,91,59,39,24,70,72,44,36,65,59,47,26,50,28,16,47,48,33,47,60,76,45,49,74,78,46,53,63,61,95,58,59,84,41,87,83,48,55,52,78,78,30,58,45,54,30,36,48,47,26,38,39,23,45,42,27,26,73,43,36,59,86,86,39,70,65,18,50,51,22,45,50,50,28,52,50,42,38,53,64,33,56,60,41,52,49,43,34,52,46,34,67,75,37,70,84,53,62,61,48,55,49,42,48,17,39,38,29,61,69,67,53,71,41,70,71,38,52,64,57,44,54,64,50,58,69,36,48,42,55,64,14,57,67,47,34,33,36,54,47,40,39,49,41,42,25,28,53,41,66,68,49,82,52,76,64,63,63,67,68,40,41,54,47,16,44,54,56,43,62,29,55,74,88,70,67,43,70,69,55,45,52,42,37,42,45,35,51,30,31,58,10,63,56,48,76,35,21,78,59,56,51,70,70,54,47,55,52,45,70,66,44,46,60,60,53,40,51,50,24,58,76,65,25,31,44,30,60,32,27,41,49,48,29,46,54,33,24,46,57,79,70,51,59,56,70,56,44,18,49,46,43,52,52,53,51,68,44,33,29,94,65,17,46,21,52,31,56,58,83,69,67,79,70,91,52,94,66,82,58,61,62,92,51,19,50,65,22,14,49,36,38,24,31,17,30,27,36,37,53,39,33,61,56,57,63,70,51,80,78,76,74,78,73,76,126

Radius of gyration: 28.43 Å; Cα contacts (8 Å, |Δi|>4): 960; chains: 2; bounding box: 100×85×83 Å